Protein AF-A0A819CBL1-F1 (afdb_monomer_lite)

Organism: NCBI:txid433720

Sequence (465 aa):
MSENKIMNYDQTIKLVKEWCKKGERIVFTNGCFDIVHLGHIDYLEKARQLGDKLIVALNTDKSTSQIKGLQRPVINEYARARHMAALQFVDIVTLFDELTPIILIEAIQPNILVKGGDYTNETIIGADFVIQNGGTVQTIPLIREKIRSGLIASGSILVDYIVSIDDWPMENCTAFIQDKVQMTNGGAPYNIVKNLRTMKVDFPLLLIRLIENDFNGKWIIDDYIKSNIDINQLEITSCTYVMSVKNTNRRTFFHQQGTNGLLDEKHFNFSGTNAKLFYLGPLTQLNRLDTFNNNDKRTNASKVLENAPLHAKSSLPFIDHLIINETEAGLIFTKNITSDNLYEIKQIANDLIDSGVRKTVTIHFTEGAILMTNDKNLFLQGSIILPEEFEGVMDVGVGVSVIHKSDLHPHAHSQDLLPEDETVLERIVELKEIFPESVQNSVGKSNRAVINTSKFAYIKGRTIA

InterPro domains:
  IPR004821 Cytidyltransferase-like domain [PF01467] (28-121)
  IPR004821 Cytidyltransferase-like domain [TIGR00125] (26-80)
  IPR011611 Carbohydrate kinase PfkB [PF00294] (162-381)
  IPR014729 Rossmann-like alpha/beta/alpha sandwich fold [G3DSA:3.40.50.620] (24-146)
  IPR029056 Ribokinase-like [G3DSA:3.40.1190.20] (150-396)
  IPR029056 Ribokinase-like [SSF53613] (151-377)
  IPR050385 Archaeal FAD synthase [PTHR43793] (20-149)

Secondary structure (DSSP, 8-state):
-GGGGEE-HHHHHHHHHHHHTTTPPEEEEEE---S--HHHHHHHHHHHTTSSEEEEEEE-HHHHHHHH-TT--SS-HHHHHHHHHHSTT--EEEEE-SSSSHHHHHHH--SEEEEESS--GGGSTTHHHHHHTT-EEEEE----------EEEES--EEEEEEEESS-PPTT----B-SPPEEEEE-HHHHHHHHHHHTT-SS-EEEE----SSHHHHHHHHHHHHHT-B----S---EEEEEEETTTTEEEEEEE-GGGGG--GGG---SS---SEEEE--STT-HHHH-EETTTTEESHHHHHBSB--STTTSGGG-SEEEEEHHHHHHHTT----TT-HHHHHHHHHHHHHTT-SSEEEEEETTEEEEEETT--EEEEEPEEPPTTEEEEE-TTTS-EEEEGGGGSTT--TTS-S-S-THHHHHHHHTTS---S---S---TTSEE-----SSEEEEE----

pLDDT: mean 71.62, std 21.62, range [22.8, 98.44]

Radius of gyration: 30.46 Å; chains: 1; bounding box: 71×57×87 Å

Foldseek 3Di:
DLVVQEDELVRLLVVLVVCVVVVWAEFEEEDACLDPDPLVVVQLVVSLVVTRAYEYEHEAQQLQCVVPNPCDRPDGPVVSSSVQSVDPSHRHYYYDHDVACQVSCLSSLGQEYEDEDDDDLVRHRCSVVNVVSNHHYDYDYGPDDLPFFEEEEEADKAKEWEFEWQDDDDVPDDIDGDAPTDIDIDDQSVLLLQQVLVVVDPTAYAYQFEADPDPGSVVVVVVVVVSVYDDDYHWHGKYWYWYANPVPRDTDIDIPLIRNCVDFLVSQPPPPHSHQKYKYADCPSNNQQQDADPVVRFGRVLRSPVCATDDPLQRLQNFQEKEAEPCRLCVSVVHGDDLVPVVVVLVSQVVSLVSHHNFWYWYDGLQEIWIATNVGDIDTDGWDFADPQWQAFDQLARFTDTHGPVCPDSPNDPVPDPDPPCVVVVVVVVVPPDDDPDDDDDDDSGRTGYRYHRNIIRMGRDDDD

Structure (mmCIF, N/CA/C/O backbone):
data_AF-A0A819CBL1-F1
#
_entry.id   AF-A0A819CBL1-F1
#
loop_
_atom_site.group_PDB
_atom_site.id
_atom_site.type_symbol
_atom_site.label_atom_id
_atom_site.label_alt_id
_atom_site.label_comp_id
_atom_site.label_asym_id
_atom_site.label_entity_id
_atom_site.label_seq_id
_atom_site.pdbx_PDB_ins_code
_atom_site.Cartn_x
_atom_site.Cartn_y
_atom_site.Cartn_z
_atom_site.occupancy
_atom_site.B_iso_or_equiv
_atom_site.auth_seq_id
_atom_site.auth_comp_id
_atom_site.auth_asym_id
_atom_site.auth_atom_id
_atom_site.pdbx_PDB_model_num
ATOM 1 N N . MET A 1 1 ? -32.432 -7.933 23.759 1.00 80.50 1 MET A N 1
ATOM 2 C CA . MET A 1 1 ? -31.756 -7.632 22.475 1.00 80.50 1 MET A CA 1
ATOM 3 C C . MET A 1 1 ? -30.824 -6.437 22.674 1.00 80.50 1 MET A C 1
ATOM 5 O O . MET A 1 1 ? -30.779 -5.921 23.784 1.00 80.50 1 MET A O 1
ATOM 9 N N . SER A 1 2 ? -30.058 -6.002 21.667 1.00 85.88 2 SER A N 1
ATOM 10 C CA . SER A 1 2 ? -29.160 -4.839 21.815 1.00 85.88 2 SER A CA 1
ATOM 11 C C . SER A 1 2 ? -29.914 -3.514 21.993 1.00 85.88 2 SER A C 1
ATOM 13 O O . SER A 1 2 ? -29.430 -2.648 22.710 1.00 85.88 2 SER A O 1
ATOM 15 N N . GLU A 1 3 ? -31.143 -3.390 21.469 1.00 90.88 3 GLU A N 1
ATOM 16 C CA . GLU A 1 3 ? -32.093 -2.306 21.815 1.00 90.88 3 GLU A CA 1
ATOM 17 C C . GLU A 1 3 ? -32.155 -2.033 23.325 1.00 90.88 3 GLU A C 1
ATOM 19 O O . GLU A 1 3 ? -32.123 -0.882 23.733 1.00 90.88 3 GLU A O 1
ATOM 24 N N . ASN A 1 4 ? -32.165 -3.078 24.161 1.00 94.44 4 ASN A N 1
ATOM 25 C CA . ASN A 1 4 ? -32.285 -2.956 25.617 1.00 94.44 4 ASN A CA 1
ATOM 26 C C . ASN A 1 4 ? -31.101 -2.235 26.292 1.00 94.44 4 ASN A C 1
ATOM 28 O O . ASN A 1 4 ? -31.220 -1.890 27.465 1.00 94.44 4 ASN A O 1
ATOM 32 N N . LYS A 1 5 ? -29.966 -2.050 25.600 1.00 97.38 5 LYS A N 1
ATOM 33 C CA . LYS A 1 5 ? -28.823 -1.262 26.094 1.00 97.38 5 LYS A CA 1
ATOM 34 C C . LYS A 1 5 ? -28.882 0.205 25.662 1.00 97.38 5 LYS A C 1
ATOM 36 O O . LYS A 1 5 ? -28.130 1.009 26.201 1.00 97.38 5 LYS A O 1
ATOM 41 N N . ILE A 1 6 ? -29.717 0.545 24.677 1.00 97.88 6 ILE A N 1
ATOM 42 C CA . ILE A 1 6 ? -29.886 1.918 24.198 1.00 97.88 6 ILE A CA 1
ATOM 43 C C . ILE A 1 6 ? -30.883 2.602 25.131 1.00 97.88 6 ILE A C 1
ATOM 45 O O . ILE A 1 6 ? -32.042 2.197 25.212 1.00 97.88 6 ILE A O 1
ATOM 49 N N . MET A 1 7 ? -30.421 3.610 25.863 1.00 97.19 7 MET A N 1
ATOM 50 C CA . MET A 1 7 ? -31.189 4.281 26.910 1.00 97.19 7 MET A CA 1
ATOM 51 C C . MET A 1 7 ? -31.198 5.790 26.697 1.00 97.19 7 MET A C 1
ATOM 53 O O . MET A 1 7 ? -30.260 6.363 26.144 1.00 97.19 7 MET A O 1
ATOM 57 N N . ASN A 1 8 ? -32.268 6.441 27.151 1.00 96.00 8 ASN A N 1
ATOM 58 C CA . ASN A 1 8 ? -32.306 7.896 27.249 1.00 96.00 8 ASN A CA 1
ATOM 59 C C . ASN A 1 8 ? -31.581 8.390 28.519 1.00 96.00 8 ASN A C 1
ATOM 61 O O . ASN A 1 8 ? -31.113 7.599 29.345 1.00 96.00 8 ASN A O 1
ATOM 65 N N . TYR A 1 9 ? -31.501 9.712 28.669 1.00 93.94 9 TYR A N 1
ATOM 66 C CA . TYR A 1 9 ? -30.835 10.396 29.779 1.00 93.94 9 TYR A CA 1
ATOM 67 C C . TYR A 1 9 ? -31.319 9.915 31.164 1.00 93.94 9 TYR A C 1
ATOM 69 O O . TYR A 1 9 ? -30.525 9.415 31.964 1.00 93.94 9 TYR A O 1
ATOM 77 N N . ASP A 1 10 ? -32.630 9.968 31.423 1.00 96.00 10 ASP A N 1
ATOM 78 C CA . ASP A 1 10 ? -33.215 9.597 32.720 1.00 96.00 10 ASP A CA 1
ATOM 79 C C . ASP A 1 10 ? -33.075 8.100 33.030 1.00 96.00 10 ASP A C 1
ATOM 81 O O . ASP A 1 10 ? -32.780 7.716 34.166 1.00 96.00 10 ASP A O 1
ATOM 85 N N . GLN A 1 11 ? -33.255 7.242 32.021 1.00 97.06 11 GLN A N 1
ATOM 86 C CA . GLN A 1 11 ? -33.052 5.795 32.131 1.00 97.06 11 GLN A CA 1
ATOM 87 C C . GLN A 1 11 ? -31.599 5.468 32.493 1.00 97.06 11 GLN A C 1
ATOM 89 O O . GLN A 1 11 ? -31.360 4.690 33.419 1.00 97.06 11 GLN A O 1
ATOM 94 N N . THR A 1 12 ? -30.645 6.111 31.812 1.00 96.88 12 THR A N 1
ATOM 95 C CA . THR A 1 12 ? -29.207 5.959 32.064 1.00 96.88 12 THR A CA 1
ATOM 96 C C . THR A 1 12 ? -28.867 6.369 33.493 1.00 96.88 12 THR A C 1
ATOM 98 O O . THR A 1 12 ? -28.315 5.568 34.243 1.00 96.88 12 THR A O 1
ATOM 101 N N . ILE A 1 13 ? -29.267 7.571 33.919 1.00 96.75 13 ILE A N 1
ATOM 102 C CA . ILE A 1 13 ? -28.992 8.089 35.269 1.00 96.75 13 ILE A CA 1
ATOM 103 C C . ILE A 1 13 ? -29.638 7.213 36.351 1.00 96.75 13 ILE A C 1
ATOM 105 O O . ILE A 1 13 ? -29.038 6.989 37.406 1.00 96.75 13 ILE A O 1
ATOM 109 N N . LYS A 1 14 ? -30.848 6.691 36.113 1.00 97.06 14 LYS A N 1
ATOM 110 C CA . LYS A 1 14 ? -31.509 5.773 37.046 1.00 97.06 14 LYS A CA 1
ATOM 111 C C . LYS A 1 14 ? -30.719 4.470 37.204 1.00 97.06 14 LYS A C 1
ATOM 113 O O . LYS A 1 14 ? -30.437 4.082 38.337 1.00 97.06 14 LYS A O 1
ATOM 118 N N . LEU A 1 15 ? -30.345 3.819 36.101 1.00 96.88 15 LEU A N 1
ATOM 119 C CA . LEU A 1 15 ? -29.625 2.543 36.140 1.00 96.88 15 LEU A CA 1
ATOM 120 C C . LEU A 1 15 ? -28.198 2.705 36.692 1.00 96.88 15 LEU A C 1
ATOM 122 O O . LEU A 1 15 ? -27.768 1.904 37.519 1.00 96.88 15 LEU A O 1
ATOM 126 N N . VAL A 1 16 ? -27.514 3.799 36.351 1.00 96.56 16 VAL A N 1
ATOM 127 C CA . VAL A 1 16 ? -26.235 4.199 36.960 1.00 96.56 16 VAL A CA 1
ATOM 128 C C . VAL A 1 16 ? -26.355 4.298 38.482 1.00 96.56 16 VAL A C 1
ATOM 130 O O . VAL A 1 16 ? -25.567 3.688 39.200 1.00 96.56 16 VAL A O 1
ATOM 133 N N . LYS A 1 17 ? -27.394 4.962 39.005 1.00 95.62 17 LYS A N 1
ATOM 134 C CA . LYS A 1 17 ? -27.642 5.047 40.458 1.00 95.62 17 LYS A CA 1
ATOM 135 C C . LYS A 1 17 ? -27.950 3.689 41.104 1.00 95.62 17 LYS A C 1
ATOM 137 O O . LYS A 1 17 ? -27.719 3.530 42.303 1.00 95.62 17 LYS A O 1
ATOM 142 N N . GLU A 1 18 ? -28.448 2.707 40.354 1.00 97.00 18 GLU A N 1
ATOM 143 C CA . GLU A 1 18 ? -28.610 1.322 40.821 1.00 97.00 18 GLU A CA 1
ATOM 144 C C . GLU A 1 18 ? -27.290 0.528 40.801 1.00 97.00 18 GLU A C 1
ATOM 146 O O . GLU A 1 18 ? -27.107 -0.345 41.649 1.00 97.00 18 GLU A O 1
ATOM 151 N N . TRP A 1 19 ? -26.352 0.846 39.901 1.00 97.44 19 TRP A N 1
ATOM 152 C CA . TRP A 1 19 ? -24.990 0.292 39.884 1.00 97.44 19 TRP A CA 1
ATOM 153 C C . TRP A 1 19 ? -24.101 0.884 40.985 1.00 97.44 19 TRP A C 1
ATOM 155 O O . TRP A 1 19 ? -23.475 0.123 41.723 1.00 97.44 19 TRP A O 1
ATOM 165 N N . CYS A 1 20 ? -24.135 2.205 41.207 1.00 93.19 20 CYS A N 1
ATOM 166 C CA . CYS A 1 20 ? -23.422 2.850 42.319 1.00 93.19 20 CYS A CA 1
ATOM 167 C C . CYS A 1 20 ? -23.821 2.246 43.677 1.00 93.19 20 CYS A C 1
ATOM 169 O O . CYS A 1 20 ? -22.970 1.984 44.522 1.00 93.19 20 CYS A O 1
ATOM 171 N N . LYS A 1 21 ? -25.115 1.944 43.874 1.00 95.50 21 LYS A N 1
ATOM 172 C CA . LYS A 1 21 ? -25.635 1.271 45.082 1.00 95.50 21 LYS A CA 1
ATOM 173 C C . LYS A 1 21 ? -25.143 -0.170 45.267 1.00 95.50 21 LYS A C 1
ATOM 175 O O . LYS A 1 21 ? -25.253 -0.693 46.372 1.00 95.50 21 LYS A O 1
ATOM 180 N N . LYS A 1 22 ? -24.632 -0.809 44.212 1.00 96.69 22 LYS A N 1
ATOM 181 C CA . LYS A 1 22 ? -24.012 -2.146 44.242 1.00 96.69 22 LYS A CA 1
ATOM 182 C C . LYS A 1 22 ? -22.485 -2.086 44.368 1.00 96.69 22 LYS A C 1
ATOM 184 O O . LYS A 1 22 ? -21.863 -3.129 44.530 1.00 96.69 22 LYS A O 1
ATOM 189 N N . GLY A 1 23 ? -21.891 -0.890 44.307 1.00 95.94 23 GLY A N 1
ATOM 190 C CA . GLY A 1 23 ? -20.441 -0.686 44.324 1.00 95.94 23 GLY A CA 1
ATOM 191 C C . GLY A 1 23 ? -19.737 -0.953 42.988 1.00 95.94 23 GLY A C 1
ATOM 192 O O . GLY A 1 23 ? -18.512 -1.017 42.971 1.00 95.94 23 GLY A O 1
ATOM 193 N N . GLU A 1 24 ? -20.477 -1.110 41.885 1.00 97.81 24 GLU A N 1
ATOM 194 C CA . GLU A 1 24 ? -19.895 -1.384 40.563 1.00 97.81 24 GLU A CA 1
ATOM 195 C C . GLU A 1 24 ? -19.206 -0.138 39.981 1.00 97.81 24 GLU A C 1
ATOM 197 O O . GLU A 1 24 ? -19.786 0.950 39.956 1.00 97.81 24 GLU A O 1
ATOM 202 N N . ARG A 1 25 ? -17.972 -0.296 39.483 1.00 97.50 25 ARG A N 1
ATOM 203 C CA . ARG A 1 25 ? -17.179 0.789 38.893 1.00 97.50 25 ARG A CA 1
ATOM 204 C C . ARG A 1 25 ? -17.646 1.134 37.485 1.00 97.50 25 ARG A C 1
ATOM 206 O O . ARG A 1 25 ? -17.556 0.319 36.565 1.00 97.50 25 ARG A O 1
ATOM 213 N N . ILE A 1 26 ? -18.069 2.379 37.306 1.00 98.25 26 ILE A N 1
ATOM 214 C CA . ILE A 1 26 ? -18.568 2.910 36.038 1.00 98.25 26 ILE A CA 1
ATOM 215 C C . ILE A 1 26 ? -17.429 3.536 35.233 1.00 98.25 26 ILE A C 1
ATOM 217 O O . ILE A 1 26 ? -16.794 4.504 35.658 1.00 98.25 26 ILE A O 1
ATOM 221 N N . VAL A 1 27 ? -17.228 2.989 34.039 1.00 98.38 27 VAL A N 1
ATOM 222 C CA . VAL A 1 27 ? -16.381 3.511 32.970 1.00 98.38 27 VAL A CA 1
ATOM 223 C C . VAL A 1 27 ? -17.256 4.277 31.980 1.00 98.38 27 VAL A C 1
ATOM 225 O O . VAL A 1 27 ? -18.260 3.753 31.495 1.00 98.38 27 VAL A O 1
ATOM 228 N N . PHE A 1 28 ? -16.863 5.500 31.639 1.00 98.25 28 PHE A N 1
ATOM 229 C CA . PHE A 1 28 ? -17.542 6.333 30.650 1.00 98.25 28 PHE A CA 1
ATOM 230 C C . PHE A 1 28 ? -16.595 6.730 29.517 1.00 98.25 28 PHE A C 1
ATOM 232 O O . PHE A 1 28 ? -15.456 7.135 29.744 1.00 98.25 28 PHE A O 1
ATOM 239 N N . THR A 1 29 ? -17.098 6.668 28.288 1.00 97.06 29 THR A N 1
ATOM 240 C CA . THR A 1 29 ? -16.445 7.185 27.081 1.00 97.06 29 THR A CA 1
ATOM 241 C C . THR A 1 29 ? -17.487 7.833 26.177 1.00 97.06 29 THR A C 1
ATOM 243 O O . THR A 1 29 ? -18.655 7.446 26.184 1.00 97.06 29 THR A O 1
ATOM 246 N N . ASN A 1 30 ? -17.069 8.790 25.345 1.00 95.25 30 ASN A N 1
ATOM 247 C CA . ASN A 1 30 ? -17.955 9.407 24.363 1.00 95.25 30 ASN A CA 1
ATOM 248 C C . ASN A 1 30 ? -17.265 9.765 23.038 1.00 95.25 30 ASN A C 1
ATOM 250 O O . ASN A 1 30 ? -16.061 10.045 23.004 1.00 95.25 30 ASN A O 1
ATOM 254 N N . GLY A 1 31 ? -18.058 9.832 21.968 1.00 92.25 31 GLY A N 1
ATOM 255 C CA . GLY A 1 31 ? -17.639 10.295 20.644 1.00 92.25 31 GLY A CA 1
ATOM 256 C C . GLY A 1 31 ? -18.705 10.046 19.573 1.00 92.25 31 GLY A C 1
ATOM 257 O O . GLY A 1 31 ? -19.814 9.617 19.876 1.00 92.25 31 GLY A O 1
ATOM 258 N N . CYS A 1 32 ? -18.375 10.278 18.301 1.00 89.44 32 CYS A N 1
ATOM 259 C CA . CYS A 1 32 ? -19.335 10.066 17.210 1.00 89.44 32 CYS A CA 1
ATOM 260 C C . CYS A 1 32 ? -19.466 8.590 16.789 1.00 89.44 32 CYS A C 1
ATOM 262 O O . CYS A 1 32 ? -20.554 8.187 16.398 1.00 89.44 32 CYS A O 1
ATOM 264 N N . PHE A 1 33 ? -18.375 7.806 16.819 1.00 89.69 33 PHE A N 1
ATOM 265 C CA . PHE A 1 33 ? -18.325 6.407 16.337 1.00 89.69 33 PHE A CA 1
ATOM 266 C C . PHE A 1 33 ? -19.018 6.207 14.967 1.00 89.69 33 PHE A C 1
ATOM 268 O O . PHE A 1 33 ? -19.836 5.309 14.790 1.00 89.69 33 PHE A O 1
ATOM 275 N N . ASP A 1 34 ? -18.721 7.103 14.015 1.00 80.75 34 ASP A N 1
ATOM 276 C CA . ASP A 1 34 ? -19.439 7.229 12.736 1.00 80.75 34 ASP A CA 1
ATOM 277 C C . ASP A 1 34 ? -19.321 5.971 11.863 1.00 80.75 34 ASP A C 1
ATOM 279 O O . ASP A 1 34 ? -20.311 5.304 11.580 1.00 80.75 34 ASP A O 1
ATOM 283 N N . ILE A 1 35 ? -18.087 5.596 11.523 1.00 83.44 35 ILE A N 1
ATOM 284 C CA . ILE A 1 35 ? -17.768 4.312 10.902 1.00 83.44 35 ILE A CA 1
ATOM 285 C C . ILE A 1 35 ? -16.973 3.512 11.933 1.00 83.44 35 ILE A C 1
ATOM 287 O O . ILE A 1 35 ? -15.906 3.942 12.379 1.00 83.44 35 ILE A O 1
ATOM 291 N N . VAL A 1 36 ? -17.519 2.368 12.342 1.00 84.00 36 VAL A N 1
ATOM 292 C CA . VAL A 1 36 ? -16.881 1.458 13.299 1.00 84.00 36 VAL A CA 1
ATOM 293 C C . VAL A 1 36 ? -15.815 0.642 12.570 1.00 84.00 36 VAL A C 1
ATOM 295 O O . VAL A 1 36 ? -16.040 0.170 11.459 1.00 84.00 36 VAL A O 1
ATOM 298 N N . HIS A 1 37 ? -14.653 0.493 13.196 1.00 80.69 37 HIS A N 1
ATOM 299 C CA . HIS A 1 37 ? -13.488 -0.214 12.663 1.00 80.69 37 HIS A CA 1
ATOM 300 C C . HIS A 1 37 ? -12.673 -0.792 13.841 1.00 80.69 37 HIS A C 1
ATOM 302 O O . HIS A 1 37 ? -12.999 -0.503 14.998 1.00 80.69 37 HIS A O 1
ATOM 308 N N . LEU A 1 38 ? -11.649 -1.615 13.593 1.00 81.25 38 LEU A N 1
ATOM 309 C CA . LEU A 1 38 ? -10.965 -2.413 14.628 1.00 81.25 38 LEU A CA 1
ATOM 310 C C . LEU A 1 38 ? -10.406 -1.550 15.768 1.00 81.25 38 LEU A C 1
ATOM 312 O O . LEU A 1 38 ? -10.565 -1.898 16.936 1.00 81.25 38 LEU A O 1
ATOM 316 N N . GLY A 1 39 ? -9.836 -0.387 15.441 1.00 82.81 39 GLY A N 1
ATOM 317 C CA . GLY A 1 39 ? -9.330 0.570 16.432 1.00 82.81 39 GLY A CA 1
ATOM 318 C C . GLY A 1 39 ? -10.383 1.091 17.424 1.00 82.81 39 GLY A C 1
ATOM 319 O O . GLY A 1 39 ? -10.025 1.437 18.545 1.00 82.81 39 GLY A O 1
ATOM 320 N N . HIS A 1 40 ? -11.676 1.107 17.068 1.00 89.25 40 HIS A N 1
ATOM 321 C CA . HIS A 1 40 ? -12.757 1.402 18.022 1.00 89.25 40 HIS A CA 1
ATOM 322 C C . HIS A 1 40 ? -13.101 0.198 18.913 1.00 89.25 40 HIS A C 1
ATOM 324 O O . HIS A 1 40 ? -13.506 0.396 20.055 1.00 89.25 40 HIS A O 1
ATOM 330 N N . ILE A 1 41 ? -12.960 -1.034 18.412 1.00 91.00 41 ILE A N 1
ATOM 331 C CA . ILE A 1 41 ? -13.259 -2.259 19.169 1.00 91.00 41 ILE A CA 1
ATOM 332 C C . ILE A 1 41 ? -12.205 -2.463 20.258 1.00 91.00 41 ILE A C 1
ATOM 334 O O . ILE A 1 41 ? -12.548 -2.452 21.436 1.00 91.00 41 ILE A O 1
ATOM 338 N N . ASP A 1 42 ? -10.928 -2.510 19.869 1.00 90.00 42 ASP A N 1
ATOM 339 C CA . ASP A 1 42 ? -9.772 -2.619 20.771 1.00 90.00 42 ASP A CA 1
ATOM 340 C C . ASP A 1 42 ? -9.782 -1.529 21.863 1.00 90.00 42 ASP A C 1
ATOM 342 O O . ASP A 1 42 ? -9.558 -1.803 23.044 1.00 90.00 42 ASP A O 1
ATOM 346 N N . TYR A 1 43 ? -10.126 -0.297 21.477 1.00 91.50 43 TYR A N 1
ATOM 347 C CA . TYR A 1 43 ? -10.305 0.824 22.393 1.00 91.50 43 TYR A CA 1
ATOM 348 C C . TYR A 1 43 ? -11.386 0.568 23.454 1.00 91.50 43 TYR A C 1
ATOM 350 O O . TYR A 1 43 ? -11.141 0.764 24.645 1.00 91.50 43 TYR A O 1
ATOM 358 N N . LEU A 1 44 ? -12.580 0.135 23.038 1.00 94.81 44 LEU A N 1
ATOM 359 C CA . LEU A 1 44 ? -13.707 -0.085 23.946 1.00 94.81 44 LEU A CA 1
ATOM 360 C C . LEU A 1 44 ? -13.532 -1.349 24.804 1.00 94.81 44 LEU A C 1
ATOM 362 O O . LEU A 1 44 ? -13.960 -1.355 25.957 1.00 94.81 44 LEU A O 1
ATOM 366 N N . GLU A 1 45 ? -12.862 -2.384 24.295 1.00 94.94 45 GLU A N 1
ATOM 367 C CA . GLU A 1 45 ? -12.489 -3.570 25.074 1.00 94.94 45 GLU A CA 1
ATOM 368 C C . GLU A 1 45 ? -11.525 -3.205 26.206 1.00 94.94 45 GLU A C 1
ATOM 370 O O . GLU A 1 45 ? -11.789 -3.518 27.369 1.00 94.94 45 GLU A O 1
ATOM 375 N N . LYS A 1 46 ? -10.455 -2.461 25.895 1.00 95.19 46 LYS A N 1
ATOM 376 C CA . LYS A 1 46 ? -9.518 -1.933 26.899 1.00 95.19 46 LYS A CA 1
ATOM 377 C C . LYS A 1 46 ? -10.203 -0.970 27.870 1.00 95.19 46 LYS A C 1
ATOM 379 O O . LYS A 1 46 ? -9.929 -1.029 29.064 1.00 95.19 46 LYS A O 1
ATOM 384 N N . ALA A 1 47 ? -11.137 -0.136 27.402 1.00 96.00 47 ALA A N 1
ATOM 385 C CA . ALA A 1 47 ? -11.926 0.729 28.278 1.00 96.00 47 ALA A CA 1
ATOM 386 C C . ALA A 1 47 ? -12.764 -0.095 29.271 1.00 96.00 47 ALA A C 1
ATOM 388 O O . ALA A 1 47 ? -12.714 0.159 30.474 1.00 96.00 47 ALA A O 1
ATOM 389 N N . ARG A 1 48 ? -13.482 -1.129 28.804 1.00 96.56 48 ARG A N 1
ATOM 390 C CA . ARG A 1 48 ? -14.291 -1.994 29.679 1.00 96.56 48 ARG A CA 1
ATOM 391 C C . ARG A 1 48 ? -13.447 -2.731 30.724 1.00 96.56 48 ARG A C 1
ATOM 393 O O . ARG A 1 48 ? -13.969 -2.998 31.803 1.00 96.56 48 ARG A O 1
ATOM 400 N N . GLN A 1 49 ? -12.178 -3.041 30.456 1.00 96.75 49 GLN A N 1
ATOM 401 C CA . GLN A 1 49 ? -11.289 -3.713 31.420 1.00 96.75 49 GLN A CA 1
ATOM 402 C C . GLN A 1 49 ? -10.943 -2.861 32.657 1.00 96.75 49 GLN A C 1
ATOM 404 O O . GLN A 1 49 ? -10.484 -3.410 33.654 1.00 96.75 49 GLN A O 1
ATOM 409 N N . LEU A 1 50 ? -11.179 -1.543 32.631 1.00 96.69 50 LEU A N 1
ATOM 410 C CA . LEU A 1 50 ? -10.843 -0.642 33.742 1.00 96.69 50 LEU A CA 1
ATOM 411 C C . LEU A 1 50 ? -11.861 -0.680 34.904 1.00 96.69 50 LEU A C 1
ATOM 413 O O . LEU A 1 50 ? -11.543 -0.232 36.007 1.00 96.69 50 LEU A O 1
ATOM 417 N N . GLY A 1 51 ? -13.070 -1.211 34.687 1.00 96.50 51 GLY A N 1
ATOM 418 C CA . GLY A 1 51 ? -14.147 -1.254 35.685 1.00 96.50 51 GLY A CA 1
ATOM 419 C C . GLY A 1 51 ? -15.178 -2.356 35.424 1.00 96.50 51 GLY A C 1
ATOM 420 O O . GLY A 1 51 ? -14.891 -3.341 34.750 1.00 96.50 51 GLY A O 1
ATOM 421 N N . ASP A 1 52 ? -16.394 -2.189 35.944 1.00 97.75 52 ASP A N 1
ATOM 422 C CA . ASP A 1 52 ? -17.454 -3.211 35.943 1.00 97.75 52 ASP A CA 1
ATOM 423 C C . ASP A 1 52 ? -18.591 -2.911 34.955 1.00 97.75 52 ASP A C 1
ATOM 425 O O . ASP A 1 52 ? -19.361 -3.810 34.584 1.00 97.75 52 ASP A O 1
ATOM 429 N N . LYS A 1 53 ? -18.700 -1.651 34.519 1.00 98.12 53 LYS A N 1
ATOM 430 C CA . LYS A 1 53 ? -19.739 -1.163 33.606 1.00 98.12 53 LYS A CA 1
ATOM 431 C C . LYS A 1 53 ? -19.178 -0.183 32.589 1.00 98.12 53 LYS A C 1
ATOM 433 O O . LYS A 1 53 ? -18.580 0.806 32.994 1.00 98.12 53 LYS A O 1
ATOM 438 N N . LEU A 1 54 ? -19.398 -0.417 31.293 1.00 98.44 54 LEU A N 1
ATOM 439 C CA . LEU A 1 54 ? -19.022 0.525 30.231 1.00 98.44 54 LEU A CA 1
ATOM 440 C C . LEU A 1 54 ? -20.244 1.255 29.662 1.00 98.44 54 LEU A C 1
ATOM 442 O O . LEU A 1 54 ? -21.152 0.636 29.103 1.00 98.44 54 LEU A O 1
ATOM 446 N N . ILE A 1 55 ? -20.217 2.583 29.747 1.00 98.44 55 ILE A N 1
ATOM 447 C CA . ILE A 1 55 ? -21.185 3.491 29.130 1.00 98.44 55 ILE A CA 1
ATOM 448 C C . ILE A 1 55 ? -20.533 4.155 27.916 1.00 98.44 55 ILE A C 1
ATOM 450 O O . ILE A 1 55 ? -19.501 4.818 28.046 1.00 98.44 55 ILE A O 1
ATOM 454 N N . VAL A 1 56 ? -21.153 4.003 26.744 1.00 98.25 56 VAL A N 1
ATOM 455 C CA . VAL A 1 56 ? -20.746 4.676 25.504 1.00 98.25 56 VAL A CA 1
ATOM 456 C C . VAL A 1 56 ? -21.764 5.763 25.166 1.00 98.25 56 VAL A C 1
ATOM 458 O O . VAL A 1 56 ? -22.876 5.475 24.726 1.00 98.25 56 VAL A O 1
ATOM 461 N N . ALA A 1 57 ? -21.389 7.023 25.365 1.00 97.69 57 ALA A N 1
ATOM 462 C CA . ALA A 1 57 ? -22.211 8.163 24.978 1.00 97.69 57 ALA A CA 1
ATOM 463 C C . ALA A 1 57 ? -21.919 8.583 23.527 1.00 97.69 57 ALA A C 1
ATOM 465 O O . ALA A 1 57 ? -20.775 8.867 23.160 1.00 97.69 57 ALA A O 1
ATOM 466 N N . LEU A 1 58 ? -22.952 8.636 22.692 1.00 97.00 58 LEU A N 1
ATOM 467 C CA . LEU A 1 58 ? -22.841 8.977 21.278 1.00 97.00 58 LEU A CA 1
ATOM 468 C C . LEU A 1 58 ? -23.378 10.374 20.992 1.00 97.00 58 LEU A C 1
ATOM 470 O O . LEU A 1 58 ? -24.494 10.710 21.380 1.00 97.00 58 LEU A O 1
ATOM 474 N N . ASN A 1 59 ? -22.605 11.153 20.239 1.00 96.31 59 ASN A N 1
ATOM 475 C CA . ASN A 1 59 ? -23.108 12.379 19.628 1.00 96.31 59 ASN A CA 1
ATOM 476 C C . ASN A 1 59 ? -24.285 12.051 18.695 1.00 96.31 59 ASN A C 1
ATOM 478 O O . ASN A 1 59 ? -24.151 11.179 17.829 1.00 96.31 59 ASN A O 1
ATOM 482 N N . THR A 1 60 ? -25.396 12.776 18.819 1.00 97.25 60 THR A N 1
ATOM 483 C CA . THR A 1 60 ? -26.484 12.813 17.822 1.00 97.25 60 THR A CA 1
ATOM 484 C C . THR A 1 60 ? -25.983 13.162 16.414 1.00 97.25 60 THR A C 1
ATOM 486 O O . THR A 1 60 ? -24.854 13.628 16.224 1.00 97.25 60 THR A O 1
ATOM 489 N N . ASP A 1 61 ? -26.812 12.950 15.393 1.00 95.31 61 ASP A N 1
ATOM 490 C CA . ASP A 1 61 ? -26.519 13.364 14.013 1.00 95.31 61 ASP A CA 1
ATOM 491 C C . ASP A 1 61 ? -26.398 14.899 13.912 1.00 95.31 61 ASP A C 1
ATOM 493 O O . ASP A 1 61 ? -25.524 15.432 13.221 1.00 95.31 61 ASP A O 1
ATOM 497 N N . LYS A 1 62 ? -27.198 15.619 14.709 1.00 95.12 62 LYS A N 1
ATOM 498 C CA . LYS A 1 62 ? -27.135 17.077 14.888 1.00 95.12 62 LYS A CA 1
ATOM 499 C C . LYS A 1 62 ? -25.794 17.536 15.473 1.00 95.12 62 LYS A C 1
ATOM 501 O O . LYS A 1 62 ? -25.102 18.329 14.840 1.00 95.12 62 LYS A O 1
ATOM 506 N N . SER A 1 63 ? -25.382 17.025 16.635 1.00 92.50 63 SER A N 1
ATOM 507 C CA . SER A 1 63 ? -24.092 17.421 17.227 1.00 92.50 63 SER A CA 1
ATOM 508 C C . SER A 1 63 ? -22.902 16.948 16.381 1.00 92.50 63 SER A C 1
ATOM 510 O O . SER A 1 63 ? -21.926 17.678 16.220 1.00 92.50 63 SER A O 1
ATOM 512 N N . THR A 1 64 ? -22.990 15.775 15.743 1.00 88.69 64 THR A N 1
ATOM 513 C CA . THR A 1 64 ? -21.924 15.269 14.861 1.00 88.69 64 THR A CA 1
ATOM 514 C C . THR A 1 64 ? -21.742 16.127 13.604 1.00 88.69 64 THR A C 1
ATOM 516 O O . THR A 1 64 ? -20.598 16.411 13.247 1.00 88.69 64 THR A O 1
ATOM 519 N N . SER A 1 65 ? -22.822 16.585 12.960 1.00 89.69 65 SER A N 1
ATOM 520 C CA . SER A 1 65 ? -22.735 17.484 11.793 1.00 89.69 65 SER A CA 1
ATOM 521 C C . SER A 1 65 ? -22.204 18.875 12.153 1.00 89.69 65 SER A C 1
ATOM 523 O O . SER A 1 65 ? -21.457 19.466 11.375 1.00 89.69 65 SER A O 1
ATOM 525 N N . GLN A 1 66 ? -22.487 19.374 13.361 1.00 90.00 66 GLN A N 1
ATOM 526 C CA . GLN A 1 66 ? -21.887 20.614 13.872 1.00 90.00 66 GLN A CA 1
ATOM 527 C C . GLN A 1 66 ? -20.382 20.472 14.163 1.00 90.00 66 GLN A C 1
ATOM 529 O O . GLN A 1 66 ? -19.622 21.400 13.901 1.00 90.00 66 GLN A O 1
ATOM 534 N N . ILE A 1 67 ? -19.933 19.313 14.659 1.00 80.44 67 ILE A N 1
ATOM 535 C CA . ILE A 1 67 ? -18.515 19.048 14.975 1.00 80.44 67 ILE A CA 1
ATOM 536 C C . ILE A 1 67 ? -17.689 18.699 13.720 1.00 80.44 67 ILE A C 1
ATOM 538 O O . ILE A 1 67 ? -16.494 18.986 13.677 1.00 80.44 67 ILE A O 1
ATOM 542 N N . LYS A 1 68 ? -18.287 18.046 12.712 1.00 74.69 68 LYS A N 1
ATOM 543 C CA . LYS A 1 68 ? -17.566 17.449 11.563 1.00 74.69 68 LYS A CA 1
ATOM 544 C C . LYS A 1 68 ? -18.005 17.943 10.179 1.00 74.69 68 LYS A C 1
ATOM 546 O O . LYS A 1 68 ? -17.499 17.443 9.175 1.00 74.69 68 LYS A O 1
ATOM 551 N N . GLY A 1 69 ? -18.910 18.915 10.118 1.00 83.31 69 GLY A N 1
ATOM 552 C CA . GLY A 1 69 ? -19.469 19.455 8.880 1.00 83.31 69 GLY A CA 1
ATOM 553 C C . GLY A 1 69 ? -20.655 18.650 8.335 1.00 83.31 69 GLY A C 1
ATOM 554 O O . GLY A 1 69 ? -20.881 17.497 8.694 1.00 83.31 69 GLY A O 1
ATOM 555 N N . LEU A 1 70 ? -21.403 19.272 7.418 1.00 81.12 70 LEU A N 1
ATOM 556 C CA . LEU A 1 70 ? -22.715 18.812 6.927 1.00 81.12 70 LEU A CA 1
ATOM 557 C C . LEU A 1 70 ? -22.725 17.434 6.234 1.00 81.12 70 LEU A C 1
ATOM 559 O O . LEU A 1 70 ? -23.788 16.850 6.069 1.00 81.12 70 LEU A O 1
ATOM 563 N N . GLN A 1 71 ? -21.564 16.912 5.829 1.00 80.94 71 GLN A N 1
ATOM 564 C CA . GLN A 1 71 ? -21.405 15.587 5.205 1.00 80.94 71 GLN A CA 1
ATOM 565 C C . GLN A 1 71 ? -21.135 14.469 6.237 1.00 80.94 71 GLN A C 1
ATOM 567 O O . GLN A 1 71 ? -20.642 13.393 5.888 1.00 80.94 71 GLN A O 1
ATOM 572 N N . ARG A 1 72 ? -21.371 14.734 7.528 1.00 78.38 72 ARG A N 1
ATOM 573 C CA . ARG A 1 72 ? -21.176 13.791 8.636 1.00 78.38 72 ARG A CA 1
ATOM 574 C C . ARG A 1 72 ? -22.334 13.887 9.635 1.00 78.38 72 ARG A C 1
ATOM 576 O O . ARG A 1 72 ? -22.813 14.990 9.872 1.00 78.38 72 ARG A O 1
ATOM 583 N N . PRO A 1 73 ? -22.740 12.780 10.279 1.00 79.94 73 PRO A N 1
ATOM 584 C CA . PRO A 1 73 ? -22.209 11.427 10.115 1.00 79.94 73 PRO A CA 1
ATOM 585 C C . PRO A 1 73 ? -22.679 10.769 8.808 1.00 79.94 73 PRO A C 1
ATOM 587 O O . PRO A 1 73 ? -23.641 11.208 8.189 1.00 79.94 73 PRO A O 1
ATOM 590 N N . VAL A 1 74 ? -21.980 9.716 8.388 1.00 82.19 74 VAL A N 1
ATOM 591 C CA . VAL A 1 74 ? -22.391 8.851 7.268 1.00 82.19 74 VAL A CA 1
ATOM 592 C C . VAL A 1 74 ? -23.426 7.824 7.737 1.00 82.19 74 VAL A C 1
ATOM 594 O O . VAL A 1 74 ? -24.305 7.433 6.972 1.00 82.19 74 VAL A O 1
ATOM 597 N N . ILE A 1 75 ? -23.341 7.391 8.999 1.00 82.75 75 ILE A N 1
ATOM 598 C CA . ILE A 1 75 ? -24.287 6.452 9.613 1.00 82.75 75 ILE A CA 1
ATOM 599 C C . ILE A 1 75 ? -25.142 7.202 10.645 1.00 82.75 75 ILE A C 1
ATOM 601 O O . ILE A 1 75 ? -24.604 7.875 11.520 1.00 82.75 75 ILE A O 1
ATOM 605 N N . ASN A 1 76 ? -26.470 7.077 10.572 1.00 94.69 76 ASN A N 1
ATOM 606 C CA . ASN A 1 76 ? -27.373 7.761 11.509 1.00 94.69 76 ASN A CA 1
ATOM 607 C C . ASN A 1 76 ? -27.215 7.280 12.964 1.00 94.69 76 ASN A C 1
ATOM 609 O O . ASN A 1 76 ? -26.761 6.164 13.232 1.00 94.69 76 ASN A O 1
ATOM 613 N N . GLU A 1 77 ? -27.620 8.121 13.910 1.00 96.25 77 GLU A N 1
ATOM 614 C CA . GLU A 1 77 ? -27.423 7.923 15.350 1.00 96.25 77 GLU A CA 1
ATOM 615 C C . GLU A 1 77 ? -28.021 6.622 15.888 1.00 96.25 77 GLU A C 1
ATOM 617 O O . GLU A 1 77 ? -27.388 5.960 16.712 1.00 96.25 77 GLU A O 1
ATOM 622 N N . TYR A 1 78 ? -29.179 6.191 15.378 1.00 95.75 78 TYR A N 1
ATOM 623 C CA . TYR A 1 78 ? -29.794 4.932 15.795 1.00 95.75 78 TYR A CA 1
ATOM 624 C C . TYR A 1 78 ? -28.979 3.720 15.326 1.00 95.75 78 TYR A C 1
ATOM 626 O O . TYR A 1 78 ? -28.730 2.800 16.106 1.00 95.75 78 TYR A O 1
ATOM 634 N N . ALA A 1 79 ? -28.498 3.725 14.080 1.00 94.12 79 ALA A N 1
ATOM 635 C CA . ALA A 1 79 ? -27.626 2.672 13.567 1.00 94.12 79 ALA A CA 1
ATOM 636 C C . ALA A 1 79 ? -26.266 2.652 14.295 1.00 94.12 79 ALA A C 1
ATOM 638 O O . ALA A 1 79 ? -25.811 1.582 14.702 1.00 94.12 79 ALA A O 1
ATOM 639 N N . ARG A 1 80 ? -25.662 3.819 14.572 1.00 95.88 80 ARG A N 1
ATOM 640 C CA . ARG A 1 80 ? -24.438 3.931 15.394 1.00 95.88 80 ARG A CA 1
ATOM 641 C C . ARG A 1 80 ? -24.654 3.392 16.812 1.00 95.88 80 ARG A C 1
ATOM 643 O O . ARG A 1 80 ? -23.845 2.597 17.296 1.00 95.88 80 ARG A O 1
ATOM 650 N N . ALA A 1 81 ? -25.778 3.732 17.446 1.00 97.25 81 ALA A N 1
ATOM 651 C CA . ALA A 1 81 ? -26.142 3.215 18.762 1.00 97.25 81 ALA A CA 1
ATOM 652 C C . ALA A 1 81 ? -26.363 1.697 18.755 1.00 97.25 81 ALA A C 1
ATOM 654 O O . ALA A 1 81 ? -25.894 1.000 19.654 1.00 97.25 81 ALA A O 1
ATOM 655 N N . ARG A 1 82 ? -27.002 1.163 17.708 1.00 97.00 82 ARG A N 1
ATOM 656 C CA . ARG A 1 82 ? -27.186 -0.280 17.503 1.00 97.00 82 ARG A CA 1
ATOM 657 C C . ARG A 1 82 ? -25.870 -1.026 17.313 1.00 97.00 82 ARG A C 1
ATOM 659 O O . ARG A 1 82 ? -25.746 -2.118 17.865 1.00 97.00 82 ARG A O 1
ATOM 666 N N . HIS A 1 83 ? -24.895 -0.453 16.604 1.00 95.31 83 HIS A N 1
ATOM 667 C CA . HIS A 1 83 ? -23.557 -1.039 16.481 1.00 95.31 83 HIS A CA 1
ATOM 668 C C . HIS A 1 83 ? -22.858 -1.130 17.844 1.00 95.31 83 HIS A C 1
ATOM 670 O O . HIS A 1 83 ? -22.419 -2.212 18.225 1.00 95.31 83 HIS A O 1
ATOM 676 N N . MET A 1 84 ? -22.819 -0.038 18.617 1.00 97.31 84 MET A N 1
ATOM 677 C CA . MET A 1 84 ? -22.205 -0.040 19.955 1.00 97.31 84 MET A CA 1
ATOM 678 C C . MET A 1 84 ? -22.926 -0.984 20.926 1.00 97.31 84 MET A C 1
ATOM 680 O O . MET A 1 84 ? -22.284 -1.736 21.653 1.00 97.31 84 MET A O 1
ATOM 684 N N . ALA A 1 85 ? -24.259 -1.014 20.902 1.00 97.12 85 ALA A N 1
ATOM 685 C CA . ALA A 1 85 ? -25.060 -1.865 21.777 1.00 97.12 85 ALA A CA 1
ATOM 686 C C . ALA A 1 85 ? -24.991 -3.365 21.424 1.00 97.12 85 ALA A C 1
ATOM 688 O O . ALA A 1 85 ? -25.324 -4.212 22.259 1.00 97.12 85 ALA A O 1
ATOM 689 N N . ALA A 1 86 ? -24.583 -3.712 20.198 1.00 96.62 86 ALA A N 1
ATOM 690 C CA . ALA A 1 86 ? -24.338 -5.095 19.794 1.00 96.62 86 ALA A CA 1
ATOM 691 C C . ALA A 1 86 ? -23.037 -5.661 20.390 1.00 96.62 86 ALA A C 1
ATOM 693 O O . ALA A 1 86 ? -22.931 -6.874 20.566 1.00 96.62 86 ALA A O 1
ATOM 694 N N . LEU A 1 87 ? -22.075 -4.802 20.748 1.00 96.12 87 LEU A N 1
ATOM 695 C CA . LEU A 1 87 ? -20.835 -5.213 21.404 1.00 96.12 87 LEU A CA 1
ATOM 696 C C . LEU A 1 87 ? -21.151 -5.807 22.783 1.00 96.12 87 LEU A C 1
ATOM 698 O O . LEU A 1 87 ? -21.888 -5.218 23.580 1.00 96.12 87 LEU A O 1
ATOM 702 N N . GLN A 1 88 ? -20.609 -6.992 23.074 1.00 95.38 88 GLN A N 1
ATOM 703 C CA . GLN A 1 88 ? -20.926 -7.727 24.303 1.00 95.38 88 GLN A CA 1
ATOM 704 C C . GLN A 1 88 ? -20.522 -6.939 25.559 1.00 95.38 88 GLN A C 1
ATOM 706 O O . GLN A 1 88 ? -21.295 -6.883 26.512 1.00 95.38 88 GLN A O 1
ATOM 711 N N . PHE A 1 89 ? -19.353 -6.299 25.505 1.00 94.75 89 PHE A N 1
ATOM 712 C CA . PHE A 1 89 ? -18.667 -5.590 26.590 1.00 94.75 89 PHE A CA 1
ATOM 713 C C . PHE A 1 89 ? -19.142 -4.143 26.843 1.00 94.75 89 PHE A C 1
ATOM 715 O O . PHE A 1 89 ? -18.654 -3.501 27.767 1.00 94.75 89 PHE A O 1
ATOM 722 N N . VAL A 1 90 ? -20.070 -3.611 26.041 1.00 97.88 90 VAL A N 1
ATOM 723 C CA . VAL A 1 90 ? -20.750 -2.329 26.315 1.00 97.88 90 VAL A CA 1
ATOM 724 C C . VAL A 1 90 ? -21.988 -2.612 27.163 1.00 97.88 90 VAL A C 1
ATOM 726 O O . VAL A 1 90 ? -22.774 -3.478 26.790 1.00 97.88 90 VAL A O 1
ATOM 729 N N . ASP A 1 91 ? -22.208 -1.903 28.270 1.00 98.19 91 ASP A N 1
ATOM 730 C CA . ASP A 1 91 ? -23.374 -2.114 29.143 1.00 98.19 91 ASP A CA 1
ATOM 731 C C . ASP A 1 91 ? -24.535 -1.155 28.805 1.00 98.19 91 ASP A C 1
ATOM 733 O O . ASP A 1 91 ? -25.678 -1.602 28.706 1.00 98.19 91 ASP A O 1
ATOM 737 N N . ILE A 1 92 ? -24.248 0.133 28.560 1.00 98.00 92 ILE A N 1
ATOM 738 C CA . ILE A 1 92 ? -25.217 1.150 28.093 1.00 98.00 92 ILE A CA 1
ATOM 739 C C . ILE A 1 92 ? -24.673 1.894 26.871 1.00 98.00 92 ILE A C 1
ATOM 741 O O . ILE A 1 92 ? -23.489 2.231 26.800 1.00 98.00 92 ILE A O 1
ATOM 745 N N . VAL A 1 93 ? -25.581 2.240 25.959 1.00 98.31 93 VAL A N 1
ATOM 746 C CA . VAL A 1 93 ? -25.403 3.302 24.967 1.00 98.31 93 VAL A CA 1
ATOM 747 C C . VAL A 1 93 ? -26.438 4.397 25.221 1.00 98.31 93 VAL A C 1
ATOM 749 O O . VAL A 1 9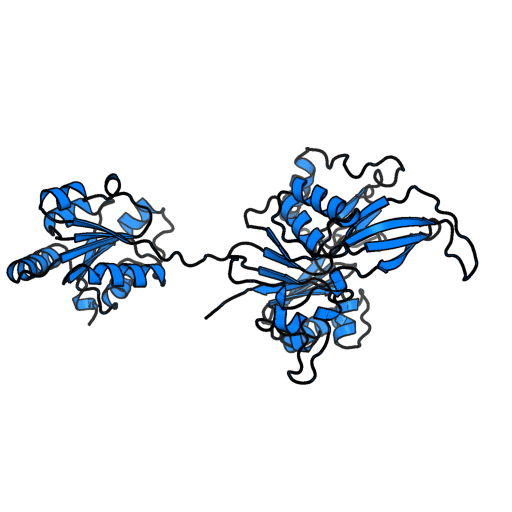3 ? -27.620 4.100 25.360 1.00 98.31 93 VAL A O 1
ATOM 752 N N . THR A 1 94 ? -26.016 5.659 25.248 1.00 98.06 94 THR A N 1
ATOM 753 C CA . THR A 1 94 ? -26.917 6.822 25.362 1.00 98.06 94 THR A CA 1
ATOM 754 C C . THR A 1 94 ? -26.561 7.857 24.303 1.00 98.06 94 THR A C 1
ATOM 756 O O . THR A 1 94 ? -25.394 7.978 23.931 1.00 98.06 94 THR A O 1
ATOM 759 N N . LEU A 1 95 ? -27.546 8.605 23.811 1.00 97.38 95 LEU A N 1
ATOM 760 C CA . LEU A 1 95 ? -27.302 9.753 22.934 1.00 97.38 95 LEU A CA 1
ATOM 761 C C . LEU A 1 95 ? -27.112 11.029 23.769 1.00 97.38 95 LEU A C 1
ATOM 763 O O . LEU A 1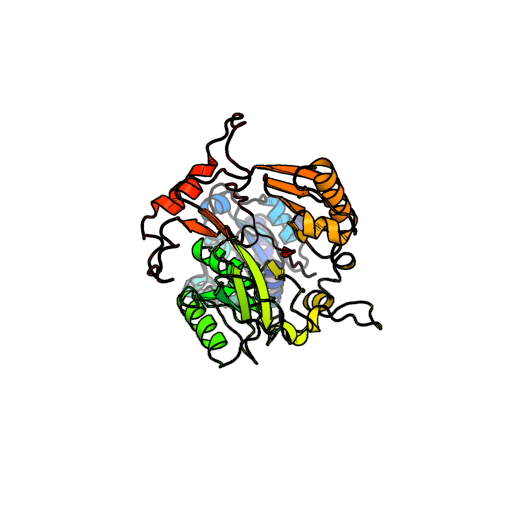 95 ? -27.623 11.112 24.888 1.00 97.38 95 LEU A O 1
ATOM 767 N N . PHE A 1 96 ? -26.387 12.008 23.229 1.00 96.50 96 PHE A N 1
ATOM 768 C CA . PHE A 1 96 ? -26.311 13.374 23.757 1.00 96.50 96 PHE A CA 1
ATOM 769 C C . PHE A 1 96 ? -26.205 14.386 22.605 1.00 96.50 96 PHE A C 1
ATOM 771 O O . PHE A 1 96 ? -25.664 14.075 21.537 1.00 96.50 96 PHE A O 1
ATOM 778 N N . ASP A 1 97 ? -26.781 15.571 22.802 1.00 95.06 97 ASP A N 1
ATOM 779 C CA . ASP A 1 97 ? -27.084 16.539 21.735 1.00 95.06 97 ASP A CA 1
ATOM 780 C C . ASP A 1 97 ? -26.175 17.784 21.785 1.00 95.06 97 ASP A C 1
ATOM 782 O O . ASP A 1 97 ? -26.188 18.641 20.900 1.00 95.06 97 ASP A O 1
ATOM 786 N N . GLU A 1 98 ? -25.356 17.864 22.831 1.00 93.38 98 GLU A N 1
ATOM 787 C CA . GLU A 1 98 ? -24.370 18.894 23.107 1.00 93.38 98 GLU A CA 1
ATOM 788 C C . GLU A 1 98 ? -23.076 18.691 22.300 1.00 93.38 98 GLU A C 1
ATOM 790 O O . GLU A 1 98 ? -22.676 17.576 21.955 1.00 93.38 98 GLU A O 1
ATOM 795 N N . LEU A 1 99 ? -22.336 19.781 22.070 1.00 87.81 99 LEU A N 1
ATOM 796 C CA . LEU A 1 99 ? -21.007 19.720 21.444 1.00 87.81 99 LEU A CA 1
ATOM 797 C C . LEU A 1 99 ? -19.958 19.017 22.329 1.00 87.81 99 LEU A C 1
ATOM 799 O O . LEU A 1 99 ? -18.940 18.546 21.825 1.00 87.81 99 LEU A O 1
ATOM 803 N N . THR A 1 100 ? -20.192 18.937 23.643 1.00 90.12 100 THR A N 1
ATOM 804 C CA . THR A 1 100 ? -19.301 18.275 24.607 1.00 90.12 100 THR A CA 1
ATOM 805 C C . THR A 1 100 ? -20.118 17.468 25.626 1.00 90.12 100 THR A C 1
ATOM 807 O O . THR A 1 100 ? -21.244 17.852 25.932 1.00 90.12 100 THR A O 1
ATOM 810 N N . PRO A 1 101 ? -19.585 16.368 26.187 1.00 93.38 101 PRO A N 1
ATOM 811 C CA . PRO A 1 101 ? -20.342 15.444 27.040 1.00 93.38 101 PRO A CA 1
ATOM 812 C C . PRO A 1 101 ? -20.556 15.936 28.483 1.00 93.38 101 PRO A C 1
ATOM 814 O O . PRO A 1 101 ? -20.996 15.149 29.317 1.00 93.38 101 PRO A O 1
ATOM 817 N N . ILE A 1 102 ? -20.176 17.176 28.819 1.00 94.94 102 ILE A N 1
ATOM 818 C CA . ILE A 1 102 ? -19.956 17.599 30.213 1.00 94.94 102 ILE A CA 1
ATOM 819 C C . ILE A 1 102 ? -21.188 17.406 31.108 1.00 94.94 102 ILE A C 1
ATOM 821 O O . ILE A 1 102 ? -21.073 16.762 32.144 1.00 94.94 102 ILE A O 1
ATOM 825 N N . ILE A 1 103 ? -22.375 17.823 30.654 1.00 95.12 103 ILE A N 1
ATOM 826 C CA . ILE A 1 103 ? -23.644 17.686 31.395 1.00 95.12 103 ILE A CA 1
ATOM 827 C C . ILE A 1 103 ? -23.931 16.212 31.732 1.00 95.12 103 ILE A C 1
ATOM 829 O O . ILE A 1 103 ? -24.354 15.874 32.837 1.00 95.12 103 ILE A O 1
ATOM 833 N N . LEU A 1 104 ? -23.652 15.308 30.789 1.00 95.56 104 LEU A N 1
ATOM 834 C CA . LEU A 1 104 ? -23.850 13.873 30.968 1.00 95.56 104 LEU A CA 1
ATOM 835 C C . LEU A 1 104 ? -22.804 13.257 31.915 1.00 95.56 104 LEU A C 1
ATOM 837 O O . LEU A 1 104 ? -23.146 12.375 32.699 1.00 95.56 104 LEU A O 1
ATOM 841 N N . ILE A 1 105 ? -21.556 13.739 31.893 1.00 96.94 105 ILE A N 1
ATOM 842 C CA . ILE A 1 105 ? -20.507 13.339 32.848 1.00 96.94 105 ILE A CA 1
ATOM 843 C C . ILE A 1 105 ? -20.873 13.796 34.269 1.00 96.94 105 ILE A C 1
ATOM 845 O O . ILE A 1 105 ? -20.789 12.998 35.201 1.00 96.94 105 ILE A O 1
ATOM 849 N N . GLU A 1 106 ? -21.338 15.036 34.430 1.00 96.44 106 GLU A N 1
ATOM 850 C CA . GLU A 1 106 ? -21.765 15.610 35.715 1.00 96.44 106 GLU A CA 1
ATOM 851 C C . GLU A 1 106 ? -22.974 14.877 36.321 1.00 96.44 106 GLU A C 1
ATOM 853 O O . GLU A 1 106 ? -23.063 14.716 37.542 1.00 96.44 106 GLU A O 1
ATOM 858 N N . ALA A 1 107 ? -23.882 14.385 35.471 1.00 95.69 107 ALA A N 1
ATOM 859 C CA . ALA A 1 107 ? -25.078 13.650 35.877 1.00 95.69 107 ALA A CA 1
ATOM 860 C C . ALA A 1 107 ? -24.849 12.145 36.137 1.00 95.69 107 ALA A C 1
ATOM 862 O O . ALA A 1 107 ? -25.556 11.556 36.961 1.00 95.69 107 ALA A O 1
ATOM 863 N N . ILE A 1 108 ? -23.885 11.518 35.447 1.00 96.06 108 ILE A N 1
ATOM 864 C CA . ILE A 1 108 ? -23.504 10.104 35.633 1.00 96.06 108 ILE A CA 1
ATOM 865 C C . ILE A 1 108 ? -22.495 9.930 36.774 1.00 96.06 108 ILE A C 1
ATOM 867 O O . ILE A 1 108 ? -22.564 8.931 37.484 1.00 96.06 108 ILE A O 1
ATOM 871 N N . GLN A 1 109 ? -21.576 10.884 36.951 1.00 96.12 109 GLN A N 1
ATOM 872 C CA . GLN A 1 109 ? -20.467 10.835 37.916 1.00 96.12 109 GLN A CA 1
ATOM 873 C C . GLN A 1 109 ? -19.633 9.539 37.795 1.00 96.12 109 GLN A C 1
ATOM 875 O O . GLN A 1 109 ? -19.538 8.759 38.746 1.00 96.12 109 GLN A O 1
ATOM 880 N N . PRO A 1 110 ? -19.055 9.262 36.607 1.00 97.25 110 PRO A N 1
ATOM 881 C CA . PRO A 1 110 ? -18.335 8.019 36.355 1.00 97.25 110 PRO A CA 1
ATOM 882 C C . PRO A 1 110 ? -17.053 7.937 37.188 1.00 97.25 110 PRO A C 1
ATOM 884 O O . PRO A 1 110 ? -16.335 8.921 37.352 1.00 97.25 110 PRO A O 1
ATOM 887 N N . ASN A 1 111 ? -16.715 6.736 37.661 1.00 98.00 111 ASN A N 1
ATOM 888 C CA . ASN A 1 111 ? -15.472 6.513 38.405 1.00 98.00 111 ASN A CA 1
ATOM 889 C C . ASN A 1 111 ? -14.235 6.597 37.498 1.00 98.00 111 ASN A C 1
ATOM 891 O O . ASN A 1 111 ? -13.133 6.856 37.982 1.00 98.00 111 ASN A O 1
ATOM 895 N N . ILE A 1 112 ? -14.403 6.323 36.200 1.00 97.50 112 ILE A N 1
ATOM 896 C CA . ILE A 1 112 ? -13.320 6.287 35.217 1.00 97.50 112 ILE A CA 1
ATOM 897 C C . ILE A 1 112 ? -13.794 6.945 33.919 1.00 97.50 112 ILE A C 1
ATOM 899 O O . ILE A 1 112 ? -14.713 6.451 33.265 1.00 97.50 112 ILE A O 1
ATOM 903 N N . LEU A 1 113 ? -13.155 8.048 33.533 1.00 97.06 113 LEU A N 1
ATOM 904 C CA . LEU A 1 113 ? -13.355 8.715 32.248 1.00 97.06 113 LEU A CA 1
ATOM 905 C C . LEU A 1 113 ? -12.262 8.276 31.273 1.00 97.06 113 LEU A C 1
ATOM 907 O O . LEU A 1 113 ? -11.075 8.416 31.563 1.00 97.06 113 LEU A O 1
ATOM 911 N N . VAL A 1 114 ? -12.660 7.748 30.117 1.00 95.25 114 VAL A N 1
ATOM 912 C CA . VAL A 1 114 ? -11.737 7.151 29.147 1.00 95.25 114 VAL A CA 1
ATOM 913 C C . VAL A 1 114 ? -11.791 7.884 27.813 1.00 95.25 114 VAL A C 1
ATOM 915 O O . VAL A 1 114 ? -12.873 8.185 27.296 1.00 95.25 114 VAL A O 1
ATOM 918 N N . LYS A 1 115 ? -10.611 8.149 27.240 1.00 91.12 115 LYS A N 1
ATOM 919 C CA . LYS A 1 115 ? -10.452 8.673 25.878 1.00 91.12 115 LYS A CA 1
ATOM 920 C C . LYS A 1 115 ? -9.459 7.862 25.058 1.00 91.12 115 LYS A C 1
ATOM 922 O O . LYS A 1 115 ? -8.488 7.327 25.580 1.00 91.12 115 LYS A O 1
ATOM 927 N N . GLY A 1 116 ? -9.721 7.775 23.757 1.00 80.81 116 GLY A N 1
ATOM 928 C CA . GLY A 1 116 ? -8.852 7.105 22.796 1.00 80.81 116 GLY A CA 1
ATOM 929 C C . GLY A 1 116 ? -7.998 8.112 22.038 1.00 80.81 116 GLY A C 1
ATOM 930 O O . GLY A 1 116 ? -8.539 9.066 21.481 1.00 80.81 116 GLY A O 1
ATOM 931 N N . GLY A 1 117 ? -6.691 7.866 21.966 1.00 70.31 117 GLY A N 1
ATOM 932 C CA . GLY A 1 117 ? -5.754 8.635 21.145 1.00 70.31 117 GLY A CA 1
ATOM 933 C C . GLY A 1 117 ? -4.930 9.648 21.932 1.00 70.31 117 GLY A C 1
ATOM 934 O O . GLY A 1 117 ? -4.858 9.596 23.157 1.00 70.31 117 GLY A O 1
ATOM 935 N N . ASP A 1 118 ? -4.297 10.559 21.198 1.00 57.47 118 ASP A N 1
ATOM 936 C CA . ASP A 1 118 ? -3.200 11.419 21.661 1.00 57.47 118 ASP A CA 1
ATOM 937 C C . ASP A 1 118 ? -3.678 12.655 22.461 1.00 57.47 118 ASP A C 1
ATOM 939 O O . ASP A 1 118 ? -3.197 13.770 22.272 1.00 57.47 118 ASP A O 1
ATOM 943 N N . TYR A 1 119 ? -4.663 12.457 23.340 1.00 62.94 119 TYR A N 1
ATOM 944 C CA . TYR A 1 119 ? -5.133 13.458 24.299 1.00 62.94 119 TYR A CA 1
ATOM 945 C C . TYR A 1 119 ? -4.213 13.502 25.525 1.00 62.94 119 TYR A C 1
ATOM 947 O O . TYR A 1 119 ? -3.765 12.462 26.011 1.00 62.94 119 TYR A O 1
ATOM 955 N N . THR A 1 120 ? -3.995 14.692 26.084 1.00 61.00 120 THR A N 1
ATOM 956 C CA . THR A 1 120 ? -3.470 14.855 27.451 1.00 61.00 120 THR A CA 1
ATOM 957 C C . THR A 1 120 ? -4.630 15.092 28.422 1.00 61.00 120 THR A C 1
ATOM 959 O O . THR A 1 120 ? -5.718 15.487 27.993 1.00 61.00 120 THR A O 1
ATOM 962 N N . ASN A 1 121 ? -4.440 14.866 29.725 1.00 62.19 121 ASN A N 1
ATOM 963 C CA . ASN A 1 121 ? -5.533 14.977 30.701 1.00 62.19 121 ASN A CA 1
ATOM 964 C C . ASN A 1 121 ? -6.167 16.381 30.734 1.00 62.19 121 ASN A C 1
ATOM 966 O O . ASN A 1 121 ? -7.380 16.491 30.884 1.00 62.19 121 ASN A O 1
ATOM 970 N N . GLU A 1 122 ? -5.382 17.433 30.490 1.00 61.47 122 GLU A N 1
ATOM 971 C CA . GLU A 1 122 ? -5.831 18.832 30.428 1.00 61.47 122 GLU A CA 1
ATOM 972 C C . GLU A 1 122 ? -6.737 19.119 29.212 1.00 61.47 122 GLU A C 1
ATOM 974 O O . GLU A 1 122 ? -7.452 20.117 29.186 1.00 61.47 122 GLU A O 1
ATOM 979 N N . THR A 1 123 ? -6.724 18.250 28.193 1.00 74.69 123 THR A N 1
ATOM 980 C CA . THR A 1 123 ? -7.545 18.389 26.971 1.00 74.69 123 THR A CA 1
ATOM 981 C C . THR A 1 123 ? -8.853 17.589 27.010 1.00 74.69 123 THR A C 1
ATOM 983 O O . THR A 1 123 ? -9.660 17.667 26.080 1.00 74.69 123 THR A O 1
ATOM 986 N N . ILE A 1 124 ? -9.088 16.805 28.066 1.00 86.12 124 ILE A N 1
ATOM 987 C CA . ILE A 1 124 ? -10.241 15.905 28.165 1.00 86.12 124 ILE A CA 1
ATOM 988 C C . ILE A 1 124 ? -11.389 16.612 28.891 1.00 86.12 124 ILE A C 1
ATOM 990 O O . ILE A 1 124 ? -11.372 16.784 30.107 1.00 86.12 124 ILE A O 1
ATOM 994 N N . ILE A 1 125 ? -12.436 16.981 28.146 1.00 89.50 125 ILE A N 1
ATOM 995 C CA . ILE A 1 125 ? -13.642 17.584 28.732 1.00 89.50 125 ILE A CA 1
ATOM 996 C C . ILE A 1 125 ? -14.246 16.647 29.790 1.00 89.50 125 ILE A C 1
ATOM 998 O O . ILE A 1 125 ? -14.589 15.503 29.489 1.00 89.50 125 ILE A O 1
ATOM 1002 N N . GLY A 1 126 ? -14.390 17.160 31.015 1.00 91.38 126 GLY A N 1
ATOM 1003 C CA . GLY A 1 126 ? -14.864 16.416 32.185 1.00 91.38 126 GLY A CA 1
ATOM 1004 C C . GLY A 1 126 ? -13.759 15.819 33.066 1.00 91.38 126 GLY A C 1
ATOM 1005 O O . GLY A 1 126 ? -14.086 15.286 34.124 1.00 91.38 126 GLY A O 1
ATOM 1006 N N . ALA A 1 127 ? -12.478 15.927 32.687 1.00 91.94 127 ALA A N 1
ATOM 1007 C CA . ALA A 1 127 ? -11.359 15.408 33.476 1.00 91.94 127 ALA A CA 1
ATOM 1008 C C . ALA A 1 127 ? -11.308 15.999 34.891 1.00 91.94 127 ALA A C 1
ATOM 1010 O O . ALA A 1 127 ? -11.346 15.244 35.862 1.00 91.94 127 ALA A O 1
ATOM 1011 N N . ASP A 1 128 ? -11.305 17.331 35.008 1.00 92.38 128 ASP A N 1
ATOM 1012 C CA . ASP A 1 128 ? -11.255 18.028 36.300 1.00 92.38 128 ASP A CA 1
ATOM 1013 C C . ASP A 1 128 ? -12.403 17.610 37.222 1.00 92.38 128 ASP A C 1
ATOM 1015 O O . ASP A 1 128 ? -12.177 17.288 38.386 1.00 92.38 128 ASP A O 1
ATOM 1019 N N . PHE A 1 129 ? -13.629 17.547 36.692 1.00 95.19 129 PHE A N 1
ATOM 1020 C CA . PHE A 1 129 ? -14.809 17.127 37.447 1.00 95.19 129 PHE A CA 1
ATOM 1021 C C . PHE A 1 129 ? -14.675 15.685 37.957 1.00 95.19 129 PHE A C 1
ATOM 1023 O O . PHE A 1 129 ? -14.944 15.412 39.127 1.00 95.19 129 PHE A O 1
ATOM 1030 N N . VAL A 1 130 ? -14.240 14.751 37.106 1.00 95.50 130 VAL A N 1
ATOM 1031 C CA . VAL A 1 130 ? -14.088 13.339 37.491 1.00 95.50 130 VAL A CA 1
ATOM 1032 C C . VAL A 1 130 ? -12.977 13.167 38.530 1.00 95.50 130 VAL A C 1
ATOM 1034 O O . VAL A 1 130 ? -13.175 12.441 39.501 1.00 95.50 130 VAL A O 1
ATOM 1037 N N . ILE A 1 131 ? -11.856 13.882 38.394 1.00 94.00 131 ILE A N 1
ATOM 1038 C CA . ILE A 1 131 ? -10.747 13.854 39.362 1.00 94.00 131 ILE A CA 1
ATOM 1039 C C . ILE A 1 131 ? -11.168 14.471 40.706 1.00 94.00 131 ILE A C 1
ATOM 1041 O O . ILE A 1 131 ? -10.915 13.881 41.756 1.00 94.00 131 ILE A O 1
ATOM 1045 N N . GLN A 1 132 ? -11.862 15.615 40.699 1.00 94.12 132 GLN A N 1
ATOM 1046 C CA . GLN A 1 132 ? -12.352 16.276 41.919 1.00 94.12 132 GLN A CA 1
ATOM 1047 C C . GLN A 1 132 ? -13.363 15.418 42.695 1.00 94.12 132 GLN A C 1
ATOM 1049 O O . GLN A 1 132 ? -13.380 15.456 43.923 1.00 94.12 132 GLN A O 1
ATOM 1054 N N . ASN A 1 133 ? -14.155 14.593 42.002 1.00 93.69 133 ASN A N 1
ATOM 1055 C CA . ASN A 1 133 ? -15.077 13.631 42.616 1.00 93.69 133 ASN A CA 1
ATOM 1056 C C . ASN A 1 133 ? -14.420 12.272 42.960 1.00 93.69 133 ASN A C 1
ATOM 1058 O O . ASN A 1 133 ? -15.118 11.298 43.238 1.00 93.69 133 ASN A O 1
ATOM 1062 N N . GLY A 1 134 ? -13.083 12.181 42.958 1.00 92.81 134 GLY A N 1
ATOM 1063 C CA . GLY A 1 134 ? -12.338 10.978 43.357 1.00 92.81 134 GLY A CA 1
ATOM 1064 C C . GLY A 1 134 ? -12.317 9.850 42.317 1.00 92.81 134 GLY A C 1
ATOM 1065 O O . GLY A 1 134 ? -11.938 8.722 42.638 1.00 92.81 134 GLY A O 1
ATOM 1066 N N . GLY A 1 135 ? -12.732 10.136 41.083 1.00 95.50 135 GLY A N 1
ATOM 1067 C CA . GLY A 1 135 ? -12.557 9.262 39.930 1.00 95.50 135 GLY A CA 1
ATOM 1068 C C . GLY A 1 135 ? -11.165 9.383 39.301 1.00 95.50 135 GLY A C 1
ATOM 1069 O O . GLY A 1 135 ? -10.259 10.031 39.822 1.00 95.50 135 GLY A O 1
ATOM 1070 N N . THR A 1 136 ? -10.988 8.740 38.149 1.00 96.25 136 THR A N 1
ATOM 1071 C CA . THR A 1 136 ? -9.729 8.746 37.387 1.00 96.25 136 THR A CA 1
ATOM 1072 C C . THR A 1 136 ? -9.971 9.022 35.908 1.00 96.25 136 THR A C 1
ATOM 1074 O O . THR A 1 136 ? -11.049 8.752 35.380 1.00 96.25 136 THR A O 1
ATOM 1077 N N . VAL A 1 137 ? -8.951 9.548 35.230 1.00 94.81 137 VAL A N 1
ATOM 1078 C CA . VAL A 1 137 ? -8.950 9.778 33.781 1.00 94.81 137 VAL A CA 1
ATOM 1079 C C . VAL A 1 137 ? -7.880 8.887 33.164 1.00 94.81 137 VAL A C 1
ATOM 1081 O O . VAL A 1 137 ? -6.783 8.776 33.712 1.00 94.81 137 VAL A O 1
ATOM 1084 N N . GLN A 1 138 ? -8.213 8.214 32.065 1.00 92.19 138 GLN A N 1
ATOM 1085 C CA . GLN A 1 138 ? -7.329 7.272 31.380 1.00 92.19 138 GLN A CA 1
ATOM 1086 C C . GLN A 1 138 ? -7.346 7.518 29.872 1.00 92.19 138 GLN A C 1
ATOM 1088 O O . GLN A 1 138 ? -8.412 7.616 29.255 1.00 92.19 138 GLN A O 1
ATOM 1093 N N . THR A 1 139 ? -6.164 7.562 29.263 1.00 90.19 139 THR A N 1
ATOM 1094 C CA . THR A 1 139 ? -6.010 7.592 27.808 1.00 90.19 139 THR A CA 1
ATOM 1095 C C . THR A 1 139 ? -5.530 6.243 27.299 1.00 90.19 139 THR A C 1
ATOM 1097 O O . THR A 1 139 ? -4.595 5.641 27.822 1.00 90.19 139 THR A O 1
ATOM 1100 N N . ILE A 1 140 ? -6.210 5.740 26.274 1.00 87.69 140 ILE A N 1
ATOM 1101 C CA . ILE A 1 140 ? -5.894 4.470 25.628 1.00 87.69 140 ILE A CA 1
ATOM 1102 C C . ILE A 1 140 ? -5.284 4.795 24.260 1.00 87.69 140 ILE A C 1
ATOM 1104 O O . ILE A 1 140 ? -5.972 5.388 23.420 1.00 87.69 140 ILE A O 1
ATOM 1108 N N . PRO A 1 141 ? -4.018 4.417 24.002 1.00 82.12 141 PRO A N 1
ATOM 1109 C CA . PRO A 1 141 ? -3.415 4.558 22.684 1.00 82.12 141 PRO A CA 1
ATOM 1110 C C . PRO A 1 141 ? -4.250 3.815 21.639 1.00 82.12 141 PRO A C 1
ATOM 1112 O O . PRO A 1 141 ? -4.420 2.597 21.718 1.00 82.12 141 PRO A O 1
ATOM 1115 N N . LEU A 1 142 ? -4.791 4.552 20.667 1.00 74.31 142 LEU A N 1
ATOM 1116 C CA . LEU A 1 142 ? -5.571 3.956 19.587 1.00 74.31 142 LEU A CA 1
ATOM 1117 C C . LEU A 1 142 ? -4.658 3.125 18.690 1.00 74.31 142 LEU A C 1
ATOM 1119 O O . LEU A 1 142 ? -3.669 3.640 18.159 1.00 74.31 142 LEU A O 1
ATOM 1123 N N . ILE A 1 143 ? -5.055 1.881 18.417 1.00 69.56 143 ILE A N 1
ATOM 1124 C CA . ILE A 1 143 ? -4.549 1.163 17.248 1.00 69.56 143 ILE A CA 1
ATOM 1125 C C . ILE A 1 143 ? -5.080 1.896 16.012 1.00 69.56 143 ILE A C 1
ATOM 1127 O O . ILE A 1 143 ? -6.183 1.641 15.524 1.00 69.56 143 ILE A O 1
ATOM 1131 N N . ARG A 1 144 ? -4.283 2.846 15.513 1.00 55.00 144 ARG A N 1
ATOM 1132 C CA . ARG A 1 144 ? -4.476 3.428 14.188 1.00 55.00 144 ARG A CA 1
ATOM 1133 C C . ARG A 1 144 ? -4.298 2.296 13.181 1.00 55.00 144 ARG A C 1
ATOM 1135 O O . ARG A 1 144 ? -3.184 1.806 12.989 1.00 55.00 144 ARG A O 1
ATOM 1142 N N . GLU A 1 145 ? -5.382 1.890 12.527 1.00 49.22 145 GLU A N 1
ATOM 1143 C CA . GLU A 1 145 ? -5.275 1.091 11.310 1.00 49.22 145 GLU A CA 1
ATOM 1144 C C . GLU A 1 145 ? -4.323 1.809 10.353 1.00 49.22 145 GLU A C 1
ATOM 1146 O O . GLU A 1 145 ? -4.455 3.014 10.117 1.00 49.22 145 GLU A O 1
ATOM 1151 N N . LYS A 1 146 ? -3.322 1.084 9.841 1.00 48.94 146 LYS A N 1
ATOM 1152 C CA . LYS A 1 146 ? -2.340 1.635 8.906 1.00 48.94 146 LYS A CA 1
ATOM 1153 C C . LYS A 1 146 ? -3.050 1.981 7.596 1.00 48.94 146 LYS A C 1
ATOM 1155 O O . LYS A 1 146 ? -3.081 1.160 6.680 1.00 48.94 146 LYS A O 1
ATOM 1160 N N . ILE A 1 147 ? -3.606 3.194 7.503 1.00 53.50 147 ILE A N 1
ATOM 1161 C CA . ILE A 1 147 ? -4.114 3.763 6.252 1.00 53.50 147 ILE A CA 1
ATOM 1162 C C . ILE A 1 147 ? -2.956 3.727 5.264 1.00 53.50 147 ILE A C 1
ATOM 1164 O O . ILE A 1 147 ? -1.968 4.448 5.407 1.00 53.50 147 ILE A O 1
ATOM 1168 N N . ARG A 1 148 ? -3.052 2.818 4.295 1.00 57.16 148 ARG A N 1
ATOM 1169 C CA . ARG A 1 148 ? -1.965 2.575 3.358 1.00 57.16 148 ARG A CA 1
ATOM 1170 C C . ARG A 1 148 ? -1.948 3.691 2.328 1.00 57.16 148 ARG A C 1
ATOM 1172 O O . ARG A 1 148 ? -2.895 3.830 1.552 1.00 57.16 148 ARG A O 1
ATOM 1179 N N . SER A 1 149 ? -0.863 4.450 2.306 1.00 61.53 149 SER A N 1
ATOM 1180 C CA . SER A 1 149 ? -0.577 5.507 1.338 1.00 61.53 149 SER A CA 1
ATOM 1181 C C . SER A 1 149 ? 0.809 5.280 0.745 1.00 61.53 149 SER A C 1
ATOM 1183 O O . SER A 1 149 ? 1.670 4.669 1.375 1.00 61.53 149 SER A O 1
ATOM 1185 N N . GLY A 1 150 ? 1.021 5.739 -0.486 1.00 66.38 150 GLY A N 1
ATOM 1186 C CA . GLY A 1 150 ? 2.329 5.691 -1.129 1.00 66.38 150 GLY A CA 1
ATOM 1187 C C . GLY A 1 150 ? 2.618 4.470 -1.997 1.00 66.38 150 GLY A C 1
ATOM 1188 O O . GLY A 1 150 ? 1.829 3.521 -2.081 1.00 66.38 150 GLY A O 1
ATOM 1189 N N . LEU A 1 151 ? 3.785 4.528 -2.633 1.00 69.44 151 LEU A N 1
ATOM 1190 C CA . LEU A 1 151 ? 4.298 3.576 -3.613 1.00 69.44 151 LEU A CA 1
ATOM 1191 C C . LEU A 1 151 ? 5.692 3.102 -3.190 1.00 69.44 151 LEU A C 1
ATOM 1193 O O . LEU A 1 151 ? 6.562 3.922 -2.907 1.00 69.44 151 LEU A O 1
ATOM 1197 N N . ILE A 1 152 ? 5.925 1.789 -3.218 1.00 72.19 152 ILE A N 1
ATOM 1198 C CA . ILE A 1 152 ? 7.278 1.247 -3.391 1.00 72.19 152 ILE A CA 1
ATOM 1199 C C . ILE A 1 152 ? 7.460 0.916 -4.868 1.00 72.19 152 ILE A C 1
ATOM 1201 O O . ILE A 1 152 ? 6.635 0.198 -5.428 1.00 72.19 152 ILE A O 1
ATOM 1205 N N . ALA A 1 153 ? 8.552 1.366 -5.472 1.00 79.25 153 ALA A N 1
ATOM 1206 C CA . ALA A 1 153 ? 9.034 0.848 -6.746 1.00 79.25 153 ALA A CA 1
ATOM 1207 C C . ALA A 1 153 ? 10.275 -0.047 -6.538 1.00 79.25 153 ALA A C 1
ATOM 1209 O O . ALA A 1 153 ? 10.972 0.046 -5.522 1.00 79.25 153 ALA A O 1
ATOM 1210 N N . SER A 1 154 ? 10.553 -0.943 -7.484 1.00 80.75 154 SER A N 1
ATOM 1211 C CA . SER A 1 154 ? 11.792 -1.728 -7.542 1.00 80.75 154 SER A CA 1
ATOM 1212 C C . SER A 1 154 ? 12.005 -2.345 -8.925 1.00 80.75 154 SER A C 1
ATOM 1214 O O . SER A 1 154 ? 11.075 -2.405 -9.728 1.00 80.75 154 SER A O 1
ATOM 1216 N N . GLY A 1 155 ? 13.219 -2.818 -9.200 1.00 78.88 155 GLY A N 1
ATOM 1217 C CA . GLY A 1 155 ? 13.639 -3.429 -10.460 1.00 78.88 155 GLY A CA 1
ATOM 1218 C C . GLY A 1 155 ? 14.965 -2.838 -10.940 1.00 78.88 155 GLY A C 1
ATOM 1219 O O . GLY A 1 155 ? 15.732 -2.325 -10.127 1.00 78.88 155 GLY A O 1
ATOM 1220 N N . SER A 1 156 ? 15.213 -2.876 -12.252 1.00 79.88 156 SER A N 1
ATOM 1221 C CA . SER A 1 156 ? 16.442 -2.342 -12.847 1.00 79.88 156 SER A CA 1
ATOM 1222 C C . SER A 1 156 ? 16.653 -0.861 -12.562 1.00 79.88 156 SER A C 1
ATOM 1224 O O . SER A 1 156 ? 15.825 -0.044 -12.958 1.00 79.88 156 SER A O 1
ATOM 1226 N N . ILE A 1 157 ? 17.784 -0.510 -11.953 1.00 80.31 157 ILE A N 1
ATOM 1227 C CA . ILE A 1 157 ? 18.257 0.873 -11.790 1.00 80.31 157 ILE A CA 1
ATOM 1228 C C . ILE A 1 157 ? 19.715 0.910 -12.248 1.00 80.31 157 ILE A C 1
ATOM 1230 O O . ILE A 1 157 ? 20.487 0.008 -11.918 1.00 80.31 157 ILE A O 1
ATOM 1234 N N . LEU A 1 158 ? 20.077 1.885 -13.080 1.00 82.50 158 LEU A N 1
ATOM 1235 C CA . LEU A 1 158 ? 21.362 1.897 -13.783 1.00 82.50 158 LEU A CA 1
ATOM 1236 C C . LEU A 1 158 ? 21.754 3.305 -14.259 1.00 82.50 158 LEU A C 1
ATOM 1238 O O . LEU A 1 158 ? 20.938 4.223 -14.226 1.00 82.50 158 LEU A O 1
ATOM 1242 N N . VAL A 1 159 ? 22.992 3.469 -14.729 1.00 82.38 159 VAL A N 1
ATOM 1243 C CA . VAL A 1 159 ? 23.397 4.635 -15.539 1.00 82.38 159 VAL A CA 1
ATOM 1244 C C . VAL A 1 159 ? 23.348 4.260 -17.019 1.00 82.38 159 VAL A C 1
ATOM 1246 O O . VAL A 1 159 ? 23.973 3.279 -17.419 1.00 82.38 159 VAL A O 1
ATOM 1249 N N . ASP A 1 160 ? 22.648 5.044 -17.838 1.00 80.88 160 ASP A N 1
ATOM 1250 C CA . ASP A 1 160 ? 22.733 4.967 -19.297 1.00 80.88 160 ASP A CA 1
ATOM 1251 C C . ASP A 1 160 ? 23.818 5.944 -19.788 1.00 80.88 160 ASP A C 1
ATOM 1253 O O . ASP A 1 160 ? 23.690 7.166 -19.666 1.00 80.88 160 ASP A O 1
ATOM 1257 N N . TYR A 1 161 ? 24.894 5.403 -20.361 1.00 82.50 161 TYR A N 1
ATOM 1258 C CA . TYR A 1 161 ? 25.904 6.155 -21.101 1.00 82.50 161 TYR A CA 1
ATOM 1259 C C . TYR A 1 161 ? 25.455 6.305 -22.555 1.00 82.50 161 TYR A C 1
ATOM 1261 O O . TYR A 1 161 ? 25.481 5.335 -23.315 1.00 82.50 161 TYR A O 1
ATOM 1269 N N . ILE A 1 162 ? 25.061 7.508 -22.962 1.00 82.75 162 ILE A N 1
ATOM 1270 C CA . ILE A 1 162 ? 24.668 7.792 -24.345 1.00 82.75 162 ILE A CA 1
ATOM 1271 C C . ILE A 1 162 ? 25.922 8.169 -25.136 1.00 82.75 162 ILE A C 1
ATOM 1273 O O . ILE A 1 162 ? 26.630 9.120 -24.794 1.00 82.75 162 ILE A O 1
ATOM 1277 N N . VAL A 1 163 ? 26.196 7.406 -26.195 1.00 86.12 163 VAL A N 1
ATOM 1278 C CA . VAL A 1 163 ? 27.390 7.534 -27.036 1.00 86.12 163 VAL A CA 1
ATOM 1279 C C . VAL A 1 163 ? 26.953 7.731 -28.486 1.00 86.12 163 VAL A C 1
ATOM 1281 O O . VAL A 1 163 ? 26.358 6.844 -29.095 1.00 86.12 163 VAL A O 1
ATOM 1284 N N . SER A 1 164 ? 27.251 8.901 -29.043 1.00 87.19 164 SER A N 1
ATOM 1285 C CA . SER A 1 164 ? 27.005 9.219 -30.452 1.00 87.19 164 SER A CA 1
ATOM 1286 C C . SER A 1 164 ? 28.182 8.745 -31.303 1.00 87.19 164 SER A C 1
ATOM 1288 O O . SER A 1 164 ? 29.318 9.135 -31.030 1.00 87.19 164 SER A O 1
ATOM 1290 N N . ILE A 1 165 ? 27.927 7.911 -32.312 1.00 89.56 165 ILE A N 1
ATOM 1291 C CA . ILE A 1 165 ? 28.938 7.356 -33.229 1.00 89.56 165 ILE A CA 1
ATOM 1292 C C . ILE A 1 165 ? 28.600 7.689 -34.687 1.00 89.56 165 ILE A C 1
ATOM 1294 O O . ILE A 1 165 ? 27.440 7.925 -35.030 1.00 89.56 165 ILE A O 1
ATOM 1298 N N . ASP A 1 166 ? 29.617 7.733 -35.543 1.00 88.25 166 ASP A N 1
ATOM 1299 C CA . ASP A 1 166 ? 29.498 8.019 -36.978 1.00 88.25 166 ASP A CA 1
ATOM 1300 C C . ASP A 1 166 ? 28.790 6.903 -37.760 1.00 88.25 166 ASP A C 1
ATOM 1302 O O . ASP A 1 166 ? 27.838 7.181 -38.498 1.00 88.25 166 ASP A O 1
ATOM 1306 N N . ASP A 1 167 ? 29.217 5.657 -37.558 1.00 89.25 167 ASP A N 1
ATOM 1307 C CA . ASP A 1 167 ? 28.591 4.451 -38.108 1.00 89.25 167 ASP A CA 1
ATOM 1308 C C . ASP A 1 167 ? 28.658 3.276 -37.116 1.00 89.25 167 ASP A C 1
ATOM 1310 O O . ASP A 1 167 ? 29.372 3.321 -36.113 1.00 89.25 167 ASP A O 1
ATOM 1314 N N . TRP A 1 168 ? 27.898 2.211 -37.377 1.00 89.75 168 TRP A N 1
ATOM 1315 C CA . TRP A 1 168 ? 27.993 0.964 -36.626 1.00 89.75 168 TRP A CA 1
ATOM 1316 C C . TRP A 1 168 ? 29.169 0.114 -37.139 1.00 89.75 168 TRP A C 1
ATOM 1318 O O . TRP A 1 168 ? 29.108 -0.381 -38.268 1.00 89.75 168 TRP A O 1
ATOM 1328 N N . PRO A 1 169 ? 30.232 -0.113 -36.345 1.00 89.31 169 PRO A N 1
ATOM 1329 C CA . PRO A 1 169 ? 31.408 -0.819 -36.833 1.00 89.31 169 PRO A CA 1
ATOM 1330 C C . PRO A 1 169 ? 31.113 -2.305 -37.070 1.00 89.31 169 PRO A C 1
ATOM 1332 O O . PRO A 1 169 ? 30.456 -2.973 -36.268 1.00 89.31 169 PRO A O 1
ATOM 1335 N N . MET A 1 170 ? 31.669 -2.848 -38.155 1.00 89.69 170 MET A N 1
ATOM 1336 C CA . MET A 1 170 ? 31.830 -4.295 -38.309 1.00 89.69 170 MET A CA 1
ATOM 1337 C C . MET A 1 170 ? 32.851 -4.833 -37.292 1.00 89.69 170 MET A C 1
ATOM 1339 O O . MET A 1 170 ? 33.661 -4.083 -36.743 1.00 89.69 170 MET A O 1
ATOM 1343 N N . GLU A 1 171 ? 32.847 -6.145 -37.054 1.00 85.88 171 GLU A N 1
ATOM 1344 C CA . GLU A 1 171 ? 33.849 -6.783 -36.194 1.00 85.88 171 GLU A CA 1
ATOM 1345 C C . GLU A 1 171 ? 35.275 -6.473 -36.678 1.00 85.88 171 GLU A C 1
ATOM 1347 O O . GLU A 1 171 ? 35.607 -6.672 -37.847 1.00 85.88 171 GLU A O 1
ATOM 1352 N N . ASN A 1 172 ? 36.135 -6.031 -35.753 1.00 87.06 172 ASN A N 1
ATOM 1353 C CA . ASN A 1 172 ? 37.507 -5.557 -35.997 1.00 87.06 172 ASN A CA 1
ATOM 1354 C C . ASN A 1 172 ? 37.631 -4.207 -36.743 1.00 87.06 172 ASN A C 1
ATOM 1356 O O . ASN A 1 172 ? 38.740 -3.828 -37.120 1.00 87.06 172 ASN A O 1
ATOM 1360 N N . CYS A 1 173 ? 36.541 -3.450 -36.917 1.00 89.88 173 CYS A N 1
ATOM 1361 C CA . CYS A 1 173 ? 36.578 -2.064 -37.399 1.00 89.88 173 CYS A CA 1
ATOM 1362 C C . CYS A 1 173 ? 36.467 -1.040 -36.254 1.00 89.88 173 CYS A C 1
ATOM 1364 O O . CYS A 1 173 ? 35.925 -1.324 -35.187 1.00 89.88 173 CYS A O 1
ATOM 1366 N N . THR A 1 174 ? 36.950 0.179 -36.505 1.00 89.25 174 THR A N 1
ATOM 1367 C CA . THR A 1 174 ? 36.838 1.328 -35.591 1.00 89.25 174 THR A CA 1
ATOM 1368 C C . THR A 1 174 ? 35.698 2.241 -36.035 1.00 89.25 174 THR A C 1
ATOM 1370 O O . THR A 1 174 ? 35.620 2.574 -37.214 1.00 89.25 174 THR A O 1
ATOM 1373 N N . ALA A 1 175 ? 34.876 2.692 -35.087 1.00 88.94 175 ALA A N 1
ATOM 1374 C CA . ALA A 1 175 ? 33.956 3.822 -35.242 1.00 88.94 175 ALA A CA 1
ATOM 1375 C C . ALA A 1 175 ? 34.408 4.980 -34.338 1.00 88.94 175 ALA A C 1
ATOM 1377 O O . ALA A 1 175 ? 35.039 4.747 -33.300 1.00 88.94 175 ALA A O 1
ATOM 1378 N N . PHE A 1 176 ? 34.097 6.221 -34.711 1.00 88.94 176 PHE A N 1
ATOM 1379 C CA . PHE A 1 176 ? 34.513 7.414 -33.976 1.00 88.94 176 PHE A CA 1
ATOM 1380 C C . PHE A 1 176 ? 33.349 8.027 -33.199 1.00 88.94 176 PHE A C 1
ATOM 1382 O O . PHE A 1 176 ? 32.326 8.410 -33.770 1.00 88.94 176 PHE A O 1
ATOM 1389 N N . ILE A 1 177 ? 33.543 8.187 -31.887 1.00 90.38 177 ILE A N 1
ATOM 1390 C CA . ILE A 1 177 ? 32.614 8.911 -31.015 1.00 90.38 177 ILE A CA 1
ATOM 1391 C C . ILE A 1 177 ? 32.587 10.386 -31.448 1.00 90.38 177 ILE A C 1
ATOM 1393 O O . ILE A 1 177 ? 33.607 11.070 -31.383 1.00 90.38 177 ILE A O 1
ATOM 1397 N N . GLN A 1 178 ? 31.426 10.855 -31.906 1.00 84.38 178 GLN A N 1
ATOM 1398 C CA . GLN A 1 178 ? 31.247 12.175 -32.526 1.00 84.38 178 GLN A CA 1
ATOM 1399 C C . GLN A 1 178 ? 30.967 13.290 -31.517 1.00 84.38 178 GLN A C 1
ATOM 1401 O O . GLN A 1 178 ? 31.318 14.443 -31.753 1.00 84.38 178 GLN A O 1
ATOM 1406 N N . ASP A 1 179 ? 30.315 12.956 -30.405 1.00 83.75 179 ASP A N 1
ATOM 1407 C CA . ASP A 1 179 ? 29.853 13.907 -29.395 1.00 83.75 179 ASP A CA 1
ATOM 1408 C C . ASP A 1 179 ? 30.281 13.431 -28.001 1.00 83.75 179 ASP A C 1
ATOM 1410 O O . ASP A 1 179 ? 30.489 12.237 -27.772 1.00 83.75 179 ASP A O 1
ATOM 1414 N N . LYS A 1 180 ? 30.416 14.357 -27.044 1.00 84.88 180 LYS A N 1
ATOM 1415 C CA . LYS A 1 180 ? 30.803 14.019 -25.666 1.00 84.88 180 LYS A CA 1
ATOM 1416 C C . LYS A 1 180 ? 29.821 12.997 -25.078 1.00 84.88 180 LYS A C 1
ATOM 1418 O O . LYS A 1 180 ? 28.625 13.269 -25.028 1.00 84.88 180 LYS A O 1
ATOM 1423 N N . VAL A 1 181 ? 30.344 11.875 -24.570 1.00 83.81 181 VAL A N 1
ATOM 1424 C CA . VAL A 1 181 ? 29.549 10.844 -23.881 1.00 83.81 181 VAL A CA 1
ATOM 1425 C C . VAL A 1 181 ? 28.724 11.485 -22.766 1.00 83.81 181 VAL A C 1
ATOM 1427 O O . VAL A 1 181 ? 29.272 12.133 -21.869 1.00 83.81 181 VAL A O 1
ATOM 1430 N N . GLN A 1 182 ? 27.409 11.301 -22.835 1.00 81.56 182 GLN A N 1
ATOM 1431 C CA . GLN A 1 182 ? 26.464 11.800 -21.841 1.00 81.56 182 GLN A CA 1
ATOM 1432 C C . GLN A 1 182 ? 26.135 10.685 -20.844 1.00 81.56 182 GLN A C 1
ATOM 1434 O O . GLN A 1 182 ? 26.110 9.510 -21.205 1.00 81.56 182 GLN A O 1
ATOM 1439 N N . MET A 1 183 ? 25.860 11.052 -19.594 1.00 79.31 183 MET A N 1
ATOM 1440 C CA . MET A 1 183 ? 25.352 10.140 -18.568 1.00 79.31 183 MET A CA 1
ATOM 1441 C C . MET A 1 183 ? 23.947 10.578 -18.176 1.00 79.31 183 MET A C 1
ATOM 1443 O O . MET A 1 183 ? 23.748 11.734 -17.800 1.00 79.31 183 MET A O 1
ATOM 1447 N N . THR A 1 184 ? 22.996 9.651 -18.207 1.00 76.62 184 THR A N 1
ATOM 1448 C CA . THR A 1 184 ? 21.675 9.831 -17.600 1.00 76.62 184 THR A CA 1
ATOM 1449 C C . THR A 1 184 ? 21.354 8.663 -16.671 1.00 76.62 184 THR A C 1
ATOM 1451 O O . THR A 1 184 ? 21.955 7.591 -16.759 1.00 76.62 184 THR A O 1
ATOM 1454 N N . ASN A 1 185 ? 20.428 8.877 -15.744 1.00 76.25 185 ASN A N 1
ATOM 1455 C CA . ASN A 1 185 ? 19.953 7.828 -14.853 1.00 76.25 185 ASN A CA 1
ATOM 1456 C C . ASN A 1 185 ? 18.838 7.049 -15.562 1.00 76.25 185 ASN A C 1
ATOM 1458 O O . ASN A 1 185 ? 17.878 7.643 -16.050 1.00 76.25 185 ASN A O 1
ATOM 1462 N N . GLY A 1 186 ? 18.979 5.728 -15.610 1.00 74.69 186 GLY A N 1
ATOM 1463 C CA . GLY A 1 186 ? 18.099 4.831 -16.346 1.00 74.69 186 GLY A CA 1
ATOM 1464 C C . GLY A 1 186 ? 17.419 3.788 -15.464 1.00 74.69 186 GLY A C 1
ATOM 1465 O O . GLY A 1 186 ? 17.817 3.519 -14.325 1.00 74.69 186 GLY A O 1
ATOM 1466 N N . GLY A 1 187 ? 16.390 3.164 -16.033 1.00 76.44 187 GLY A N 1
ATOM 1467 C CA . GLY A 1 187 ? 15.597 2.125 -15.383 1.00 76.44 187 GLY A CA 1
ATOM 1468 C C . GLY A 1 187 ? 14.226 2.616 -14.912 1.00 76.44 187 GLY A C 1
ATOM 1469 O O . GLY A 1 187 ? 14.097 3.574 -14.147 1.00 76.44 187 GLY A O 1
ATOM 1470 N N . ALA A 1 188 ? 13.179 1.911 -15.346 1.00 74.00 188 ALA A N 1
ATOM 1471 C CA . ALA A 1 188 ? 11.789 2.308 -15.126 1.00 74.00 188 ALA A CA 1
ATOM 1472 C C . ALA A 1 188 ? 11.368 2.545 -13.646 1.00 74.00 188 ALA A C 1
ATOM 1474 O O . ALA A 1 188 ? 10.647 3.506 -13.380 1.00 74.00 188 ALA A O 1
ATOM 1475 N N . PRO A 1 189 ? 11.823 1.763 -12.645 1.00 76.31 189 PRO A N 1
ATOM 1476 C CA . PRO A 1 189 ? 11.477 1.995 -11.238 1.00 76.31 189 PRO A CA 1
ATOM 1477 C C . PRO A 1 189 ? 11.916 3.366 -10.717 1.00 76.31 189 PRO A C 1
ATOM 1479 O O . PRO A 1 189 ? 11.202 3.983 -9.928 1.00 76.31 189 PRO A O 1
ATOM 1482 N N . TYR A 1 190 ? 13.080 3.846 -11.161 1.00 76.75 190 TYR A N 1
ATOM 1483 C CA . TYR A 1 190 ? 13.590 5.163 -10.794 1.00 76.75 190 TYR A CA 1
ATOM 1484 C C . TYR A 1 190 ? 12.816 6.274 -11.502 1.00 76.75 190 TYR A C 1
ATOM 1486 O O . TYR A 1 190 ? 12.338 7.188 -10.831 1.00 76.75 190 TYR A O 1
ATOM 1494 N N . ASN A 1 191 ? 12.634 6.171 -12.822 1.00 75.38 191 ASN A N 1
ATOM 1495 C CA . ASN A 1 191 ? 11.948 7.208 -13.594 1.00 75.38 191 ASN A CA 1
ATOM 1496 C C . ASN A 1 191 ? 10.487 7.390 -13.120 1.00 75.38 191 ASN A C 1
ATOM 1498 O O . ASN A 1 191 ? 10.035 8.525 -13.012 1.00 75.38 191 ASN A O 1
ATOM 1502 N N . ILE A 1 192 ? 9.787 6.329 -12.681 1.00 74.25 192 ILE A N 1
ATOM 1503 C CA . ILE A 1 192 ? 8.441 6.447 -12.078 1.00 74.25 192 ILE A CA 1
ATOM 1504 C C . ILE A 1 192 ? 8.481 7.255 -10.774 1.00 74.25 192 ILE A C 1
ATOM 1506 O O . ILE A 1 192 ? 7.644 8.134 -10.567 1.00 74.25 192 ILE A O 1
ATOM 1510 N N . VAL A 1 193 ? 9.461 6.998 -9.901 1.00 71.81 193 VAL A N 1
ATOM 1511 C CA . VAL A 1 193 ? 9.607 7.729 -8.633 1.00 71.81 193 VAL A CA 1
ATOM 1512 C C . VAL A 1 193 ? 10.003 9.184 -8.887 1.00 71.81 193 VAL A C 1
ATOM 1514 O O . VAL A 1 193 ? 9.420 10.072 -8.267 1.00 71.81 193 VAL A O 1
ATOM 1517 N N . LYS A 1 194 ? 10.919 9.448 -9.830 1.00 72.94 194 LYS A N 1
ATOM 1518 C CA . LYS A 1 194 ? 11.310 10.809 -10.229 1.00 72.94 194 LYS A CA 1
ATOM 1519 C C . LYS A 1 194 ? 10.110 11.590 -10.764 1.00 72.94 194 LYS A C 1
ATOM 1521 O O . LYS A 1 194 ? 9.817 12.670 -10.263 1.00 72.94 194 LYS A O 1
ATOM 1526 N N . ASN A 1 195 ? 9.366 11.014 -11.706 1.00 69.88 195 ASN A N 1
ATOM 1527 C CA . ASN A 1 195 ? 8.223 11.664 -12.344 1.00 69.88 195 ASN A CA 1
ATOM 1528 C C . ASN A 1 195 ? 7.097 11.967 -11.344 1.00 69.88 195 ASN A C 1
ATOM 1530 O O . ASN A 1 195 ? 6.610 13.095 -11.299 1.00 69.88 195 ASN A O 1
ATOM 1534 N N . LEU A 1 196 ? 6.742 11.015 -10.474 1.00 67.12 196 LEU A N 1
ATOM 1535 C CA . LEU A 1 196 ? 5.765 11.254 -9.403 1.00 67.12 196 LEU A CA 1
ATOM 1536 C C . LEU A 1 196 ? 6.249 12.319 -8.401 1.00 67.12 196 LEU A C 1
ATOM 1538 O O . LEU A 1 196 ? 5.444 13.111 -7.913 1.00 67.12 196 LEU A O 1
ATOM 1542 N N . ARG A 1 197 ? 7.556 12.389 -8.115 1.00 68.25 197 ARG A N 1
ATOM 1543 C CA . ARG A 1 197 ? 8.130 13.422 -7.240 1.00 68.25 197 ARG A CA 1
ATOM 1544 C C . ARG A 1 197 ? 8.062 14.814 -7.875 1.00 68.25 197 ARG A C 1
ATOM 1546 O O . ARG A 1 197 ? 7.665 15.753 -7.190 1.00 68.25 197 ARG A O 1
ATOM 1553 N N . THR A 1 198 ? 8.350 14.933 -9.173 1.00 68.88 198 THR A N 1
ATOM 1554 C CA . THR A 1 198 ? 8.175 16.168 -9.964 1.00 68.88 198 THR A CA 1
ATOM 1555 C C . THR A 1 198 ? 6.710 16.611 -10.023 1.00 68.88 198 THR A C 1
ATOM 1557 O O . THR A 1 198 ? 6.423 17.798 -9.911 1.00 68.88 198 THR A O 1
ATOM 1560 N N . MET A 1 199 ? 5.765 15.665 -10.078 1.00 68.12 199 MET A N 1
ATOM 1561 C CA . MET A 1 199 ? 4.318 15.921 -9.962 1.00 68.12 199 MET A CA 1
ATOM 1562 C C . MET A 1 199 ? 3.861 16.338 -8.545 1.00 68.12 199 MET A C 1
ATOM 1564 O O . MET A 1 199 ? 2.661 16.459 -8.309 1.00 68.12 199 MET A O 1
ATOM 1568 N N . LYS A 1 200 ? 4.790 16.563 -7.599 1.00 70.44 200 LYS A N 1
ATOM 1569 C CA . LYS A 1 200 ? 4.539 17.043 -6.225 1.00 70.44 200 LYS A CA 1
ATOM 1570 C C . LYS A 1 200 ? 3.505 16.198 -5.448 1.00 70.44 200 LYS A C 1
ATOM 1572 O O . LYS A 1 200 ? 2.734 16.746 -4.664 1.00 70.44 200 LYS A O 1
ATOM 1577 N N . VAL A 1 201 ? 3.486 14.872 -5.646 1.00 64.50 201 VAL A N 1
ATOM 1578 C CA . VAL A 1 201 ? 2.522 13.980 -4.965 1.00 64.50 201 VAL A CA 1
ATOM 1579 C C . VAL A 1 201 ? 2.627 14.041 -3.435 1.00 64.50 201 VAL A C 1
ATOM 1581 O O . VAL A 1 201 ? 3.716 14.139 -2.867 1.00 64.50 201 VAL A O 1
ATOM 1584 N N . ASP A 1 202 ? 1.475 13.938 -2.772 1.00 62.88 202 ASP A N 1
ATOM 1585 C CA . ASP A 1 202 ? 1.293 14.037 -1.317 1.00 62.88 202 ASP A CA 1
ATOM 1586 C C . ASP A 1 202 ? 1.553 12.717 -0.562 1.00 62.88 202 ASP A C 1
ATOM 1588 O O . ASP A 1 202 ? 1.589 12.682 0.670 1.00 62.88 202 ASP A O 1
ATOM 1592 N N . PHE A 1 203 ? 1.750 11.619 -1.295 1.00 68.50 203 PHE A N 1
ATOM 1593 C CA . PHE A 1 203 ? 1.959 10.282 -0.752 1.00 68.50 203 PHE A CA 1
ATOM 1594 C C . PHE A 1 203 ? 3.436 9.843 -0.786 1.00 68.50 203 PHE A C 1
ATOM 1596 O O . PHE A 1 203 ? 4.172 10.204 -1.705 1.00 68.50 203 PHE A O 1
ATOM 1603 N N . PRO A 1 204 ? 3.899 9.022 0.181 1.00 69.00 204 PRO A N 1
ATOM 1604 C CA . PRO A 1 204 ? 5.308 8.646 0.266 1.00 69.00 204 PRO A CA 1
ATOM 1605 C C . PRO A 1 204 ? 5.755 7.774 -0.915 1.00 69.00 204 PRO A C 1
ATOM 1607 O O . PRO A 1 204 ? 5.050 6.854 -1.337 1.00 69.00 204 PRO A O 1
ATOM 1610 N N . LEU A 1 205 ? 6.962 8.042 -1.413 1.00 69.94 205 LEU A N 1
ATOM 1611 C CA . LEU A 1 205 ? 7.626 7.277 -2.466 1.00 69.94 205 LEU A CA 1
ATOM 1612 C C . LEU A 1 205 ? 8.858 6.581 -1.880 1.00 69.94 205 LEU A C 1
ATOM 1614 O O . LEU A 1 205 ? 9.660 7.206 -1.193 1.00 69.94 205 LEU A O 1
ATOM 1618 N N . LEU A 1 206 ? 9.003 5.289 -2.158 1.00 72.62 206 LEU A N 1
ATOM 1619 C CA . LEU A 1 206 ? 10.093 4.439 -1.680 1.00 72.62 206 LEU A CA 1
ATOM 1620 C C . LEU A 1 206 ? 10.668 3.629 -2.845 1.00 72.62 206 LEU A C 1
ATOM 1622 O O . LEU A 1 206 ? 9.932 3.242 -3.755 1.00 72.62 206 LEU A O 1
ATOM 1626 N N . LEU A 1 207 ? 11.964 3.311 -2.798 1.00 76.75 207 LEU A N 1
ATOM 1627 C CA . LEU A 1 207 ? 12.621 2.526 -3.843 1.00 76.75 207 LEU A CA 1
ATOM 1628 C C . LEU A 1 207 ? 13.513 1.424 -3.254 1.00 76.75 207 LEU A C 1
ATOM 1630 O O . LEU A 1 207 ? 14.462 1.703 -2.523 1.00 76.75 207 LEU A O 1
ATOM 1634 N N . ILE A 1 208 ? 13.224 0.165 -3.593 1.00 73.88 208 ILE A N 1
ATOM 1635 C CA . ILE A 1 208 ? 14.061 -0.988 -3.224 1.00 73.88 208 ILE A CA 1
ATOM 1636 C C . ILE A 1 208 ? 15.049 -1.245 -4.364 1.00 73.88 208 ILE A C 1
ATOM 1638 O O . ILE A 1 208 ? 14.633 -1.437 -5.509 1.00 73.88 208 ILE A O 1
ATOM 1642 N N . ARG A 1 209 ? 16.351 -1.236 -4.055 1.00 75.88 209 ARG A N 1
ATOM 1643 C CA . ARG A 1 209 ? 17.448 -1.301 -5.032 1.00 75.88 209 ARG A CA 1
ATOM 1644 C C . ARG A 1 209 ? 18.719 -1.911 -4.443 1.00 75.88 209 ARG A C 1
ATOM 1646 O O . ARG A 1 209 ? 18.846 -1.999 -3.226 1.00 75.88 209 ARG A O 1
ATOM 1653 N N . LEU A 1 210 ? 19.666 -2.247 -5.316 1.00 72.50 210 LEU A N 1
ATOM 1654 C CA . LEU A 1 210 ? 21.058 -2.544 -4.974 1.00 72.50 210 LEU A CA 1
ATOM 1655 C C . LEU A 1 210 ? 21.967 -1.637 -5.821 1.00 72.50 210 LEU A C 1
ATOM 1657 O O . LEU A 1 210 ? 21.736 -1.484 -7.023 1.00 72.50 210 LEU A O 1
ATOM 1661 N N . ILE A 1 211 ? 22.926 -0.979 -5.169 1.00 73.81 211 ILE A N 1
ATOM 1662 C CA . ILE A 1 211 ? 23.812 0.079 -5.689 1.00 73.81 211 ILE A CA 1
ATOM 1663 C C . ILE A 1 211 ? 25.086 0.112 -4.830 1.00 73.81 211 ILE A C 1
ATOM 1665 O O . ILE A 1 211 ? 24.997 -0.041 -3.605 1.00 73.81 211 ILE A O 1
ATOM 1669 N N . GLU A 1 212 ? 26.240 0.382 -5.449 1.00 72.19 212 GLU A N 1
ATOM 1670 C CA . GLU A 1 212 ? 27.544 0.390 -4.783 1.00 72.19 212 GLU A CA 1
ATOM 1671 C C . GLU A 1 212 ? 27.999 1.783 -4.333 1.00 72.19 212 GLU A C 1
ATOM 1673 O O . GLU A 1 212 ? 27.434 2.823 -4.662 1.00 72.19 212 GLU A O 1
ATOM 1678 N N . ASN A 1 213 ? 29.121 1.785 -3.621 1.00 71.25 213 ASN A N 1
ATOM 1679 C CA . ASN A 1 213 ? 29.965 2.943 -3.366 1.00 71.25 213 ASN A CA 1
ATOM 1680 C C . ASN A 1 213 ? 30.941 3.224 -4.542 1.00 71.25 213 ASN A C 1
ATOM 1682 O O . ASN A 1 213 ? 32.025 3.779 -4.337 1.00 71.25 213 ASN A O 1
ATOM 1686 N N . ASP A 1 214 ? 30.60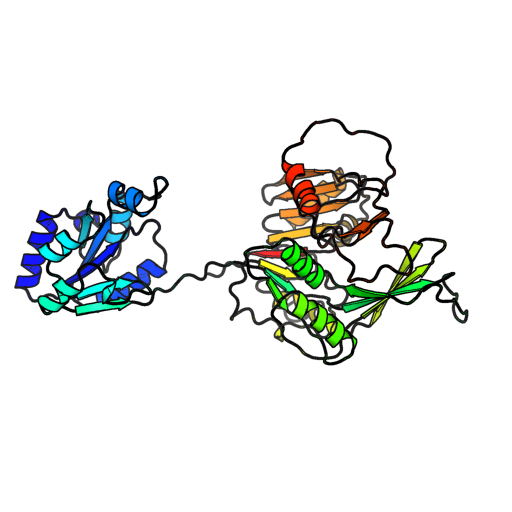0 2.822 -5.770 1.00 74.62 214 ASP A N 1
ATOM 1687 C CA . ASP A 1 214 ? 31.367 3.096 -6.991 1.00 74.62 214 ASP A CA 1
ATOM 1688 C C . ASP A 1 214 ? 31.016 4.481 -7.576 1.00 74.62 214 ASP A C 1
ATOM 1690 O O . ASP A 1 214 ? 30.285 5.264 -6.967 1.00 74.62 214 ASP A O 1
ATOM 1694 N N . PHE A 1 215 ? 31.561 4.822 -8.747 1.00 81.62 215 PHE A N 1
ATOM 1695 C CA . PHE A 1 215 ? 31.277 6.107 -9.395 1.00 81.62 215 PHE A CA 1
ATOM 1696 C C . PHE A 1 215 ? 29.815 6.223 -9.853 1.00 81.62 215 PHE A C 1
ATOM 1698 O O . PHE A 1 215 ? 29.188 7.256 -9.622 1.00 81.62 215 PHE A O 1
ATOM 1705 N N . ASN A 1 216 ? 29.250 5.164 -10.439 1.00 81.19 216 ASN A N 1
ATOM 1706 C CA . ASN A 1 216 ? 27.877 5.189 -10.941 1.00 81.19 216 ASN A CA 1
ATOM 1707 C C . ASN A 1 216 ? 26.860 5.157 -9.800 1.00 81.19 216 ASN A C 1
ATOM 1709 O O . ASN A 1 216 ? 25.846 5.850 -9.859 1.00 81.19 216 ASN A O 1
ATOM 1713 N N . GLY A 1 217 ? 27.151 4.426 -8.724 1.00 76.19 217 GLY A N 1
ATOM 1714 C CA . GLY A 1 217 ? 26.313 4.418 -7.534 1.00 76.19 217 GLY A CA 1
ATOM 1715 C C . GLY A 1 217 ? 26.280 5.766 -6.826 1.00 76.19 217 GLY A C 1
ATOM 1716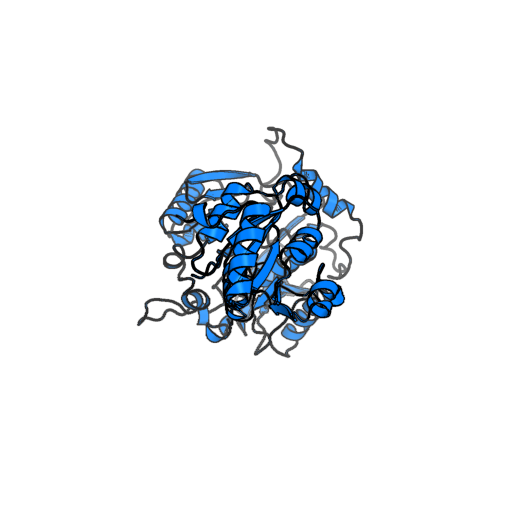 O O . GLY A 1 217 ? 25.198 6.238 -6.477 1.00 76.19 217 GLY A O 1
ATOM 1717 N N . LYS A 1 218 ? 27.429 6.447 -6.712 1.00 77.75 218 LYS A N 1
ATOM 1718 C CA . LYS A 1 218 ? 27.505 7.837 -6.230 1.00 77.75 218 LYS A CA 1
ATOM 1719 C C . LYS A 1 218 ? 26.720 8.799 -7.115 1.00 77.75 218 LYS A C 1
ATOM 1721 O O . LYS A 1 218 ? 25.879 9.522 -6.597 1.00 77.75 218 LYS A O 1
ATOM 1726 N N . TRP A 1 219 ? 26.913 8.742 -8.434 1.00 79.75 219 TRP A N 1
ATOM 1727 C CA . TRP A 1 219 ? 26.180 9.574 -9.396 1.00 79.75 219 TRP A CA 1
ATOM 1728 C C . TRP A 1 219 ? 24.655 9.437 -9.252 1.00 79.75 219 TRP A C 1
ATOM 1730 O O . TRP A 1 219 ? 23.936 10.436 -9.191 1.00 79.75 219 TRP A O 1
ATOM 1740 N N . ILE A 1 220 ? 24.159 8.202 -9.114 1.00 75.00 220 ILE A N 1
ATOM 1741 C CA . ILE A 1 220 ? 22.738 7.944 -8.857 1.00 75.00 220 ILE A CA 1
ATOM 1742 C C . ILE A 1 220 ? 22.329 8.449 -7.459 1.00 75.00 220 ILE A C 1
ATOM 1744 O O . ILE A 1 220 ? 21.258 9.030 -7.312 1.00 75.00 220 ILE A O 1
ATOM 1748 N N . ILE A 1 221 ? 23.139 8.251 -6.415 1.00 71.62 221 ILE A N 1
ATOM 1749 C CA . ILE A 1 221 ? 22.822 8.712 -5.050 1.00 71.62 221 ILE A CA 1
ATOM 1750 C C . ILE A 1 221 ? 22.754 10.248 -4.966 1.00 71.62 221 ILE A C 1
ATOM 1752 O O . ILE A 1 221 ? 21.833 10.764 -4.335 1.00 71.62 221 ILE A O 1
ATOM 1756 N N . ASP A 1 222 ? 23.638 10.979 -5.644 1.00 73.19 222 ASP A N 1
ATOM 1757 C CA . ASP A 1 222 ? 23.672 12.448 -5.625 1.00 73.19 222 ASP A CA 1
ATOM 1758 C C . ASP A 1 222 ? 22.424 13.083 -6.276 1.00 73.19 222 ASP A C 1
ATOM 1760 O O . ASP A 1 222 ? 21.918 14.100 -5.797 1.00 73.19 222 ASP A O 1
ATOM 1764 N N . ASP A 1 223 ? 21.871 12.473 -7.333 1.00 70.06 223 ASP A N 1
ATOM 1765 C CA . ASP A 1 223 ? 20.570 12.861 -7.914 1.00 70.06 223 ASP A CA 1
ATOM 1766 C C . ASP A 1 223 ? 19.390 12.530 -6.972 1.00 70.06 223 ASP A C 1
ATOM 1768 O O . ASP A 1 223 ? 18.433 13.303 -6.867 1.00 70.06 223 ASP A O 1
ATOM 1772 N N . TYR A 1 224 ? 19.477 11.441 -6.200 1.00 67.12 224 TYR A N 1
ATOM 1773 C CA . TYR A 1 224 ? 18.438 11.067 -5.231 1.00 67.12 224 TYR A CA 1
ATOM 1774 C C . TYR A 1 224 ? 18.424 11.967 -3.997 1.00 67.12 224 TYR A C 1
ATOM 1776 O O . TYR A 1 224 ? 17.345 12.277 -3.495 1.00 67.12 224 TYR A O 1
ATOM 1784 N N . ILE A 1 225 ? 19.590 12.412 -3.520 1.00 62.19 225 ILE A N 1
ATOM 1785 C CA . ILE A 1 225 ? 19.688 13.362 -2.403 1.00 62.19 225 ILE A CA 1
ATOM 1786 C C . ILE A 1 225 ? 19.028 14.691 -2.797 1.00 62.19 225 ILE A C 1
ATOM 1788 O O . ILE A 1 225 ? 18.220 15.217 -2.033 1.00 62.19 225 ILE A O 1
ATOM 1792 N N . LYS A 1 226 ? 19.264 15.175 -4.026 1.00 59.41 226 LYS A N 1
ATOM 1793 C CA . LYS A 1 226 ? 18.552 16.338 -4.596 1.00 59.41 226 LYS A CA 1
ATOM 1794 C C . LYS A 1 226 ? 17.037 16.112 -4.713 1.00 59.41 226 LYS A C 1
ATOM 1796 O O . LYS A 1 226 ? 16.268 17.053 -4.560 1.00 59.41 226 LYS A O 1
ATOM 1801 N N . SER A 1 227 ? 16.609 14.870 -4.946 1.00 52.50 227 SER A N 1
ATOM 1802 C CA . SER A 1 227 ? 15.195 14.477 -5.089 1.00 52.50 227 SER A CA 1
ATOM 1803 C C . SER A 1 227 ? 14.476 14.169 -3.759 1.00 52.50 227 SER A C 1
ATOM 1805 O O . SER A 1 227 ? 13.251 13.998 -3.744 1.00 52.50 227 SER A O 1
ATOM 1807 N N . ASN A 1 228 ? 15.217 14.107 -2.643 1.00 55.22 228 ASN A N 1
ATOM 1808 C CA . ASN A 1 228 ? 14.738 13.802 -1.290 1.00 55.22 228 ASN A CA 1
ATOM 1809 C C . ASN A 1 228 ? 13.923 12.485 -1.216 1.00 55.22 228 ASN A C 1
ATOM 1811 O O . ASN A 1 228 ? 12.692 12.511 -1.090 1.00 55.22 228 ASN A O 1
ATOM 1815 N N . ILE A 1 229 ? 14.629 11.351 -1.358 1.00 55.06 229 ILE A N 1
ATOM 1816 C CA . ILE A 1 229 ? 14.114 9.964 -1.407 1.00 55.06 229 ILE A CA 1
ATOM 1817 C C . ILE A 1 229 ? 14.922 9.074 -0.435 1.00 55.06 229 ILE A C 1
ATOM 1819 O O . ILE A 1 229 ? 16.150 9.157 -0.425 1.00 55.06 229 ILE A O 1
ATOM 1823 N N . ASP A 1 230 ? 14.262 8.186 0.320 1.00 47.50 230 ASP A N 1
ATOM 1824 C CA . ASP A 1 230 ? 14.909 7.216 1.230 1.00 47.50 230 ASP A CA 1
ATOM 1825 C C . ASP A 1 230 ? 15.655 6.080 0.493 1.00 47.50 230 ASP A C 1
ATOM 1827 O O . ASP A 1 230 ? 15.223 5.605 -0.562 1.00 47.50 230 ASP A O 1
ATOM 1831 N N . ILE A 1 231 ? 16.777 5.608 1.061 1.00 53.34 231 ILE A N 1
ATOM 1832 C CA . ILE A 1 231 ? 17.739 4.717 0.384 1.00 53.34 231 ILE A CA 1
ATOM 1833 C C . ILE A 1 231 ? 18.215 3.571 1.296 1.00 53.34 231 ILE A C 1
ATOM 1835 O O . ILE A 1 231 ? 18.688 3.810 2.401 1.00 53.34 231 ILE A O 1
ATOM 1839 N N . ASN A 1 232 ? 18.228 2.344 0.759 1.00 46.41 232 ASN A N 1
ATOM 1840 C CA . ASN A 1 232 ? 19.107 1.246 1.196 1.00 46.41 232 ASN A CA 1
ATOM 1841 C C . ASN A 1 232 ? 20.152 0.942 0.088 1.00 46.41 232 ASN A C 1
ATOM 1843 O O . ASN A 1 232 ? 19.931 1.298 -1.074 1.00 46.41 232 ASN A O 1
ATOM 1847 N N . GLN A 1 233 ? 21.293 0.329 0.436 1.00 49.59 233 GLN A N 1
ATOM 1848 C CA . GLN A 1 233 ? 22.491 0.163 -0.424 1.00 49.59 233 GLN A CA 1
ATOM 1849 C C . GLN A 1 233 ? 23.023 -1.289 -0.425 1.00 49.59 233 GLN A C 1
ATOM 1851 O O . GLN A 1 233 ? 22.718 -2.006 0.526 1.00 49.59 233 GLN A O 1
ATOM 1856 N N . LEU A 1 234 ? 23.820 -1.679 -1.448 1.00 46.97 234 LEU A N 1
ATOM 1857 C CA . LEU A 1 234 ? 24.838 -2.770 -1.494 1.00 46.97 234 LEU A CA 1
ATOM 1858 C C . LEU A 1 234 ? 25.264 -3.125 -2.953 1.00 46.97 234 LEU A C 1
ATOM 1860 O O . LEU A 1 234 ? 24.397 -3.214 -3.818 1.00 46.97 234 LEU A O 1
ATOM 1864 N N . GLU A 1 235 ? 26.563 -3.431 -3.155 1.00 51.53 235 GLU A N 1
ATOM 1865 C CA . GLU A 1 235 ? 27.230 -4.098 -4.322 1.00 51.53 235 GLU A CA 1
ATOM 1866 C C . GLU A 1 235 ? 27.194 -3.407 -5.721 1.00 51.53 235 GLU A C 1
ATOM 1868 O O . GLU A 1 235 ? 26.467 -2.444 -5.909 1.00 51.53 235 GLU A O 1
ATOM 1873 N N . ILE A 1 236 ? 28.033 -3.857 -6.683 1.00 53.28 236 ILE A N 1
ATOM 1874 C CA . ILE A 1 236 ? 28.453 -3.184 -7.956 1.00 53.28 236 ILE A CA 1
ATOM 1875 C C . ILE A 1 236 ? 27.323 -2.615 -8.835 1.00 53.28 236 ILE A C 1
ATOM 1877 O O . ILE A 1 236 ? 26.592 -3.363 -9.486 1.00 53.28 236 ILE A O 1
ATOM 1881 N N . THR A 1 237 ? 27.263 -1.290 -8.992 1.00 67.06 237 THR A N 1
ATOM 1882 C CA . THR A 1 237 ? 26.212 -0.601 -9.764 1.00 67.06 237 THR A CA 1
ATOM 1883 C C . THR A 1 237 ? 26.153 -1.007 -11.245 1.00 67.06 237 THR A C 1
ATOM 1885 O O . THR A 1 237 ? 27.163 -1.188 -11.926 1.00 67.06 237 THR A O 1
ATOM 1888 N N . SER A 1 238 ? 24.927 -1.125 -11.754 1.00 72.75 238 SER A N 1
ATOM 1889 C CA . SER A 1 238 ? 24.614 -1.521 -13.133 1.00 72.75 238 SER A CA 1
ATOM 1890 C C . SER A 1 238 ? 24.699 -0.342 -14.118 1.00 72.75 238 SER A C 1
ATOM 1892 O O . SER A 1 238 ? 24.408 0.797 -13.749 1.00 72.75 238 SER A O 1
ATOM 1894 N N . CYS A 1 239 ? 25.024 -0.594 -15.391 1.00 70.25 239 CYS A N 1
ATOM 1895 C CA . CYS A 1 239 ? 24.989 0.435 -16.443 1.00 70.25 239 CYS A CA 1
ATOM 1896 C C . CYS A 1 239 ? 24.617 -0.118 -17.831 1.00 70.25 239 CYS A C 1
ATOM 1898 O O . CYS A 1 239 ? 24.694 -1.319 -18.092 1.00 70.25 239 CYS A O 1
ATOM 1900 N N . THR A 1 240 ? 24.220 0.774 -18.737 1.00 71.50 240 THR A N 1
ATOM 1901 C CA . THR A 1 240 ? 24.036 0.504 -20.169 1.00 71.50 240 THR A CA 1
ATOM 1902 C C . THR A 1 240 ? 24.925 1.442 -20.973 1.00 71.50 240 THR A C 1
ATOM 1904 O O . THR A 1 240 ? 25.042 2.615 -20.631 1.00 71.50 240 THR A O 1
ATOM 1907 N N . TYR A 1 241 ? 25.463 0.978 -22.096 1.00 73.75 241 TYR A N 1
ATOM 1908 C CA . TYR A 1 241 ? 25.991 1.843 -23.147 1.00 73.75 241 TYR A CA 1
ATOM 1909 C C . TYR A 1 241 ? 24.997 1.876 -24.309 1.00 73.75 241 TYR A C 1
ATOM 1911 O O . TYR A 1 241 ? 24.712 0.846 -24.925 1.00 73.75 241 TYR A O 1
ATOM 1919 N N . VAL A 1 242 ? 24.440 3.057 -24.574 1.00 76.38 242 VAL A N 1
ATOM 1920 C CA . VAL A 1 242 ? 23.471 3.327 -25.641 1.00 76.38 242 VAL A CA 1
ATOM 1921 C C . VAL A 1 242 ? 24.224 3.950 -26.810 1.00 76.38 242 VAL A C 1
ATOM 1923 O O . VAL A 1 242 ? 24.450 5.159 -26.854 1.00 76.38 242 VAL A O 1
ATOM 1926 N N . MET A 1 243 ? 24.635 3.105 -27.750 1.00 82.69 243 MET A N 1
ATOM 1927 C CA . MET A 1 243 ? 25.328 3.521 -28.967 1.00 82.69 243 MET A CA 1
ATOM 1928 C C . MET A 1 243 ? 24.298 4.010 -29.987 1.00 82.69 243 MET A C 1
ATOM 1930 O O . MET A 1 243 ? 23.427 3.236 -30.384 1.00 82.69 243 MET A O 1
ATOM 1934 N N . SER A 1 244 ? 24.386 5.270 -30.411 1.00 81.12 244 SER A N 1
ATOM 1935 C CA . SER A 1 244 ? 23.460 5.902 -31.359 1.00 81.12 244 SER A CA 1
ATOM 1936 C C . SER A 1 244 ? 24.197 6.328 -32.627 1.00 81.12 244 SER A C 1
ATOM 1938 O O . SER A 1 244 ? 25.083 7.178 -32.569 1.00 81.12 244 SER A O 1
ATOM 1940 N N . VAL A 1 245 ? 23.826 5.761 -33.778 1.00 82.94 245 VAL A N 1
ATOM 1941 C CA . VAL A 1 245 ? 24.443 6.088 -35.075 1.00 82.94 245 VAL A CA 1
ATOM 1942 C C . VAL A 1 245 ? 23.877 7.409 -35.596 1.00 82.94 245 VAL A C 1
ATOM 1944 O O . VAL A 1 245 ? 22.720 7.464 -36.022 1.00 82.94 245 VAL A O 1
ATOM 1947 N N . LYS A 1 246 ? 24.692 8.467 -35.590 1.00 74.62 246 LYS A N 1
ATOM 1948 C CA . LYS A 1 246 ? 24.286 9.867 -35.821 1.00 74.62 246 LYS A CA 1
ATOM 1949 C C . LYS A 1 246 ? 23.555 10.089 -37.151 1.00 74.62 246 LYS A C 1
ATOM 1951 O O . LYS A 1 246 ? 22.606 10.860 -37.213 1.00 74.62 246 LYS A O 1
ATOM 1956 N N . ASN A 1 247 ? 23.941 9.354 -38.194 1.00 73.38 247 ASN A N 1
ATOM 1957 C CA . ASN A 1 247 ? 23.348 9.456 -39.534 1.00 73.38 247 ASN A CA 1
ATOM 1958 C C . ASN A 1 247 ? 22.012 8.701 -39.707 1.00 73.38 247 ASN A C 1
ATOM 1960 O O . ASN A 1 247 ? 21.357 8.856 -40.734 1.00 73.38 247 ASN A O 1
ATOM 1964 N N . THR A 1 248 ? 21.610 7.853 -38.751 1.00 74.19 248 THR A N 1
ATOM 1965 C CA . THR A 1 248 ? 20.396 7.013 -38.872 1.00 74.19 248 THR A CA 1
ATOM 1966 C C . THR A 1 248 ? 19.484 7.034 -37.644 1.00 74.19 248 THR A C 1
ATOM 1968 O O . THR A 1 248 ? 18.396 6.461 -37.691 1.00 74.19 248 THR A O 1
ATOM 1971 N N . ASN A 1 249 ? 19.928 7.639 -36.536 1.00 66.50 249 ASN A N 1
ATOM 1972 C CA . ASN A 1 249 ? 19.291 7.618 -35.214 1.00 66.50 249 ASN A CA 1
ATOM 1973 C C . ASN A 1 249 ? 18.960 6.212 -34.668 1.00 66.50 249 ASN A C 1
ATOM 1975 O O . ASN A 1 249 ? 18.215 6.072 -33.695 1.00 66.50 249 ASN A O 1
ATOM 1979 N N . ARG A 1 250 ? 19.548 5.154 -35.248 1.00 70.00 250 ARG A N 1
ATOM 1980 C CA . ARG A 1 250 ? 19.450 3.782 -34.736 1.00 70.00 250 ARG A CA 1
ATOM 1981 C C . ARG A 1 250 ? 20.261 3.653 -33.452 1.00 70.00 250 ARG A C 1
ATOM 1983 O O . ARG A 1 250 ? 21.413 4.082 -33.406 1.00 70.00 250 ARG A O 1
ATOM 1990 N N . ARG A 1 251 ? 19.654 3.039 -32.432 1.00 74.50 251 ARG A N 1
ATOM 1991 C CA . ARG A 1 251 ? 20.238 2.850 -31.099 1.00 74.50 251 ARG A CA 1
ATOM 1992 C C . ARG A 1 251 ? 20.409 1.366 -30.786 1.00 74.50 251 ARG A C 1
ATOM 1994 O O . ARG A 1 251 ? 19.447 0.609 -30.908 1.00 74.50 251 ARG A O 1
ATOM 2001 N N . THR A 1 252 ? 21.592 0.984 -30.315 1.00 77.75 252 THR A N 1
ATOM 2002 C CA . THR A 1 252 ? 21.885 -0.360 -29.791 1.00 77.75 252 THR A CA 1
ATOM 2003 C C . THR A 1 252 ? 22.304 -0.257 -28.327 1.00 77.75 252 THR A C 1
ATOM 2005 O O . THR A 1 252 ? 23.012 0.673 -27.941 1.00 77.75 252 THR A O 1
ATOM 2008 N N . PHE A 1 253 ? 21.866 -1.216 -27.512 1.00 76.06 253 PHE A N 1
ATOM 2009 C CA . PHE A 1 253 ? 21.996 -1.187 -26.057 1.00 76.06 253 PHE A CA 1
ATOM 2010 C C . PHE A 1 253 ? 22.909 -2.326 -25.589 1.00 76.06 253 PHE A C 1
ATOM 2012 O O . PHE A 1 253 ? 22.582 -3.497 -25.772 1.00 76.06 253 PHE A O 1
ATOM 2019 N N . PHE A 1 254 ? 24.041 -1.991 -24.969 1.00 77.50 254 PHE A N 1
ATOM 2020 C CA . PHE A 1 254 ? 24.936 -2.953 -24.318 1.00 77.50 254 PHE A CA 1
ATOM 2021 C C . PHE A 1 254 ? 24.780 -2.845 -22.800 1.00 77.50 254 PHE A C 1
ATOM 2023 O O . PHE A 1 254 ? 25.121 -1.813 -22.227 1.00 77.50 254 PHE A O 1
ATOM 2030 N N . HIS A 1 255 ? 24.278 -3.884 -22.133 1.00 78.12 255 HIS A N 1
ATOM 2031 C CA . HIS A 1 255 ? 24.012 -3.847 -20.690 1.00 78.12 255 HIS A CA 1
ATOM 2032 C C . HIS A 1 255 ? 25.125 -4.520 -19.872 1.00 78.12 255 HIS A C 1
ATOM 2034 O O . HIS A 1 255 ? 25.352 -5.723 -19.990 1.00 78.12 255 HIS A O 1
ATOM 2040 N N . GLN A 1 256 ? 25.762 -3.765 -18.974 1.00 80.44 256 GLN A N 1
ATOM 2041 C CA . GLN A 1 256 ? 26.580 -4.300 -17.887 1.00 80.44 256 GLN A CA 1
ATOM 2042 C C . GLN A 1 256 ? 25.672 -4.548 -16.677 1.00 80.44 256 GLN A C 1
ATOM 2044 O O . GLN A 1 256 ? 25.230 -3.623 -15.992 1.00 80.44 256 GLN A O 1
ATOM 2049 N N . GLN A 1 257 ? 25.382 -5.823 -16.426 1.00 70.81 257 GLN A N 1
ATOM 2050 C CA . GLN A 1 257 ? 24.258 -6.229 -15.582 1.00 70.81 257 GLN A CA 1
ATOM 2051 C C . GLN A 1 257 ? 24.359 -5.853 -14.092 1.00 70.81 257 GLN A C 1
ATOM 2053 O O . GLN A 1 257 ? 23.313 -5.663 -13.476 1.00 70.81 257 GLN A O 1
ATOM 2058 N N . GLY A 1 258 ? 25.570 -5.770 -13.526 1.00 81.50 258 GLY A N 1
ATOM 2059 C CA . GLY A 1 258 ? 25.824 -5.326 -12.147 1.00 81.50 258 GLY A CA 1
ATOM 2060 C C . GLY A 1 258 ? 24.844 -5.863 -11.089 1.00 81.50 258 GLY A C 1
ATOM 2061 O O . GLY A 1 258 ? 24.424 -7.024 -11.111 1.00 81.50 258 GLY A O 1
ATOM 2062 N N . THR A 1 259 ? 24.463 -4.979 -10.171 1.00 80.50 259 THR A N 1
ATOM 2063 C CA . THR A 1 259 ? 23.485 -5.174 -9.095 1.00 80.50 259 THR A CA 1
ATOM 2064 C C . THR A 1 259 ? 22.119 -5.665 -9.523 1.00 80.50 259 THR A C 1
ATOM 2066 O O . THR A 1 259 ? 21.472 -6.377 -8.754 1.00 80.50 259 THR A O 1
ATOM 2069 N N . ASN A 1 260 ? 21.660 -5.315 -10.723 1.00 83.06 260 ASN A N 1
ATOM 2070 C CA . ASN A 1 260 ? 20.333 -5.699 -11.189 1.00 83.06 260 ASN A CA 1
ATOM 2071 C C . ASN A 1 260 ? 20.237 -7.233 -11.280 1.00 83.06 260 ASN A C 1
ATOM 2073 O O . ASN A 1 260 ? 19.263 -7.819 -10.808 1.00 83.06 260 ASN A O 1
ATOM 2077 N N . GLY A 1 261 ? 21.308 -7.910 -11.714 1.00 80.75 261 GLY A N 1
ATOM 2078 C CA . GLY A 1 261 ? 21.399 -9.376 -11.684 1.00 80.75 261 GLY A CA 1
ATOM 2079 C C . GLY A 1 261 ? 21.487 -9.996 -10.278 1.00 80.75 261 GLY A C 1
ATOM 2080 O O . GLY A 1 261 ? 21.260 -11.198 -10.133 1.00 80.75 261 GLY A O 1
ATOM 2081 N N . LEU A 1 262 ? 21.804 -9.200 -9.249 1.00 81.88 262 LEU A N 1
ATOM 2082 C CA . LEU A 1 262 ? 21.992 -9.636 -7.860 1.00 81.88 262 LEU A CA 1
ATOM 2083 C C . LEU A 1 262 ? 20.739 -9.460 -6.983 1.00 81.88 262 LEU A C 1
ATOM 2085 O O . LEU A 1 262 ? 20.659 -10.099 -5.926 1.00 81.88 262 LEU A O 1
ATOM 2089 N N . LEU A 1 263 ? 19.779 -8.640 -7.423 1.00 81.69 263 LEU A N 1
ATOM 2090 C CA . LEU A 1 263 ? 18.503 -8.393 -6.749 1.00 81.69 263 LEU A CA 1
ATOM 2091 C C . LEU A 1 263 ? 17.685 -9.691 -6.642 1.00 81.69 263 LEU A C 1
ATOM 2093 O O . LEU A 1 263 ? 17.654 -10.496 -7.565 1.00 81.69 263 LEU A O 1
ATOM 2097 N N . ASP A 1 264 ? 17.068 -9.923 -5.485 1.00 82.12 264 ASP A N 1
ATOM 2098 C CA . ASP A 1 264 ? 16.560 -11.242 -5.069 1.00 82.12 264 ASP A CA 1
ATOM 2099 C C . ASP A 1 264 ? 15.565 -11.116 -3.898 1.00 82.12 264 ASP A C 1
ATOM 2101 O O . ASP A 1 264 ? 15.567 -10.085 -3.222 1.00 82.12 264 ASP A O 1
ATOM 2105 N N . GLU A 1 265 ? 14.770 -12.154 -3.615 1.00 74.31 265 GLU A N 1
ATOM 2106 C CA . GLU A 1 265 ? 13.667 -12.168 -2.631 1.00 74.31 265 GLU A CA 1
ATOM 2107 C C . GLU A 1 265 ? 14.028 -11.544 -1.274 1.00 74.31 265 GLU A C 1
ATOM 2109 O O . GLU A 1 265 ? 13.333 -10.654 -0.780 1.00 74.31 265 GLU A O 1
ATOM 2114 N N . LYS A 1 266 ? 15.171 -11.948 -0.709 1.00 79.25 266 LYS A N 1
ATOM 2115 C CA . LYS A 1 266 ? 15.665 -11.515 0.610 1.00 79.25 266 LYS A CA 1
ATOM 2116 C C . LYS A 1 266 ? 15.818 -9.995 0.793 1.00 79.25 266 LYS A C 1
ATOM 2118 O O . LYS A 1 266 ? 15.902 -9.534 1.927 1.00 79.25 266 LYS A O 1
ATOM 2123 N N . HIS A 1 267 ? 15.872 -9.216 -0.289 1.00 78.50 267 HIS A N 1
ATOM 2124 C CA . HIS A 1 267 ? 16.040 -7.758 -0.232 1.00 78.50 267 HIS A CA 1
ATOM 2125 C C . HIS A 1 267 ? 14.709 -7.005 -0.019 1.00 78.50 267 HIS A C 1
ATOM 2127 O O . HIS A 1 267 ? 14.709 -5.795 0.205 1.00 78.50 267 HIS A O 1
ATOM 2133 N N . PHE A 1 268 ? 13.567 -7.700 -0.062 1.00 71.38 268 PHE A N 1
ATOM 2134 C CA . PHE A 1 268 ? 12.231 -7.100 -0.078 1.00 71.38 268 PHE A CA 1
ATOM 2135 C C . PHE A 1 268 ? 11.511 -7.188 1.275 1.00 71.38 268 PHE A C 1
ATOM 2137 O O . PHE A 1 268 ? 10.511 -7.885 1.451 1.00 71.38 268 PHE A O 1
ATOM 2144 N N . ASN A 1 269 ? 11.997 -6.428 2.261 1.00 68.25 269 ASN A N 1
ATOM 2145 C CA . ASN A 1 269 ? 11.345 -6.348 3.568 1.00 68.25 269 ASN A CA 1
ATOM 2146 C C . ASN A 1 269 ? 10.133 -5.389 3.569 1.00 68.25 269 ASN A C 1
ATOM 2148 O O . ASN A 1 269 ? 10.247 -4.204 3.882 1.00 68.25 269 ASN A O 1
ATOM 2152 N N . PHE A 1 270 ? 8.936 -5.919 3.301 1.00 65.56 270 PHE A N 1
ATOM 2153 C CA . PHE A 1 270 ? 7.683 -5.151 3.342 1.00 65.56 270 PHE A CA 1
ATOM 2154 C C . PHE A 1 270 ? 6.977 -5.100 4.718 1.00 65.56 270 PHE A C 1
ATOM 2156 O O . PHE A 1 270 ? 5.770 -4.839 4.756 1.00 65.56 270 PHE A O 1
ATOM 2163 N N . SER A 1 271 ? 7.660 -5.388 5.833 1.00 59.09 271 SER A N 1
ATOM 2164 C CA . SER A 1 271 ? 7.055 -5.332 7.183 1.00 59.09 271 SER A CA 1
ATOM 2165 C C . SER A 1 271 ? 7.027 -3.914 7.775 1.00 59.09 271 SER A C 1
ATOM 2167 O O . SER A 1 271 ? 6.032 -3.509 8.378 1.00 59.09 271 SER A O 1
ATOM 2169 N N . GLY A 1 272 ? 8.083 -3.126 7.547 1.00 55.41 272 GLY A N 1
ATOM 2170 C CA . GLY A 1 272 ? 8.205 -1.755 8.059 1.00 55.41 272 GLY A CA 1
ATOM 2171 C C . GLY A 1 272 ? 7.404 -0.696 7.288 1.00 55.41 272 GLY A C 1
ATOM 2172 O O . GLY A 1 272 ? 7.205 0.403 7.794 1.00 55.41 272 GLY A O 1
ATOM 2173 N N . THR A 1 273 ? 6.919 -1.002 6.081 1.00 60.88 273 THR A N 1
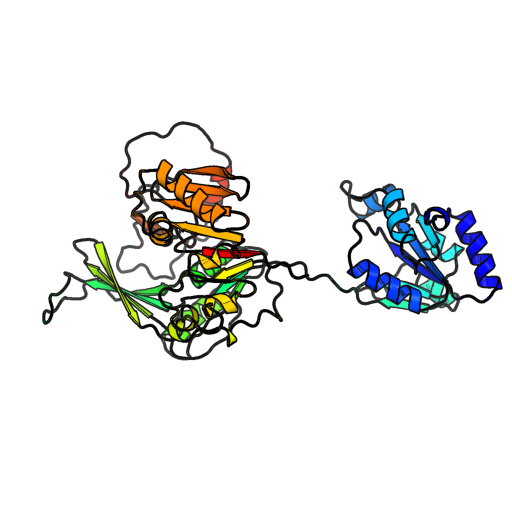ATOM 2174 C CA . THR A 1 273 ? 6.305 -0.012 5.176 1.00 60.88 273 THR A CA 1
ATOM 2175 C C . THR A 1 273 ? 4.783 0.108 5.310 1.00 60.88 273 THR A C 1
ATOM 2177 O O . THR A 1 273 ? 4.081 -0.869 5.578 1.00 60.88 273 THR A O 1
ATOM 2180 N N . ASN A 1 274 ? 4.262 1.309 5.038 1.00 59.91 274 ASN A N 1
ATOM 2181 C CA . ASN A 1 274 ? 2.828 1.587 4.909 1.00 59.91 274 ASN A CA 1
ATOM 2182 C C . ASN A 1 274 ? 2.364 1.704 3.441 1.00 59.91 274 ASN A C 1
ATOM 2184 O O . ASN A 1 274 ? 1.169 1.891 3.216 1.00 59.91 274 ASN A O 1
ATOM 2188 N N . ALA A 1 275 ? 3.264 1.553 2.456 1.00 62.78 275 ALA A N 1
ATOM 2189 C CA . ALA A 1 275 ? 2.971 1.718 1.026 1.00 62.78 275 ALA A CA 1
ATOM 2190 C C . ALA A 1 275 ? 1.687 0.988 0.590 1.00 62.78 275 ALA A C 1
ATOM 2192 O O . ALA A 1 275 ? 1.472 -0.176 0.950 1.00 62.78 275 ALA A O 1
ATOM 2193 N N . LYS A 1 276 ? 0.823 1.656 -0.181 1.00 63.00 276 LYS A N 1
ATOM 2194 C CA . LYS A 1 276 ? -0.426 1.089 -0.724 1.00 63.00 276 LYS A CA 1
ATOM 2195 C C . LYS A 1 276 ? -0.169 0.224 -1.951 1.00 63.00 276 LYS A C 1
ATOM 2197 O O . LYS A 1 276 ? -0.793 -0.829 -2.106 1.00 63.00 276 LYS A O 1
ATOM 2202 N N . LEU A 1 277 ? 0.739 0.701 -2.796 1.00 68.56 277 LEU A N 1
ATOM 2203 C CA . LEU A 1 277 ? 1.098 0.116 -4.076 1.00 68.56 277 LEU A CA 1
ATOM 2204 C C . LEU A 1 277 ? 2.532 -0.416 -4.033 1.00 68.56 277 LEU A C 1
ATOM 2206 O O . LEU A 1 277 ? 3.411 0.183 -3.410 1.00 68.56 277 LEU A O 1
ATOM 2210 N N . PHE A 1 278 ? 2.761 -1.515 -4.743 1.00 70.88 278 PHE A N 1
ATOM 2211 C CA . PHE A 1 278 ? 4.095 -1.953 -5.142 1.00 70.88 278 PHE A CA 1
ATOM 2212 C C . PHE A 1 278 ? 4.158 -2.009 -6.670 1.00 70.88 278 PHE A C 1
ATOM 2214 O O . PHE A 1 278 ? 3.262 -2.590 -7.284 1.00 70.88 278 PHE A O 1
ATOM 2221 N N . TYR A 1 279 ? 5.190 -1.392 -7.243 1.00 75.50 279 TYR A N 1
ATOM 2222 C CA . TYR A 1 279 ? 5.581 -1.463 -8.647 1.00 75.50 279 TYR A CA 1
ATOM 2223 C C . TYR A 1 279 ? 6.861 -2.296 -8.759 1.00 75.50 279 TYR A C 1
ATOM 2225 O O . TYR A 1 279 ? 7.876 -1.961 -8.141 1.00 75.50 279 TYR A O 1
ATOM 2233 N N . LEU A 1 280 ? 6.828 -3.343 -9.581 1.00 73.88 280 LEU A N 1
ATOM 2234 C CA . LEU A 1 280 ? 8.030 -4.025 -10.058 1.00 73.88 280 LEU A CA 1
ATOM 2235 C C . LEU A 1 280 ? 8.215 -3.706 -11.547 1.00 73.88 280 LEU A C 1
ATOM 2237 O O . LEU A 1 280 ? 7.271 -3.829 -12.332 1.00 73.88 280 LEU A O 1
ATOM 2241 N N . GLY A 1 281 ? 9.423 -3.276 -11.910 1.00 69.38 281 GLY A N 1
ATOM 2242 C CA . GLY A 1 281 ? 9.817 -3.015 -13.293 1.00 69.38 281 GLY A CA 1
ATOM 2243 C C . GLY A 1 281 ? 10.132 -4.286 -14.094 1.00 69.38 281 GLY A C 1
ATOM 2244 O O . GLY A 1 281 ? 9.871 -5.401 -13.633 1.00 69.38 281 GLY A O 1
ATOM 2245 N N . PRO A 1 282 ? 10.714 -4.138 -15.297 1.00 68.25 282 PRO A N 1
ATOM 2246 C CA . PRO A 1 282 ? 11.050 -5.260 -16.174 1.00 68.25 282 PRO A CA 1
ATOM 2247 C C . PRO A 1 282 ? 12.004 -6.255 -15.515 1.00 68.25 282 PRO A C 1
ATOM 2249 O O . PRO A 1 282 ? 13.002 -5.857 -14.917 1.00 68.25 282 PRO A O 1
ATOM 2252 N N . LEU A 1 283 ? 11.754 -7.556 -15.693 1.00 66.94 283 LEU A N 1
ATOM 2253 C CA . LEU A 1 283 ? 12.671 -8.600 -15.217 1.00 66.94 283 LEU A CA 1
ATOM 2254 C C . LEU A 1 283 ? 13.881 -8.835 -16.136 1.00 66.94 283 LEU A C 1
ATOM 2256 O O . LEU A 1 283 ? 14.771 -9.599 -15.777 1.00 66.94 283 LEU A O 1
ATOM 2260 N N . THR A 1 284 ? 13.948 -8.179 -17.297 1.00 65.00 284 THR A N 1
ATOM 2261 C CA . THR A 1 284 ? 14.906 -8.463 -18.387 1.00 65.00 284 THR A CA 1
ATOM 2262 C C . THR A 1 284 ? 16.386 -8.269 -18.037 1.00 65.00 284 THR A C 1
ATOM 2264 O O . THR A 1 284 ? 17.248 -8.659 -18.818 1.00 65.00 284 THR A O 1
ATOM 2267 N N . GLN A 1 285 ? 16.699 -7.690 -16.876 1.00 68.81 285 GLN A N 1
ATOM 2268 C CA . GLN A 1 285 ? 18.061 -7.574 -16.340 1.00 68.81 285 GLN A CA 1
ATOM 2269 C C . GLN A 1 285 ? 18.163 -8.097 -14.891 1.00 68.81 285 GLN A C 1
ATOM 2271 O O . GLN A 1 285 ? 19.178 -7.879 -14.231 1.00 68.81 285 GLN A O 1
ATOM 2276 N N . LEU A 1 286 ? 17.132 -8.781 -14.381 1.00 73.38 286 LEU A N 1
ATOM 2277 C CA . LEU A 1 286 ? 16.979 -9.179 -12.978 1.00 73.38 286 LEU A CA 1
ATOM 2278 C C . LEU A 1 286 ? 17.117 -10.700 -12.804 1.00 73.38 286 LEU A C 1
ATOM 2280 O O . LEU A 1 286 ? 16.214 -11.350 -12.281 1.00 73.38 286 LEU A O 1
ATOM 2284 N N . ASN A 1 287 ? 18.236 -11.282 -13.258 1.00 76.25 287 ASN A N 1
ATOM 2285 C CA . ASN A 1 287 ? 18.421 -12.742 -13.387 1.00 76.25 287 ASN A CA 1
ATOM 2286 C C . ASN A 1 287 ? 17.985 -13.548 -12.157 1.00 76.25 287 ASN A C 1
ATOM 2288 O O . ASN A 1 287 ? 17.261 -14.531 -12.299 1.00 76.25 287 ASN A O 1
ATOM 2292 N N . ARG A 1 288 ? 18.411 -13.159 -10.946 1.00 80.19 288 ARG A N 1
ATOM 2293 C CA . ARG A 1 288 ? 18.025 -13.865 -9.712 1.00 80.19 288 ARG A CA 1
ATOM 2294 C C . ARG A 1 288 ? 16.518 -13.815 -9.458 1.00 80.19 288 ARG A C 1
ATOM 2296 O O . ARG A 1 288 ? 15.967 -14.815 -9.018 1.00 80.19 288 ARG A O 1
ATOM 2303 N N . LEU A 1 289 ? 15.840 -12.718 -9.800 1.00 72.94 289 LEU A N 1
ATOM 2304 C CA . LEU A 1 289 ? 14.381 -12.628 -9.726 1.00 72.94 289 LEU A CA 1
ATOM 2305 C C . LEU A 1 289 ? 13.682 -13.460 -10.812 1.00 72.94 289 LEU A C 1
ATOM 2307 O O . LEU A 1 289 ? 12.711 -14.139 -10.494 1.00 72.94 289 LEU A O 1
ATOM 2311 N N . ASP A 1 290 ? 14.154 -13.488 -12.058 1.00 70.56 290 ASP A N 1
ATOM 2312 C CA . ASP A 1 290 ? 13.524 -14.329 -13.097 1.00 70.56 290 ASP A CA 1
ATOM 2313 C C . ASP A 1 290 ? 13.922 -15.822 -13.017 1.00 70.56 290 ASP A C 1
ATOM 2315 O O . ASP A 1 290 ? 13.342 -16.665 -13.695 1.00 70.56 290 ASP A O 1
ATOM 2319 N N . THR A 1 291 ? 14.870 -16.186 -12.143 1.00 74.88 291 THR A N 1
ATOM 2320 C CA . THR A 1 291 ? 15.295 -17.580 -11.921 1.00 74.88 291 THR A CA 1
ATOM 2321 C C . THR A 1 291 ? 14.123 -18.448 -11.459 1.00 74.88 291 THR A C 1
ATOM 2323 O O . THR A 1 291 ? 13.566 -18.224 -10.385 1.00 74.88 291 THR A O 1
ATOM 2326 N N . PHE A 1 292 ? 13.784 -19.473 -12.246 1.00 67.81 292 PHE A N 1
ATOM 2327 C CA . PHE A 1 292 ? 12.748 -20.461 -11.937 1.00 67.81 292 PHE A CA 1
ATOM 2328 C C . PHE A 1 292 ? 13.242 -21.552 -10.979 1.00 67.81 292 PHE A C 1
ATOM 2330 O O . PHE A 1 292 ? 14.330 -22.103 -11.154 1.00 67.81 292 PHE A O 1
ATOM 2337 N N . ASN A 1 293 ? 12.416 -21.923 -10.001 1.00 66.81 293 ASN A N 1
ATOM 2338 C CA . ASN A 1 293 ? 12.669 -23.027 -9.084 1.00 66.81 293 ASN A CA 1
ATOM 2339 C C . ASN A 1 293 ? 11.746 -24.217 -9.404 1.00 66.81 293 ASN A C 1
ATOM 2341 O O . ASN A 1 293 ? 10.526 -24.154 -9.255 1.00 66.81 293 ASN A O 1
ATOM 2345 N N . ASN A 1 294 ? 12.343 -25.341 -9.810 1.00 63.84 294 ASN A N 1
ATOM 2346 C CA . ASN A 1 294 ? 11.612 -26.546 -10.217 1.00 63.84 294 ASN A CA 1
ATOM 2347 C C . ASN A 1 294 ? 10.809 -27.219 -9.086 1.00 63.84 294 ASN A C 1
ATOM 2349 O O . ASN A 1 294 ? 9.871 -27.961 -9.380 1.00 63.84 294 ASN A O 1
ATOM 2353 N N . ASN A 1 295 ? 11.155 -26.979 -7.815 1.00 69.12 295 ASN A N 1
ATOM 2354 C CA . ASN A 1 295 ? 10.530 -27.654 -6.672 1.00 69.12 295 ASN A CA 1
ATOM 2355 C C . ASN A 1 295 ? 9.176 -27.034 -6.294 1.00 69.12 295 ASN A C 1
ATOM 2357 O O . ASN A 1 295 ? 8.245 -27.757 -5.948 1.00 69.12 295 ASN A O 1
ATOM 2361 N N . ASP A 1 296 ? 9.063 -25.706 -6.373 1.00 65.94 296 ASP A N 1
ATOM 2362 C CA . ASP A 1 296 ? 7.844 -24.947 -6.048 1.00 65.94 296 ASP A CA 1
ATOM 2363 C C . ASP A 1 296 ? 7.125 -24.381 -7.294 1.00 65.94 296 ASP A C 1
ATOM 2365 O O . ASP A 1 296 ? 5.981 -23.930 -7.203 1.00 65.94 296 ASP A O 1
ATOM 2369 N N . LYS A 1 297 ? 7.766 -24.481 -8.469 1.00 64.38 297 LYS A N 1
ATOM 2370 C CA . LYS A 1 297 ? 7.301 -24.012 -9.785 1.00 64.38 297 LYS A CA 1
ATOM 2371 C C . LYS A 1 297 ? 7.063 -22.499 -9.858 1.00 64.38 297 LYS A C 1
ATOM 2373 O O . LYS A 1 297 ? 6.171 -22.045 -10.577 1.00 64.38 297 LYS A O 1
ATOM 2378 N N . ARG A 1 298 ? 7.857 -21.719 -9.120 1.00 58.19 298 ARG A N 1
ATOM 2379 C CA . ARG A 1 298 ? 7.818 -20.247 -9.063 1.00 58.19 298 ARG A CA 1
ATOM 2380 C C . ARG A 1 298 ? 9.199 -19.663 -9.357 1.00 58.19 298 ARG A C 1
ATOM 2382 O O . ARG A 1 298 ? 10.212 -20.337 -9.187 1.00 58.19 298 ARG A O 1
ATOM 2389 N N . THR A 1 299 ? 9.257 -18.398 -9.766 1.00 62.00 299 THR A N 1
ATOM 2390 C CA . THR A 1 299 ? 10.521 -17.634 -9.763 1.00 62.00 299 THR A CA 1
ATOM 2391 C C . THR A 1 299 ? 10.801 -16.989 -8.397 1.00 62.00 299 THR A C 1
ATOM 2393 O O . THR A 1 299 ? 10.017 -17.165 -7.465 1.00 62.00 299 THR A O 1
ATOM 2396 N N . ASN A 1 300 ? 11.875 -16.208 -8.241 1.00 65.12 300 ASN A N 1
ATOM 2397 C CA . ASN A 1 300 ? 12.045 -15.377 -7.038 1.00 65.12 300 ASN A CA 1
ATOM 2398 C C . ASN A 1 300 ? 11.343 -14.010 -7.167 1.00 65.12 300 ASN A C 1
ATOM 2400 O O . ASN A 1 300 ? 10.884 -13.465 -6.166 1.00 65.12 300 ASN A O 1
ATOM 2404 N N . ALA A 1 301 ? 11.126 -13.492 -8.383 1.00 58.91 301 ALA A N 1
ATOM 2405 C CA . ALA A 1 301 ? 10.192 -12.392 -8.652 1.00 58.91 301 ALA A CA 1
ATOM 2406 C C . ALA A 1 301 ? 8.800 -12.781 -8.161 1.00 58.91 301 ALA A C 1
ATOM 2408 O O . ALA A 1 301 ? 8.170 -12.034 -7.425 1.00 58.91 301 ALA A O 1
ATOM 2409 N N . SER A 1 302 ? 8.400 -14.017 -8.471 1.00 55.69 302 SER A N 1
ATOM 2410 C CA . SER A 1 302 ? 7.208 -14.701 -7.979 1.00 55.69 302 SER A CA 1
ATOM 2411 C C . SER A 1 302 ? 7.165 -14.898 -6.457 1.00 55.69 302 SER A C 1
ATOM 2413 O O . SER A 1 302 ? 6.207 -15.514 -5.999 1.00 55.69 302 SER A O 1
ATOM 2415 N N . LYS A 1 303 ? 8.161 -14.422 -5.686 1.00 66.56 303 LYS A N 1
ATOM 2416 C CA . LYS A 1 303 ? 8.248 -14.529 -4.215 1.00 66.56 303 LYS A CA 1
ATOM 2417 C C . LYS A 1 303 ? 8.509 -13.222 -3.471 1.00 66.56 303 LYS A C 1
ATOM 2419 O O . LYS A 1 303 ? 7.845 -12.968 -2.472 1.00 66.56 303 LYS A O 1
ATOM 2424 N N . VAL A 1 304 ? 9.328 -12.332 -4.045 1.00 60.16 304 VAL A N 1
ATOM 2425 C CA . VAL A 1 304 ? 9.241 -10.868 -3.817 1.00 60.16 304 VAL A CA 1
ATOM 2426 C C . VAL A 1 304 ? 7.791 -10.426 -3.866 1.00 60.16 304 VAL A C 1
ATOM 2428 O O . VAL A 1 304 ? 7.303 -9.631 -3.068 1.00 60.16 304 VAL A O 1
ATOM 2431 N N . LEU A 1 305 ? 7.107 -10.992 -4.843 1.00 57.03 305 LEU A N 1
ATOM 2432 C CA . LEU A 1 305 ? 5.686 -11.005 -4.924 1.00 57.03 305 LEU A CA 1
ATOM 2433 C C . LEU A 1 305 ? 5.185 -12.201 -4.011 1.00 57.03 305 LEU A C 1
ATOM 2435 O O . LEU A 1 305 ? 5.014 -11.896 -2.841 1.00 57.03 305 LEU A O 1
ATOM 2439 N N . GLU A 1 306 ? 4.972 -13.484 -4.410 1.00 45.34 306 GLU A N 1
ATOM 2440 C CA . GLU A 1 306 ? 4.276 -14.691 -3.774 1.00 45.34 306 GLU A CA 1
ATOM 2441 C C . GLU A 1 306 ? 2.976 -14.422 -3.009 1.00 45.34 306 GLU A C 1
ATOM 2443 O O . GLU A 1 306 ? 1.899 -14.924 -3.328 1.00 45.34 306 GLU A O 1
ATOM 2448 N N . ASN A 1 307 ? 3.038 -13.459 -2.112 1.00 53.84 307 ASN A N 1
ATOM 2449 C CA . ASN A 1 307 ? 2.090 -12.362 -2.081 1.00 53.84 307 ASN A CA 1
ATOM 2450 C C . ASN A 1 307 ? 1.824 -11.779 -3.525 1.00 53.84 307 ASN A C 1
ATOM 2452 O O . ASN A 1 307 ? 1.726 -10.555 -3.639 1.00 53.84 307 ASN A O 1
ATOM 2456 N N . ALA A 1 308 ? 1.682 -12.564 -4.636 1.00 31.30 308 ALA A N 1
ATOM 2457 C CA . ALA A 1 308 ? 2.370 -12.242 -5.914 1.00 31.30 308 ALA A CA 1
ATOM 2458 C C . ALA A 1 308 ? 3.091 -13.304 -6.859 1.00 31.30 308 ALA A C 1
ATOM 2460 O O . ALA A 1 308 ? 4.290 -13.161 -7.032 1.00 31.30 308 ALA A O 1
ATOM 2461 N N . PRO A 1 309 ? 2.539 -14.347 -7.506 1.00 33.66 309 PRO A N 1
ATOM 2462 C CA . PRO A 1 309 ? 3.369 -15.074 -8.514 1.00 33.66 309 PRO A CA 1
ATOM 2463 C C . PRO A 1 309 ? 3.897 -14.361 -9.804 1.00 33.66 309 PRO A C 1
ATOM 2465 O O . PRO A 1 309 ? 3.484 -13.248 -10.119 1.00 33.66 309 PRO A O 1
ATOM 2468 N N . LEU A 1 310 ? 4.835 -15.025 -10.524 1.00 40.88 310 LEU A N 1
ATOM 2469 C CA . LEU A 1 310 ? 5.390 -14.853 -11.910 1.00 40.88 310 LEU A CA 1
ATOM 2470 C C . LEU A 1 310 ? 6.017 -16.214 -12.361 1.00 40.88 310 LEU A C 1
ATOM 2472 O O . LEU A 1 310 ? 6.085 -17.131 -11.548 1.00 40.88 310 LEU A O 1
ATOM 2476 N N . HIS A 1 311 ? 6.472 -16.526 -13.585 1.00 36.94 311 HIS A N 1
ATOM 2477 C CA . HIS A 1 311 ? 6.663 -15.816 -14.863 1.00 36.94 311 HIS A CA 1
ATOM 2478 C C . HIS A 1 311 ? 5.406 -15.196 -15.517 1.00 36.94 311 HIS A C 1
ATOM 2480 O O . HIS A 1 311 ? 4.294 -15.302 -15.012 1.00 36.94 311 HIS A O 1
ATOM 2486 N N . ALA A 1 312 ? 5.602 -14.564 -16.682 1.00 52.69 312 ALA A N 1
ATOM 2487 C CA . ALA A 1 312 ? 4.704 -13.615 -17.354 1.00 52.69 312 ALA A CA 1
ATOM 2488 C C . ALA A 1 312 ? 3.240 -14.038 -17.604 1.00 52.69 312 ALA A C 1
ATOM 2490 O O . ALA A 1 312 ? 2.399 -13.156 -17.758 1.00 52.69 312 ALA A O 1
ATOM 2491 N N . LYS A 1 313 ? 2.906 -15.340 -17.634 1.00 53.19 313 LYS A N 1
ATOM 2492 C CA . LYS A 1 313 ? 1.502 -15.806 -17.674 1.00 53.19 313 LYS A CA 1
ATOM 2493 C C . LYS A 1 313 ? 0.994 -16.330 -16.325 1.00 53.19 313 LYS A C 1
ATOM 2495 O O . LYS A 1 313 ? -0.183 -16.168 -16.020 1.00 53.19 313 LYS A O 1
ATOM 2500 N N . SER A 1 314 ? 1.860 -16.909 -15.492 1.00 55.09 314 SER A N 1
ATOM 2501 C CA . SER A 1 314 ? 1.508 -17.381 -14.143 1.00 55.09 314 SER A CA 1
ATOM 2502 C C . SER A 1 314 ? 1.427 -16.260 -13.096 1.00 55.09 314 SER A C 1
ATOM 2504 O O . SER A 1 314 ? 0.893 -16.491 -12.013 1.00 55.09 314 SER A O 1
ATOM 2506 N N . SER A 1 315 ? 1.890 -15.046 -13.409 1.00 60.94 315 SER A N 1
ATOM 2507 C CA . SER A 1 315 ? 1.703 -13.840 -12.586 1.00 60.94 315 SER A CA 1
ATOM 2508 C C . SER A 1 315 ? 0.348 -13.183 -12.684 1.00 60.94 315 SER A C 1
ATOM 2510 O O . SER A 1 315 ? -0.083 -12.525 -11.736 1.00 60.94 315 SER A O 1
ATOM 2512 N N . LEU A 1 316 ? -0.297 -13.311 -13.840 1.00 70.06 316 LEU A N 1
ATOM 2513 C CA . LEU A 1 316 ? -1.493 -12.554 -14.181 1.00 70.06 316 LEU A CA 1
ATOM 2514 C C . LEU A 1 316 ? -2.585 -12.666 -13.092 1.00 70.06 316 LEU A C 1
ATOM 2516 O O . LEU A 1 316 ? -3.055 -11.607 -12.683 1.00 70.06 316 LEU A O 1
ATOM 2520 N N . PRO A 1 317 ? -2.856 -13.834 -12.455 1.00 73.00 317 PRO A N 1
ATOM 2521 C CA . PRO A 1 317 ? -3.793 -13.970 -11.322 1.00 73.00 317 PRO A CA 1
ATOM 2522 C C . PRO A 1 317 ? -3.468 -13.166 -10.049 1.00 73.00 317 PRO A C 1
ATOM 2524 O O . PRO A 1 317 ? -4.185 -13.254 -9.043 1.00 73.00 317 PRO A O 1
ATOM 2527 N N . PHE A 1 318 ? -2.368 -12.414 -10.027 1.00 64.81 318 PHE A N 1
ATOM 2528 C CA . PHE A 1 318 ? -1.818 -11.781 -8.833 1.00 64.81 318 PHE A CA 1
ATOM 2529 C C . PHE A 1 318 ? -1.384 -10.320 -9.017 1.00 64.81 318 PHE A C 1
ATOM 2531 O O . PHE A 1 318 ? -1.090 -9.659 -8.015 1.00 64.81 318 PHE A O 1
ATOM 2538 N N . ILE A 1 319 ? -1.420 -9.818 -10.253 1.00 67.19 319 ILE A N 1
ATOM 2539 C CA . ILE A 1 319 ? -1.281 -8.404 -10.617 1.00 67.19 319 ILE A CA 1
ATOM 2540 C C . ILE A 1 319 ? -2.667 -7.747 -10.526 1.00 67.19 319 ILE A C 1
ATOM 2542 O O . ILE A 1 319 ? -3.647 -8.298 -11.028 1.00 67.19 319 ILE A O 1
ATOM 2546 N N . ASP A 1 320 ? -2.777 -6.581 -9.883 1.00 64.25 320 ASP A N 1
ATOM 2547 C CA . ASP A 1 320 ? -4.041 -5.832 -9.859 1.00 64.25 320 ASP A CA 1
ATOM 2548 C C . ASP A 1 320 ? -4.212 -4.999 -11.129 1.00 64.25 320 ASP A C 1
ATOM 2550 O O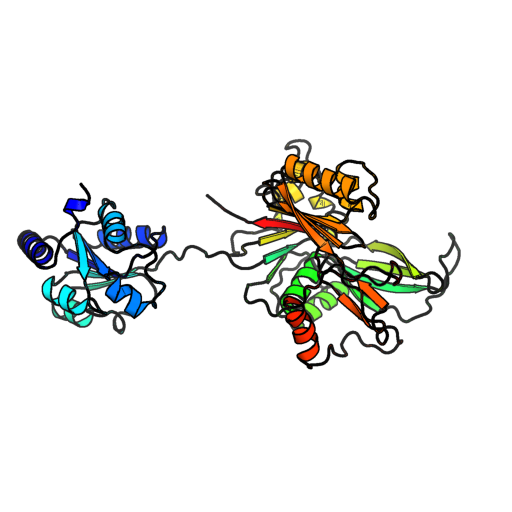 . ASP A 1 320 ? -5.243 -5.092 -11.797 1.00 64.25 320 ASP A O 1
ATOM 2554 N N . HIS A 1 321 ? -3.180 -4.225 -11.465 1.00 74.81 321 HIS A N 1
ATOM 2555 C CA . HIS A 1 321 ? -3.139 -3.385 -12.652 1.00 74.81 321 HIS A CA 1
ATOM 2556 C C . HIS A 1 321 ? -1.878 -3.726 -13.453 1.00 74.81 321 HIS A C 1
ATOM 2558 O O . HIS A 1 321 ? -0.758 -3.562 -12.960 1.00 74.81 321 HIS A O 1
ATOM 2564 N N . LEU A 1 322 ? -2.074 -4.234 -14.669 1.00 71.81 322 LEU A N 1
ATOM 2565 C CA . LEU A 1 322 ? -1.018 -4.465 -15.652 1.00 71.81 322 LEU A CA 1
ATOM 2566 C C . LEU A 1 322 ? -1.018 -3.297 -16.637 1.00 71.81 322 LEU A C 1
ATOM 2568 O O . LEU A 1 322 ? -2.066 -2.981 -17.197 1.00 71.81 322 LEU A O 1
ATOM 2572 N N . ILE A 1 323 ? 0.142 -2.690 -16.874 1.00 71.81 323 ILE A N 1
ATOM 2573 C CA . ILE A 1 323 ? 0.339 -1.722 -17.960 1.00 71.81 323 ILE A CA 1
ATOM 2574 C C . ILE A 1 323 ? 1.502 -2.246 -18.820 1.00 71.81 323 ILE A C 1
ATOM 2576 O O . ILE A 1 323 ? 2.525 -2.681 -18.279 1.00 71.81 323 ILE A O 1
ATOM 2580 N N . ILE A 1 324 ? 1.319 -2.299 -20.139 1.00 68.44 324 ILE A N 1
ATOM 2581 C CA . ILE A 1 324 ? 2.199 -2.996 -21.092 1.00 68.44 324 ILE A CA 1
ATOM 2582 C C . ILE A 1 324 ? 2.079 -2.368 -22.499 1.00 68.44 324 ILE A C 1
ATOM 2584 O O . ILE A 1 324 ? 1.032 -1.796 -22.804 1.00 68.44 324 ILE A O 1
ATOM 2588 N N . ASN A 1 325 ? 3.092 -2.461 -23.372 1.00 73.19 325 ASN A N 1
ATOM 2589 C CA . ASN A 1 325 ? 2.906 -2.079 -24.789 1.00 73.19 325 ASN A CA 1
ATOM 2590 C C . ASN A 1 325 ? 2.351 -3.232 -25.648 1.00 73.19 325 ASN A C 1
ATOM 2592 O O . ASN A 1 325 ? 2.268 -4.379 -25.204 1.00 73.19 325 ASN A O 1
ATOM 2596 N N . GLU A 1 326 ? 1.925 -2.933 -26.874 1.00 70.44 326 GLU A N 1
ATOM 2597 C CA . GLU A 1 326 ? 1.343 -3.906 -27.802 1.00 70.44 326 GLU A CA 1
ATOM 2598 C C . GLU A 1 326 ? 2.333 -5.017 -28.189 1.00 70.44 326 GLU A C 1
ATOM 2600 O O . GLU A 1 326 ? 1.965 -6.192 -28.231 1.00 70.44 326 GLU A O 1
ATOM 2605 N N . THR A 1 327 ? 3.608 -4.677 -28.385 1.00 66.75 327 THR A N 1
ATOM 2606 C CA . THR A 1 327 ? 4.649 -5.667 -28.717 1.00 66.75 327 THR A CA 1
ATOM 2607 C C . THR A 1 327 ? 4.863 -6.651 -27.560 1.00 66.75 327 THR A C 1
ATOM 2609 O O . THR A 1 327 ? 4.843 -7.869 -27.747 1.00 66.75 327 THR A O 1
ATOM 2612 N N . GLU A 1 328 ? 5.006 -6.132 -26.340 1.00 67.81 328 GLU A N 1
ATOM 2613 C CA . GLU A 1 328 ? 5.156 -6.904 -25.102 1.00 67.81 328 GLU A CA 1
ATOM 2614 C C . GLU A 1 328 ? 3.922 -7.777 -24.812 1.00 67.81 328 GLU A C 1
ATOM 2616 O O . GLU A 1 328 ? 4.060 -8.950 -24.455 1.00 67.81 328 GLU A O 1
ATOM 2621 N N . ALA A 1 329 ? 2.713 -7.241 -25.011 1.00 74.31 329 ALA A N 1
ATOM 2622 C CA . ALA A 1 329 ? 1.462 -7.974 -24.826 1.00 74.31 329 ALA A CA 1
ATOM 2623 C C . ALA A 1 329 ? 1.305 -9.129 -25.829 1.00 74.31 329 ALA A C 1
ATOM 2625 O O . ALA A 1 329 ? 0.812 -10.199 -25.466 1.00 74.31 329 ALA A O 1
ATOM 2626 N N . GLY A 1 330 ? 1.769 -8.945 -27.069 1.00 71.56 330 GLY A N 1
ATOM 2627 C CA . GLY A 1 330 ? 1.825 -10.002 -28.077 1.00 71.56 330 GLY A CA 1
ATOM 2628 C C . GLY A 1 330 ? 2.730 -11.163 -27.662 1.00 71.56 330 GLY A C 1
ATOM 2629 O O . GLY A 1 330 ? 2.316 -12.329 -27.704 1.00 71.56 330 GLY A O 1
ATOM 2630 N N . LEU A 1 331 ? 3.937 -10.847 -27.178 1.00 70.31 331 LEU A N 1
ATOM 2631 C CA . LEU A 1 331 ? 4.936 -11.836 -26.759 1.00 70.31 331 LEU A CA 1
ATOM 2632 C C . LEU A 1 331 ? 4.432 -12.767 -25.640 1.00 70.31 331 LEU A C 1
ATOM 2634 O O . LEU A 1 331 ? 4.737 -13.959 -25.681 1.00 70.31 331 LEU A O 1
ATOM 2638 N N . ILE A 1 332 ? 3.593 -12.285 -24.710 1.00 72.50 332 ILE A N 1
ATOM 2639 C CA . ILE A 1 332 ? 2.977 -13.113 -23.645 1.00 72.50 332 ILE A CA 1
ATOM 2640 C C . ILE A 1 332 ? 2.162 -14.293 -24.213 1.00 72.50 332 ILE A C 1
ATOM 2642 O O . ILE A 1 332 ? 2.070 -15.345 -23.574 1.00 72.50 332 ILE A O 1
ATOM 2646 N N . PHE A 1 333 ? 1.601 -14.155 -25.419 1.00 74.31 333 PHE A N 1
ATOM 2647 C CA . PHE A 1 333 ? 0.839 -15.206 -26.107 1.00 74.31 333 PHE A CA 1
ATOM 2648 C C . PHE A 1 333 ? 1.524 -15.720 -27.379 1.00 74.31 333 PHE A C 1
ATOM 2650 O O . PHE A 1 333 ? 0.891 -16.425 -28.164 1.00 74.31 333 PHE A O 1
ATOM 2657 N N . THR A 1 334 ? 2.801 -15.386 -27.602 1.00 73.62 334 THR A N 1
ATOM 2658 C CA . THR A 1 334 ? 3.548 -15.699 -28.838 1.00 73.62 334 THR A CA 1
ATOM 2659 C C . THR A 1 334 ? 2.849 -15.218 -30.126 1.00 73.62 334 THR A C 1
ATOM 2661 O O . THR A 1 334 ? 2.941 -15.852 -31.175 1.00 73.62 334 THR A O 1
ATOM 2664 N N . LYS A 1 335 ? 2.141 -14.082 -30.045 1.00 73.31 335 LYS A N 1
ATOM 2665 C CA . LYS A 1 335 ? 1.480 -13.390 -31.164 1.00 73.31 335 LYS A CA 1
ATOM 2666 C C . LYS A 1 335 ? 2.289 -12.143 -31.550 1.00 73.31 335 LYS A C 1
ATOM 2668 O O . LYS A 1 335 ? 2.694 -11.390 -30.671 1.00 73.31 335 LYS A O 1
ATOM 2673 N N . ASN A 1 336 ? 2.456 -11.870 -32.843 1.00 72.50 336 ASN A N 1
ATOM 2674 C CA . ASN A 1 336 ? 2.978 -10.583 -33.319 1.00 72.50 336 ASN A CA 1
ATOM 2675 C C . ASN A 1 336 ? 1.796 -9.637 -33.588 1.00 72.50 336 ASN A C 1
ATOM 2677 O O . ASN A 1 336 ? 1.107 -9.824 -34.587 1.00 72.50 336 ASN A O 1
ATOM 2681 N N . ILE A 1 337 ? 1.557 -8.655 -32.711 1.00 70.38 337 ILE A N 1
ATOM 2682 C CA . ILE A 1 337 ? 0.542 -7.604 -32.924 1.00 70.38 337 ILE A CA 1
ATOM 2683 C C . ILE A 1 337 ? 1.140 -6.478 -33.782 1.00 70.38 337 ILE A C 1
ATOM 2685 O O . ILE A 1 337 ? 2.343 -6.224 -33.721 1.00 70.38 337 ILE A O 1
ATOM 2689 N N . THR A 1 338 ? 0.304 -5.757 -34.531 1.00 69.50 338 THR A N 1
ATOM 2690 C CA . THR A 1 338 ? 0.653 -4.435 -35.086 1.00 69.50 338 THR A CA 1
ATOM 2691 C C . THR A 1 338 ? -0.146 -3.322 -34.397 1.00 69.50 338 THR A C 1
ATOM 2693 O O . THR A 1 338 ? -1.332 -3.497 -34.122 1.00 69.50 338 THR A O 1
ATOM 2696 N N . SER A 1 339 ? 0.490 -2.171 -34.139 1.00 65.44 339 SER A N 1
ATOM 2697 C CA . SER A 1 339 ? -0.107 -0.971 -33.509 1.00 65.44 339 SER A CA 1
ATOM 2698 C C . SER A 1 339 ? -1.455 -0.570 -34.114 1.00 65.44 339 SER A C 1
ATOM 2700 O O . SER A 1 339 ? -2.388 -0.184 -33.412 1.00 65.44 339 SER A O 1
ATOM 2702 N N . ASP A 1 340 ? -1.563 -0.716 -35.432 1.00 68.25 340 ASP A N 1
ATOM 2703 C CA . ASP A 1 340 ? -2.699 -0.283 -36.236 1.00 68.25 340 ASP A CA 1
ATOM 2704 C C . ASP A 1 340 ? -3.916 -1.230 -36.091 1.00 68.25 340 ASP A C 1
ATOM 2706 O O . ASP A 1 340 ? -5.031 -0.860 -36.467 1.00 68.25 340 ASP A O 1
ATOM 2710 N N . ASN A 1 341 ? -3.750 -2.433 -35.512 1.00 78.38 341 ASN A N 1
ATOM 2711 C CA . ASN A 1 341 ? -4.832 -3.403 -35.316 1.00 78.38 341 ASN A CA 1
ATOM 2712 C C . ASN A 1 341 ? -5.441 -3.352 -33.902 1.00 78.38 341 ASN A C 1
ATOM 2714 O O . ASN A 1 341 ? -5.227 -4.219 -33.047 1.00 78.38 341 ASN A O 1
ATOM 2718 N N . LEU A 1 342 ? -6.314 -2.367 -33.684 1.00 80.75 342 LEU A N 1
ATOM 2719 C CA . LEU A 1 342 ? -7.042 -2.205 -32.422 1.00 80.75 342 LEU A CA 1
ATOM 2720 C C . LEU A 1 342 ? -7.939 -3.415 -32.057 1.00 80.75 342 LEU A C 1
ATOM 2722 O O . LEU A 1 342 ? -8.297 -3.566 -30.890 1.00 80.75 342 LEU A O 1
ATOM 2726 N N . TYR A 1 343 ? -8.317 -4.286 -33.003 1.00 84.12 343 TYR A N 1
ATOM 2727 C CA . TYR A 1 343 ? -9.090 -5.498 -32.693 1.00 84.12 343 TYR A CA 1
ATOM 2728 C C . TYR A 1 343 ? -8.227 -6.548 -31.978 1.00 84.12 343 TYR A C 1
ATOM 2730 O O . TYR A 1 343 ? -8.624 -7.043 -30.923 1.00 84.12 343 TYR A O 1
ATOM 2738 N N . GLU A 1 344 ? -7.024 -6.829 -32.488 1.00 86.00 344 GLU A N 1
ATOM 2739 C CA . GLU A 1 344 ? -6.063 -7.732 -31.834 1.00 86.00 344 GLU A CA 1
ATOM 2740 C C . GLU A 1 344 ? -5.636 -7.204 -30.460 1.00 86.00 344 GLU A C 1
ATOM 2742 O O . GLU A 1 344 ? -5.604 -7.963 -29.490 1.00 86.00 344 GLU A O 1
ATOM 2747 N N . ILE A 1 345 ? -5.391 -5.893 -30.349 1.00 83.19 345 ILE A N 1
ATOM 2748 C CA . ILE A 1 345 ? -5.039 -5.234 -29.082 1.00 83.19 345 ILE A CA 1
ATOM 2749 C C . ILE A 1 345 ? -6.164 -5.412 -28.042 1.00 83.19 345 ILE A C 1
ATOM 2751 O O . ILE A 1 345 ? -5.896 -5.798 -26.902 1.00 83.19 345 ILE A O 1
ATOM 2755 N N . LYS A 1 346 ? -7.438 -5.229 -28.428 1.00 88.31 346 LYS A N 1
ATOM 2756 C CA . LYS A 1 346 ? -8.595 -5.514 -27.553 1.00 88.31 346 LYS A CA 1
ATOM 2757 C C . LYS A 1 346 ? -8.696 -6.995 -27.181 1.00 88.31 346 LYS A C 1
ATOM 2759 O O . LYS A 1 346 ? -8.956 -7.303 -26.019 1.00 88.31 346 LYS A O 1
ATOM 2764 N N . GLN A 1 347 ? -8.491 -7.905 -28.136 1.00 90.31 347 GLN A N 1
ATOM 2765 C CA . GLN A 1 347 ? -8.537 -9.345 -27.873 1.00 90.31 347 GLN A CA 1
ATOM 2766 C C . GLN A 1 347 ? -7.451 -9.764 -26.875 1.00 90.31 347 GLN A C 1
ATOM 2768 O O . GLN A 1 347 ? -7.720 -10.546 -25.972 1.00 90.31 347 GLN A O 1
ATOM 2773 N N . ILE A 1 348 ? -6.243 -9.215 -26.981 1.00 89.06 348 ILE A N 1
ATOM 2774 C CA . ILE A 1 348 ? -5.133 -9.581 -26.097 1.00 89.06 348 ILE A CA 1
ATOM 2775 C C . ILE A 1 348 ? -5.261 -8.918 -24.720 1.00 89.06 348 ILE A C 1
ATOM 2777 O O . ILE A 1 348 ? -4.944 -9.556 -23.719 1.00 89.06 348 ILE A O 1
ATOM 2781 N N . ALA A 1 349 ? -5.847 -7.719 -24.614 1.00 88.81 349 ALA A N 1
ATOM 2782 C CA . ALA A 1 349 ? -6.281 -7.191 -23.317 1.00 88.81 349 ALA A CA 1
ATOM 2783 C C . ALA A 1 349 ? -7.320 -8.108 -22.642 1.00 88.81 349 ALA A C 1
ATOM 2785 O O . ALA A 1 349 ? -7.225 -8.366 -21.440 1.00 88.81 349 ALA A O 1
ATOM 2786 N N . ASN A 1 350 ? -8.255 -8.669 -23.418 1.00 92.12 350 ASN A N 1
ATOM 2787 C CA . ASN A 1 350 ? -9.193 -9.672 -22.920 1.00 92.12 350 ASN A CA 1
ATOM 2788 C C . ASN A 1 350 ? -8.474 -10.960 -22.469 1.00 92.12 350 ASN A C 1
ATOM 2790 O O . ASN A 1 350 ? -8.702 -11.401 -21.342 1.00 92.12 350 ASN A O 1
ATOM 2794 N N . ASP A 1 351 ? -7.577 -11.511 -23.298 1.00 90.31 351 ASP A N 1
ATOM 2795 C CA . ASP A 1 351 ? -6.781 -12.712 -22.995 1.00 90.31 351 ASP A CA 1
ATOM 2796 C C . ASP A 1 351 ? -5.936 -12.535 -21.708 1.00 90.31 351 ASP A C 1
ATOM 2798 O O . ASP A 1 351 ? -5.727 -13.499 -20.964 1.00 90.31 351 ASP A O 1
ATOM 2802 N N . LEU A 1 352 ? -5.459 -11.316 -21.413 1.00 87.06 352 LEU A N 1
ATOM 2803 C CA . LEU A 1 352 ? -4.720 -10.969 -20.187 1.00 87.06 352 LEU A CA 1
ATOM 2804 C C . LEU A 1 352 ? -5.624 -10.914 -18.944 1.00 87.06 352 LEU A C 1
ATOM 2806 O O . LEU A 1 352 ? -5.244 -11.450 -17.899 1.00 87.06 352 LEU A O 1
ATOM 2810 N N . ILE A 1 353 ? -6.823 -10.326 -19.050 1.00 89.94 353 ILE A N 1
ATOM 2811 C CA . ILE A 1 353 ? -7.833 -10.358 -17.977 1.00 89.94 353 ILE A CA 1
ATOM 2812 C C . ILE A 1 353 ? -8.250 -11.810 -17.688 1.00 89.94 353 ILE A C 1
ATOM 2814 O O . ILE A 1 353 ? -8.232 -12.224 -16.532 1.00 89.94 353 ILE A O 1
ATOM 2818 N N . ASP A 1 354 ? -8.538 -12.612 -18.719 1.00 90.12 354 ASP A N 1
ATOM 2819 C CA . ASP A 1 354 ? -8.943 -14.022 -18.561 1.00 90.12 354 ASP A CA 1
ATOM 2820 C C . ASP A 1 354 ? -7.803 -14.924 -18.066 1.00 90.12 354 ASP A C 1
ATOM 2822 O O . ASP A 1 354 ? -8.043 -15.945 -17.422 1.00 90.12 354 ASP A O 1
ATOM 2826 N N . SER A 1 355 ? -6.549 -14.524 -18.295 1.00 84.44 355 SER A N 1
ATOM 2827 C CA . SER A 1 355 ? -5.382 -15.158 -17.673 1.00 84.44 355 SER A CA 1
ATOM 2828 C C . SER A 1 355 ? -5.161 -14.724 -16.212 1.00 84.44 355 SER A C 1
ATOM 2830 O O . SER A 1 355 ? -4.312 -15.305 -15.538 1.00 84.44 355 SER A O 1
ATOM 2832 N N . GLY A 1 356 ? -5.928 -13.751 -15.698 1.00 82.94 356 GLY A N 1
ATOM 2833 C CA . GLY A 1 356 ? -6.128 -13.519 -14.263 1.00 82.94 356 GLY A CA 1
ATOM 2834 C C . GLY A 1 356 ? -5.926 -12.089 -13.739 1.00 82.94 356 GLY A C 1
ATOM 2835 O O . GLY A 1 356 ? -6.073 -11.894 -12.530 1.00 82.94 356 GLY A O 1
ATOM 2836 N N . VAL A 1 357 ? -5.581 -11.099 -14.577 1.00 81.75 357 VAL A N 1
ATOM 2837 C CA . VAL A 1 357 ? -5.295 -9.728 -14.091 1.00 81.75 357 VAL A CA 1
ATOM 2838 C C . VAL A 1 357 ? -6.518 -9.139 -13.383 1.00 81.75 357 VAL A C 1
ATOM 2840 O O . VAL A 1 357 ? -7.603 -9.035 -13.949 1.00 81.75 357 VAL A O 1
ATOM 2843 N N . ARG A 1 358 ? -6.347 -8.764 -12.108 1.00 79.12 358 ARG A N 1
ATOM 2844 C CA . ARG A 1 358 ? -7.472 -8.703 -11.158 1.00 79.12 358 ARG A CA 1
ATOM 2845 C C . ARG A 1 358 ? -8.401 -7.512 -11.329 1.00 79.12 358 ARG A C 1
ATOM 2847 O O . ARG A 1 358 ? -9.538 -7.599 -10.866 1.00 79.12 358 ARG A O 1
ATOM 2854 N N . LYS A 1 359 ? -7.924 -6.393 -11.886 1.00 77.56 359 LYS A N 1
ATOM 2855 C CA . LYS A 1 359 ? -8.695 -5.142 -11.996 1.00 77.56 359 LYS A CA 1
ATOM 2856 C C . LYS A 1 359 ? -8.596 -4.487 -13.362 1.00 77.56 359 LYS A C 1
ATOM 2858 O O . LYS A 1 359 ? -9.642 -4.194 -13.926 1.00 77.56 359 LYS A O 1
ATOM 2863 N N . THR A 1 360 ? -7.390 -4.230 -13.878 1.00 81.56 360 THR A N 1
ATOM 2864 C CA . THR A 1 360 ? -7.224 -3.558 -15.181 1.00 81.56 360 THR A CA 1
ATOM 2865 C C . THR A 1 360 ? -6.015 -4.050 -15.969 1.00 81.56 360 THR A C 1
ATOM 2867 O O . THR A 1 360 ? -4.933 -4.237 -15.410 1.00 81.56 360 THR A O 1
ATOM 2870 N N . VAL A 1 361 ? -6.177 -4.147 -17.285 1.00 81.25 361 VAL A N 1
ATOM 2871 C CA . VAL A 1 361 ? -5.099 -4.289 -18.267 1.00 81.25 361 VAL A CA 1
ATOM 2872 C C . VAL A 1 361 ? -5.099 -3.051 -19.151 1.00 81.25 361 VAL A C 1
ATOM 2874 O O . VAL A 1 361 ? -6.091 -2.768 -19.819 1.00 81.25 361 VAL A O 1
ATOM 2877 N N . THR A 1 362 ? -3.985 -2.332 -19.173 1.00 80.06 362 THR A N 1
ATOM 2878 C CA . THR A 1 362 ? -3.781 -1.157 -20.019 1.00 80.06 362 THR A CA 1
ATOM 2879 C C . THR A 1 362 ? -2.738 -1.485 -21.081 1.00 80.06 362 THR A C 1
ATOM 2881 O O . THR A 1 362 ? -1.601 -1.796 -20.732 1.00 80.06 362 THR A O 1
ATOM 2884 N N . ILE A 1 363 ? -3.109 -1.408 -22.362 1.00 77.44 363 ILE A N 1
ATOM 2885 C CA . ILE A 1 363 ? -2.184 -1.605 -23.489 1.00 77.44 363 ILE A CA 1
ATOM 2886 C C . ILE A 1 363 ? -2.028 -0.286 -24.240 1.00 77.44 363 ILE A C 1
ATOM 2888 O O . ILE A 1 363 ? -3.029 0.278 -24.679 1.00 77.44 363 ILE A O 1
ATOM 2892 N N . HIS A 1 364 ? -0.796 0.193 -24.406 1.00 73.69 364 HIS A N 1
ATOM 2893 C CA . HIS A 1 364 ? -0.487 1.372 -25.225 1.00 73.69 364 HIS A CA 1
ATOM 2894 C C . HIS A 1 364 ? 0.300 1.020 -26.491 1.00 73.69 364 HIS A C 1
ATOM 2896 O O . HIS A 1 364 ? 0.924 -0.034 -26.582 1.00 73.69 364 HIS A O 1
ATOM 2902 N N . PHE A 1 365 ? 0.206 1.915 -27.468 1.00 71.12 365 PHE A N 1
ATOM 2903 C CA . PHE A 1 365 ? 0.691 1.810 -28.846 1.00 71.12 365 PHE A CA 1
ATOM 2904 C C . PHE A 1 365 ? 0.862 3.243 -29.396 1.00 71.12 365 PHE A C 1
ATOM 2906 O O . PHE A 1 365 ? 0.462 4.206 -28.742 1.00 71.12 365 PHE A O 1
ATOM 2913 N N . THR A 1 366 ? 1.463 3.444 -30.573 1.00 67.06 366 THR A N 1
ATOM 2914 C CA . THR A 1 366 ? 1.788 4.802 -31.079 1.00 67.06 366 THR A CA 1
ATOM 2915 C C . THR A 1 366 ? 0.573 5.744 -31.157 1.00 67.06 366 THR A C 1
ATOM 2917 O O . THR A 1 366 ? 0.661 6.932 -30.833 1.00 67.06 366 THR A O 1
ATOM 2920 N N . GLU A 1 367 ? -0.585 5.226 -31.557 1.00 68.00 367 GLU A N 1
ATOM 2921 C CA . GLU A 1 367 ? -1.823 5.985 -31.731 1.00 68.00 367 GLU A CA 1
ATOM 2922 C C . GLU A 1 367 ? -2.611 6.237 -30.428 1.00 68.00 367 GLU A C 1
ATOM 2924 O O . GLU A 1 367 ? -3.517 7.077 -30.441 1.00 68.00 367 GLU A O 1
ATOM 2929 N N . GLY A 1 368 ? -2.279 5.577 -29.310 1.00 71.25 368 GLY A N 1
ATOM 2930 C CA . GLY A 1 368 ? -2.941 5.808 -28.023 1.00 71.25 368 GLY A CA 1
ATOM 2931 C C . GLY A 1 368 ? -2.782 4.680 -27.001 1.00 71.25 368 GLY A C 1
ATOM 2932 O O . GLY A 1 368 ? -1.775 3.978 -26.950 1.00 71.25 368 GLY A O 1
ATOM 2933 N N . ALA A 1 369 ? -3.794 4.504 -26.153 1.00 76.31 369 ALA A N 1
ATOM 2934 C CA . ALA A 1 369 ? -3.889 3.388 -25.221 1.00 76.31 369 ALA A CA 1
ATOM 2935 C C . ALA A 1 369 ? -5.333 2.923 -25.026 1.00 76.31 369 ALA A C 1
ATOM 2937 O O . ALA A 1 369 ? -6.261 3.732 -25.009 1.00 76.31 369 ALA A O 1
ATOM 2938 N N . ILE A 1 370 ? -5.517 1.622 -24.806 1.00 80.00 370 ILE A N 1
ATOM 2939 C CA . ILE A 1 370 ? -6.743 1.075 -24.224 1.00 80.00 370 ILE A CA 1
ATOM 2940 C C . ILE A 1 370 ? -6.539 0.745 -22.749 1.00 80.00 370 ILE A C 1
ATOM 2942 O O . ILE A 1 370 ? -5.450 0.342 -22.344 1.00 80.00 370 ILE A O 1
ATOM 2946 N N . LEU A 1 371 ? -7.614 0.834 -21.971 1.00 85.00 371 LEU A N 1
ATOM 2947 C CA . LEU A 1 371 ? -7.727 0.220 -20.651 1.00 85.00 371 LEU A CA 1
ATOM 2948 C C . LEU A 1 371 ? -8.949 -0.697 -20.663 1.00 85.00 371 LEU A C 1
ATOM 2950 O O . LEU A 1 371 ? -10.058 -0.249 -20.947 1.00 85.00 371 LEU A O 1
ATOM 2954 N N . MET A 1 372 ? -8.748 -1.973 -20.349 1.00 85.38 372 MET A N 1
ATOM 2955 C CA . MET A 1 372 ? -9.813 -2.945 -20.121 1.00 85.38 372 MET A CA 1
ATOM 2956 C C . MET A 1 372 ? -9.885 -3.286 -18.634 1.00 85.38 372 MET A C 1
ATOM 2958 O O . MET A 1 372 ? -8.864 -3.583 -18.012 1.00 85.38 372 MET A O 1
ATOM 2962 N N . THR A 1 373 ? -11.080 -3.251 -18.058 1.00 85.62 373 THR A N 1
ATOM 2963 C CA . THR A 1 373 ? -11.334 -3.661 -16.672 1.00 85.62 373 THR A CA 1
ATOM 2964 C C . THR A 1 373 ? -11.628 -5.163 -16.564 1.00 85.62 373 THR A C 1
ATOM 2966 O O . THR A 1 373 ? -11.880 -5.852 -17.553 1.00 85.62 373 THR A O 1
ATOM 2969 N N . ASN A 1 374 ? -11.620 -5.690 -15.340 1.00 85.56 374 ASN A N 1
ATOM 2970 C CA . ASN A 1 374 ? -11.977 -7.081 -15.044 1.00 85.56 374 ASN A CA 1
ATOM 2971 C C . ASN A 1 374 ? -13.438 -7.430 -15.396 1.00 85.56 374 ASN A C 1
ATOM 2973 O O . ASN A 1 374 ? -13.701 -8.542 -15.846 1.00 85.56 374 ASN A O 1
ATOM 2977 N N . ASP A 1 375 ? -14.360 -6.471 -15.280 1.00 88.62 375 ASP A N 1
ATOM 2978 C CA . ASP A 1 375 ? -15.749 -6.557 -15.755 1.00 88.62 375 ASP A CA 1
ATOM 2979 C C . ASP A 1 375 ? -15.912 -6.231 -17.258 1.00 88.62 375 ASP A C 1
ATOM 2981 O O . ASP A 1 375 ? -17.027 -6.064 -17.746 1.00 88.62 375 ASP A O 1
ATOM 2985 N N . LYS A 1 376 ? -14.796 -6.209 -18.005 1.00 87.88 376 LYS A N 1
ATOM 2986 C CA . LYS A 1 376 ? -14.702 -6.081 -19.471 1.00 87.88 376 LYS A CA 1
ATOM 2987 C C . LYS A 1 376 ? -15.174 -4.743 -20.056 1.00 87.88 376 LYS A C 1
ATOM 2989 O O . LYS A 1 376 ? -15.268 -4.624 -21.279 1.00 87.88 376 LYS A O 1
ATOM 2994 N N . ASN A 1 377 ? -15.389 -3.716 -19.232 1.00 83.06 377 ASN A N 1
ATOM 2995 C CA . ASN A 1 377 ? -15.517 -2.350 -19.738 1.00 83.06 377 ASN A CA 1
ATOM 2996 C C . ASN A 1 377 ? -14.210 -1.926 -20.425 1.00 83.06 377 ASN A C 1
ATOM 2998 O O . ASN A 1 377 ? -13.109 -2.231 -19.959 1.00 83.06 377 ASN A O 1
ATOM 3002 N N . LEU A 1 378 ? -14.339 -1.231 -21.555 1.00 82.06 378 LEU A N 1
ATOM 3003 C CA . LEU A 1 378 ? -13.222 -0.829 -22.401 1.00 82.06 378 LEU A CA 1
ATOM 3004 C C . LEU A 1 378 ? -13.207 0.687 -22.575 1.00 82.06 378 LEU A C 1
ATOM 3006 O O . LEU A 1 378 ? -14.150 1.271 -23.106 1.00 82.06 378 LEU A O 1
ATOM 3010 N N . PHE A 1 379 ? -12.083 1.288 -22.214 1.00 79.94 379 PHE A N 1
ATOM 3011 C CA . PHE A 1 379 ? -11.780 2.699 -22.398 1.00 79.94 379 PHE A CA 1
ATOM 3012 C C . PHE A 1 379 ? -10.680 2.837 -23.456 1.00 79.94 379 PHE A C 1
ATOM 3014 O O . PHE A 1 379 ? -9.801 1.979 -23.560 1.00 79.94 379 PHE A O 1
ATOM 3021 N N . LEU A 1 380 ? -10.728 3.910 -24.245 1.00 75.50 380 LEU A N 1
ATOM 3022 C CA . LEU A 1 380 ? -9.747 4.240 -25.279 1.00 75.50 380 LEU A CA 1
ATOM 3023 C C . LEU A 1 380 ? -9.331 5.702 -25.103 1.00 75.50 380 LEU A C 1
ATOM 3025 O O . LEU A 1 380 ? -10.188 6.578 -25.050 1.00 75.50 380 LEU A O 1
ATOM 3029 N N . GLN A 1 381 ? -8.027 5.948 -25.052 1.00 75.88 381 GLN A N 1
ATOM 3030 C CA . GLN A 1 381 ? -7.419 7.272 -25.010 1.00 75.88 381 GLN A CA 1
ATOM 3031 C C . GLN A 1 381 ? -6.530 7.438 -26.244 1.00 75.88 381 GLN A C 1
ATOM 3033 O O . GLN A 1 381 ? -5.645 6.618 -26.478 1.00 75.88 381 GLN A O 1
ATOM 3038 N N . GLY A 1 382 ? -6.746 8.489 -27.035 1.00 67.06 382 GLY A N 1
ATOM 3039 C CA . GLY A 1 382 ? -5.863 8.821 -28.157 1.00 67.06 382 GLY A CA 1
ATOM 3040 C C . GLY A 1 382 ? -4.553 9.463 -27.689 1.00 67.06 382 GLY A C 1
ATOM 3041 O O . GLY A 1 382 ? -4.536 10.164 -26.673 1.00 67.06 382 GLY A O 1
ATOM 3042 N N . SER A 1 383 ? -3.470 9.247 -28.440 1.00 64.31 383 SER A N 1
ATOM 3043 C CA . SER A 1 383 ? -2.224 10.011 -28.289 1.00 64.31 383 SER A CA 1
ATOM 3044 C C . SER A 1 383 ? -2.434 11.489 -28.615 1.00 64.31 383 SER A C 1
ATOM 3046 O O . SER A 1 383 ? -3.149 11.834 -29.557 1.00 64.31 383 SER A O 1
ATOM 3048 N N . ILE A 1 384 ? -1.736 12.357 -27.889 1.00 60.75 384 ILE A N 1
ATOM 3049 C CA . ILE A 1 384 ? -1.664 13.792 -28.175 1.00 60.75 384 ILE A CA 1
ATOM 3050 C C . ILE A 1 384 ? -0.638 14.021 -29.295 1.00 60.75 384 ILE A C 1
ATOM 3052 O O . ILE A 1 384 ? 0.393 13.344 -29.354 1.00 60.75 384 ILE A O 1
ATOM 3056 N N . ILE A 1 385 ? -0.920 14.962 -30.198 1.00 61.28 385 ILE A N 1
ATOM 3057 C CA . ILE A 1 385 ? 0.048 15.438 -31.196 1.00 61.28 385 ILE A CA 1
ATOM 3058 C C . ILE A 1 385 ? 0.987 16.424 -30.497 1.00 61.28 385 ILE A C 1
ATOM 3060 O O . ILE A 1 385 ? 0.519 17.383 -29.886 1.00 61.28 385 ILE A O 1
ATOM 3064 N N . LEU A 1 386 ? 2.295 16.185 -30.570 1.00 54.12 386 LEU A N 1
ATOM 3065 C CA . LEU A 1 386 ? 3.283 17.097 -29.994 1.00 54.12 386 LEU A CA 1
ATOM 3066 C C . LEU A 1 386 ? 3.375 18.403 -30.806 1.00 54.12 386 LEU A C 1
ATOM 3068 O O . LEU A 1 386 ? 3.381 18.334 -32.040 1.00 54.12 386 LEU A O 1
ATOM 3072 N N . PRO A 1 387 ? 3.516 19.566 -30.143 1.00 54.69 387 PRO A N 1
ATOM 3073 C CA . PRO A 1 387 ? 3.935 20.811 -30.785 1.00 54.69 387 PRO A CA 1
ATOM 3074 C C . PRO A 1 387 ? 5.274 20.671 -31.534 1.00 54.69 387 PRO A C 1
ATOM 3076 O O . PRO A 1 387 ? 6.100 19.823 -31.187 1.00 54.69 387 PRO A O 1
ATOM 3079 N N . GLU A 1 388 ? 5.496 21.488 -32.569 1.00 54.06 388 GLU A N 1
ATOM 3080 C CA . GLU A 1 388 ? 6.652 21.346 -33.473 1.00 54.06 388 GLU A CA 1
ATOM 3081 C C . GLU A 1 388 ? 8.008 21.589 -32.798 1.00 54.06 388 GLU A C 1
ATOM 3083 O O . GLU A 1 388 ? 9.034 21.131 -33.304 1.00 54.06 388 GLU A O 1
ATOM 3088 N N . GLU A 1 389 ? 8.038 22.299 -31.676 1.00 48.19 389 GLU A N 1
ATOM 3089 C CA . GLU A 1 389 ? 9.230 22.576 -30.879 1.00 48.19 389 GLU A CA 1
ATOM 3090 C C . GLU A 1 389 ? 9.774 21.345 -30.123 1.00 48.19 389 GLU A C 1
ATOM 3092 O O . GLU A 1 389 ? 10.925 21.352 -29.680 1.00 48.19 389 GLU A O 1
ATOM 3097 N N . PHE A 1 390 ? 9.005 20.253 -30.051 1.00 47.69 390 PHE A N 1
ATOM 3098 C CA . PHE A 1 390 ? 9.433 18.980 -29.470 1.00 47.69 390 PHE A CA 1
ATOM 3099 C C . PHE A 1 390 ? 9.801 17.953 -30.547 1.00 47.69 390 PHE A C 1
ATOM 3101 O O . PHE A 1 390 ? 9.095 17.783 -31.540 1.00 47.69 390 PHE A O 1
ATOM 3108 N N . GLU A 1 391 ? 10.911 17.237 -30.351 1.00 43.88 391 GLU A N 1
ATOM 3109 C CA . GLU A 1 391 ? 11.429 16.282 -31.346 1.00 43.88 391 GLU A CA 1
ATOM 3110 C C . GLU A 1 391 ? 11.074 14.815 -31.045 1.00 43.88 391 GLU A C 1
ATOM 3112 O O . GLU A 1 391 ? 11.195 13.947 -31.908 1.00 43.88 391 GLU A O 1
ATOM 3117 N N . GLY A 1 392 ? 10.570 14.525 -29.842 1.00 43.16 392 GLY A N 1
ATOM 3118 C CA . GLY A 1 392 ? 10.047 13.206 -29.491 1.00 43.16 392 GLY A CA 1
ATOM 3119 C C . GLY A 1 392 ? 9.774 13.038 -27.998 1.00 43.16 392 GLY A C 1
ATOM 3120 O O . GLY A 1 392 ? 9.914 13.972 -27.211 1.00 43.16 392 GLY A O 1
ATOM 3121 N N . VAL A 1 393 ? 9.407 11.817 -27.601 1.00 44.66 393 VAL A N 1
ATOM 3122 C CA . VAL A 1 393 ? 9.234 11.426 -26.194 1.00 44.66 393 VAL A CA 1
ATOM 3123 C C . VAL A 1 393 ? 10.135 10.239 -25.879 1.00 44.66 393 VAL A C 1
ATOM 3125 O O . VAL A 1 393 ? 10.117 9.236 -26.594 1.00 44.66 393 VAL A O 1
ATOM 3128 N N . MET A 1 394 ? 10.871 10.318 -24.773 1.00 42.69 394 MET A N 1
ATOM 3129 C CA . MET A 1 394 ? 11.446 9.145 -24.116 1.00 42.69 394 MET A CA 1
ATOM 3130 C C . MET A 1 394 ? 10.604 8.768 -22.902 1.00 42.69 394 MET A C 1
ATOM 3132 O O . MET A 1 394 ? 9.937 9.601 -22.292 1.00 42.69 394 MET A O 1
ATOM 3136 N N . ASP A 1 395 ? 10.584 7.475 -22.592 1.00 46.28 395 ASP A N 1
ATOM 3137 C CA . ASP A 1 395 ? 9.807 6.922 -21.488 1.00 46.28 395 ASP A CA 1
ATOM 3138 C C . ASP A 1 395 ? 8.325 7.359 -21.468 1.00 46.28 395 ASP A C 1
ATOM 3140 O O . ASP A 1 395 ? 7.702 7.522 -20.417 1.00 46.28 395 ASP A O 1
ATOM 3144 N N . VAL A 1 396 ? 7.698 7.280 -22.656 1.00 43.06 396 VAL A N 1
ATOM 3145 C CA . VAL A 1 396 ? 6.239 7.068 -22.909 1.00 43.06 396 VAL A CA 1
ATOM 3146 C C . VAL A 1 396 ? 5.642 5.859 -22.148 1.00 43.06 396 VAL A C 1
ATOM 3148 O O . VAL A 1 396 ? 4.491 5.471 -22.332 1.00 43.06 396 VAL A O 1
ATOM 3151 N N . GLY A 1 397 ? 6.491 5.214 -21.351 1.00 40.53 397 GLY A N 1
ATOM 3152 C CA . GLY A 1 397 ? 6.299 4.014 -20.579 1.00 40.53 397 GLY A CA 1
ATOM 3153 C C . GLY A 1 397 ? 6.709 4.137 -19.106 1.00 40.53 397 GLY A C 1
ATOM 3154 O O . GLY A 1 397 ? 6.727 3.143 -18.388 1.00 40.53 397 GLY A O 1
ATOM 3155 N N . VAL A 1 398 ? 7.068 5.330 -18.634 1.00 40.44 398 VAL A N 1
ATOM 3156 C CA . VAL A 1 398 ? 7.472 5.556 -17.233 1.00 40.44 398 VAL A CA 1
ATOM 3157 C C . VAL A 1 398 ? 7.058 6.945 -16.708 1.00 40.44 398 VAL A C 1
ATOM 3159 O O . VAL A 1 398 ? 7.153 7.252 -15.521 1.00 40.44 398 VAL A O 1
ATOM 3162 N N . GLY A 1 399 ? 6.548 7.789 -17.597 1.00 37.09 399 GLY A N 1
ATOM 3163 C CA . GLY A 1 399 ? 6.118 9.154 -17.337 1.00 37.09 399 GLY A CA 1
ATOM 3164 C C . GLY A 1 399 ? 6.775 10.032 -18.386 1.00 37.09 399 GLY A C 1
ATOM 3165 O O . GLY A 1 399 ? 7.997 10.024 -18.537 1.00 37.09 399 GLY A O 1
ATOM 3166 N N . VAL A 1 400 ? 5.931 10.713 -19.156 1.00 33.72 400 VAL A N 1
ATOM 3167 C CA . VAL A 1 400 ? 6.294 11.387 -20.405 1.00 33.72 400 VAL A CA 1
ATOM 3168 C C . VAL A 1 400 ? 7.461 12.349 -20.190 1.00 33.72 400 VAL A C 1
ATOM 3170 O O . VAL A 1 400 ? 7.297 13.399 -19.576 1.00 33.72 400 VAL A O 1
ATOM 3173 N N . SER A 1 401 ? 8.625 11.998 -20.740 1.00 35.50 401 SER A N 1
ATOM 3174 C CA . SER A 1 401 ? 9.790 12.879 -20.821 1.00 35.50 401 SER A CA 1
ATOM 3175 C C . SER A 1 401 ? 9.901 13.374 -22.260 1.00 35.50 401 SER A C 1
ATOM 3177 O O . SER A 1 401 ? 10.366 12.649 -23.144 1.00 35.50 401 SER A O 1
ATOM 3179 N N . VAL A 1 402 ? 9.391 14.577 -22.522 1.00 35.72 402 VAL A N 1
ATOM 3180 C CA . VAL A 1 402 ? 9.424 15.185 -23.861 1.00 35.72 402 VAL A CA 1
ATOM 3181 C C . VAL A 1 402 ? 10.807 15.794 -24.112 1.00 35.72 402 VAL A C 1
ATOM 3183 O O . VAL A 1 402 ? 11.356 16.432 -23.220 1.00 35.72 402 VAL A O 1
ATOM 3186 N N . ILE A 1 403 ? 11.366 15.601 -25.308 1.00 37.06 403 ILE A N 1
ATOM 3187 C CA . ILE A 1 403 ? 12.630 16.222 -25.737 1.00 37.06 403 ILE A CA 1
ATOM 3188 C C . ILE A 1 403 ? 12.307 17.507 -26.502 1.00 37.06 403 ILE A C 1
ATOM 3190 O O . ILE A 1 403 ? 11.622 17.440 -27.528 1.00 37.06 403 ILE A O 1
ATOM 3194 N N . HIS A 1 404 ? 12.807 18.656 -26.047 1.00 40.06 404 HIS A N 1
ATOM 3195 C CA . HIS A 1 404 ? 12.676 19.922 -26.766 1.00 40.06 404 HIS A CA 1
ATOM 3196 C C . HIS A 1 404 ? 13.859 20.120 -27.728 1.00 40.06 404 HIS A C 1
ATOM 3198 O O . HIS A 1 404 ? 14.974 19.657 -27.485 1.00 40.06 404 HIS A O 1
ATOM 3204 N N . LYS A 1 405 ? 13.642 20.805 -28.856 1.00 37.56 405 LYS A N 1
ATOM 3205 C CA . LYS A 1 405 ? 14.660 20.945 -29.918 1.00 37.56 405 LYS A CA 1
ATOM 3206 C C . LYS A 1 405 ? 15.915 21.726 -29.505 1.00 37.56 405 LYS A C 1
ATOM 3208 O O . LYS A 1 405 ? 16.946 21.593 -30.161 1.00 37.56 405 LYS A O 1
ATOM 3213 N N . SER A 1 406 ? 15.867 22.502 -28.419 1.00 33.59 406 SER A N 1
ATOM 3214 C CA . SER A 1 406 ? 17.059 23.130 -27.821 1.00 33.59 406 SER A CA 1
ATOM 3215 C C . SER A 1 406 ? 18.044 22.123 -27.234 1.00 33.59 406 SER A C 1
ATOM 3217 O O . SER A 1 406 ? 19.252 22.354 -27.256 1.00 33.59 406 SER A O 1
ATOM 3219 N N . ASP A 1 407 ? 17.540 21.003 -26.721 1.00 37.12 407 ASP A N 1
ATOM 3220 C CA . ASP A 1 407 ? 18.266 20.123 -25.794 1.00 37.12 407 ASP A CA 1
ATOM 3221 C C . ASP A 1 407 ? 19.296 19.245 -26.528 1.00 37.12 407 ASP A C 1
ATOM 3223 O O . ASP A 1 407 ? 20.132 18.575 -25.926 1.00 37.12 407 ASP A O 1
ATOM 3227 N N . LEU A 1 408 ? 19.240 19.285 -27.861 1.00 32.94 408 LEU A N 1
ATOM 3228 C CA . LEU A 1 408 ? 20.124 18.611 -28.805 1.00 32.94 408 LEU A CA 1
ATOM 3229 C C . LEU A 1 408 ? 21.399 19.422 -29.111 1.00 32.94 408 LEU A C 1
ATOM 3231 O O . LEU A 1 408 ? 22.298 18.916 -29.787 1.00 32.94 408 LEU A O 1
ATOM 3235 N N . HIS A 1 409 ? 21.520 20.664 -28.621 1.00 25.80 409 HIS A N 1
ATOM 3236 C CA . HIS A 1 409 ? 22.760 21.433 -28.750 1.00 25.80 409 HIS A CA 1
ATOM 3237 C C . HIS A 1 409 ? 23.859 20.910 -27.795 1.00 25.80 409 HIS A C 1
ATOM 3239 O O . HIS A 1 409 ? 23.560 20.604 -26.640 1.00 25.80 409 HIS A O 1
ATOM 3245 N N . PRO A 1 410 ? 25.157 20.899 -28.185 1.00 29.83 410 PRO A N 1
ATOM 3246 C CA . PRO A 1 410 ? 26.252 20.304 -27.389 1.00 29.83 410 PRO A CA 1
ATOM 3247 C C . PRO A 1 410 ? 26.580 20.967 -26.035 1.00 29.83 410 PRO A C 1
ATOM 3249 O O . PRO A 1 410 ? 27.599 20.641 -25.419 1.00 29.83 410 PRO A O 1
ATOM 3252 N N . HIS A 1 411 ? 25.767 21.928 -25.595 1.00 27.22 411 HIS A N 1
ATOM 3253 C CA . HIS A 1 411 ? 25.968 22.744 -24.397 1.00 27.22 411 HIS A CA 1
ATOM 3254 C C . HIS A 1 411 ? 24.776 22.728 -23.430 1.00 27.22 411 HIS A C 1
ATOM 3256 O O . HIS A 1 411 ? 24.861 23.373 -22.392 1.00 27.22 411 HIS A O 1
ATOM 3262 N N . ALA A 1 412 ? 23.706 21.977 -23.719 1.00 26.09 412 ALA A N 1
ATOM 3263 C CA . ALA A 1 412 ? 22.651 21.733 -22.740 1.00 26.09 412 ALA A CA 1
ATOM 3264 C C . ALA A 1 412 ? 23.213 20.888 -21.581 1.00 26.09 412 ALA A C 1
ATOM 3266 O O . ALA A 1 412 ? 23.470 19.689 -21.736 1.00 26.09 412 ALA A O 1
ATOM 3267 N N . HIS A 1 413 ? 23.445 21.499 -20.415 1.00 26.70 413 HIS A N 1
ATOM 3268 C CA . HIS A 1 413 ? 23.736 20.729 -19.212 1.00 26.70 413 HIS A CA 1
ATOM 3269 C C . HIS A 1 413 ? 22.437 20.090 -18.713 1.00 26.70 413 HIS A C 1
ATOM 3271 O O . HIS A 1 413 ? 21.392 20.735 -18.687 1.00 26.70 413 HIS A O 1
ATOM 3277 N N . SER A 1 414 ? 22.497 18.857 -18.198 1.00 30.80 414 SER A N 1
ATOM 3278 C CA . SER A 1 414 ? 21.364 18.179 -17.536 1.00 30.80 414 SER A CA 1
ATOM 3279 C C . SER A 1 414 ? 21.025 18.761 -16.146 1.00 30.80 414 SER A C 1
ATOM 3281 O O . SER A 1 414 ? 20.681 18.042 -15.207 1.00 30.80 414 SER A O 1
ATOM 3283 N N . GLN A 1 415 ? 21.185 20.077 -16.009 1.00 29.64 415 GLN A N 1
ATOM 3284 C CA . GLN A 1 415 ? 20.913 20.913 -14.840 1.00 29.64 415 GLN A CA 1
ATOM 3285 C C . GLN A 1 415 ? 20.224 22.233 -15.234 1.00 29.64 415 GLN A C 1
ATOM 3287 O O . GLN A 1 415 ? 19.652 22.882 -14.361 1.00 29.64 415 GLN A O 1
ATOM 3292 N N . ASP A 1 416 ? 20.228 22.606 -16.520 1.00 23.53 416 ASP A N 1
ATOM 3293 C CA . ASP A 1 416 ? 19.622 23.844 -17.007 1.00 23.53 416 ASP A CA 1
ATOM 3294 C C . ASP A 1 416 ? 18.111 23.663 -17.208 1.00 23.53 416 ASP A C 1
ATOM 3296 O O . ASP A 1 416 ? 17.627 23.411 -18.305 1.00 23.53 416 ASP A O 1
ATOM 3300 N N . LEU A 1 417 ? 17.390 23.793 -16.092 1.00 28.86 417 LEU A N 1
ATOM 3301 C CA . LEU A 1 417 ? 16.033 24.336 -16.000 1.00 28.86 417 LEU A CA 1
ATOM 3302 C C . LEU A 1 417 ? 14.992 23.825 -17.024 1.00 28.86 417 LEU A C 1
ATOM 3304 O O . LEU A 1 417 ? 14.810 24.391 -18.100 1.00 28.86 417 LEU A O 1
ATOM 3308 N N . LEU A 1 418 ? 14.092 22.953 -16.544 1.00 28.98 418 LEU A N 1
ATOM 3309 C CA . LEU A 1 418 ? 12.679 23.325 -16.697 1.00 28.98 418 LEU A CA 1
ATOM 3310 C C . LEU A 1 418 ? 12.539 24.716 -16.050 1.00 28.98 418 LEU A C 1
ATOM 3312 O O . LEU A 1 418 ? 12.934 24.844 -14.885 1.00 28.98 418 LEU A O 1
ATOM 3316 N N . PRO A 1 419 ? 12.064 25.753 -16.762 1.00 27.36 419 PRO A N 1
ATOM 3317 C CA . PRO A 1 419 ? 11.930 27.076 -16.170 1.00 27.36 419 PRO A CA 1
ATOM 3318 C C . PRO A 1 419 ? 10.985 27.019 -14.966 1.00 27.36 419 PRO A C 1
ATOM 3320 O O . PRO A 1 419 ? 10.056 26.212 -14.931 1.00 27.36 419 PRO A O 1
ATOM 3323 N N . GLU A 1 420 ? 11.199 27.900 -13.987 1.00 34.22 420 GLU A N 1
ATOM 3324 C CA . GLU A 1 420 ? 10.334 28.010 -12.799 1.00 34.22 420 GLU A CA 1
ATOM 3325 C C . GLU A 1 420 ? 8.927 28.563 -13.129 1.00 34.22 420 GLU A C 1
ATOM 3327 O O . GLU A 1 420 ? 8.092 28.711 -12.239 1.00 34.22 420 GLU A O 1
ATOM 3332 N N . ASP A 1 421 ? 8.646 28.822 -14.412 1.00 30.12 421 ASP A N 1
ATOM 3333 C CA . ASP A 1 421 ? 7.334 29.165 -14.951 1.00 30.12 421 ASP A CA 1
ATOM 3334 C C . ASP A 1 421 ? 6.313 28.040 -14.710 1.00 30.12 421 ASP A C 1
ATOM 3336 O O . ASP A 1 421 ? 6.256 27.040 -15.435 1.00 30.12 421 ASP A O 1
ATOM 3340 N N . GLU A 1 422 ? 5.419 28.259 -13.743 1.00 32.00 422 GLU A N 1
ATOM 3341 C CA . GLU A 1 422 ? 4.297 27.360 -13.429 1.00 32.00 422 GLU A CA 1
ATOM 3342 C C . GLU A 1 422 ? 3.433 27.049 -14.672 1.00 32.00 422 GLU A C 1
ATOM 3344 O O . GLU A 1 422 ? 2.896 25.946 -14.792 1.00 32.00 422 GLU A O 1
ATOM 3349 N N . THR A 1 423 ? 3.429 27.956 -15.660 1.00 29.17 423 THR A N 1
ATOM 3350 C CA . THR A 1 423 ? 2.675 27.889 -16.925 1.00 29.17 423 THR A CA 1
ATOM 3351 C C . THR A 1 423 ? 2.828 26.587 -17.724 1.00 29.17 423 THR A C 1
ATOM 3353 O O . THR A 1 423 ? 1.894 26.194 -18.426 1.00 29.17 423 THR A O 1
ATOM 3356 N N . VAL A 1 424 ? 3.965 25.881 -17.642 1.00 30.11 424 VAL A N 1
ATOM 3357 C CA . VAL A 1 424 ? 4.155 24.601 -18.362 1.00 30.11 424 VAL A CA 1
ATOM 3358 C C . VAL A 1 424 ? 3.402 23.463 -17.668 1.00 30.11 424 VAL A C 1
ATOM 3360 O O . VAL A 1 424 ? 2.783 22.630 -18.333 1.00 30.11 424 VAL A O 1
ATOM 3363 N N . LEU A 1 425 ? 3.397 23.446 -16.332 1.00 27.98 425 LEU A N 1
ATOM 3364 C CA . LEU A 1 425 ? 2.593 22.509 -15.547 1.00 27.98 425 LEU A CA 1
ATOM 3365 C C . LEU A 1 425 ? 1.106 22.879 -15.599 1.00 27.98 425 LEU A C 1
ATOM 3367 O O . LEU A 1 425 ? 0.271 21.987 -15.736 1.00 27.98 425 LEU A O 1
ATOM 3371 N N . GLU A 1 426 ? 0.772 24.171 -15.566 1.00 26.52 426 GLU A N 1
ATOM 3372 C CA . GLU A 1 426 ? -0.603 24.653 -15.721 1.00 26.52 426 GLU A CA 1
ATOM 3373 C C . GLU A 1 426 ? -1.191 24.256 -17.078 1.00 26.52 426 GLU A C 1
ATOM 3375 O O . GLU A 1 426 ? -2.270 23.674 -17.105 1.00 26.52 426 GLU A O 1
ATOM 3380 N N . ARG A 1 427 ? -0.461 24.411 -18.192 1.00 28.52 427 ARG A N 1
ATOM 3381 C CA . ARG A 1 427 ? -0.912 23.948 -19.522 1.00 28.52 427 ARG A CA 1
ATOM 3382 C C . ARG A 1 427 ? -1.171 22.440 -19.598 1.00 28.52 427 ARG A C 1
ATOM 3384 O O . ARG A 1 427 ? -2.060 22.007 -20.327 1.00 28.52 427 ARG A O 1
ATOM 3391 N N . ILE A 1 428 ? -0.437 21.628 -18.835 1.00 28.31 428 ILE A N 1
ATOM 3392 C CA . ILE A 1 428 ? -0.691 20.180 -18.719 1.00 28.31 428 ILE A CA 1
ATOM 3393 C C . ILE A 1 428 ? -1.939 19.899 -17.852 1.00 28.31 428 ILE A C 1
ATOM 3395 O O . ILE A 1 428 ? -2.598 18.873 -18.032 1.00 28.31 428 ILE A O 1
ATOM 3399 N N . VAL A 1 429 ? -2.310 20.811 -16.948 1.00 26.36 429 VAL A N 1
ATOM 3400 C CA . VAL A 1 429 ? -3.525 20.735 -16.118 1.00 26.36 429 VAL A CA 1
ATOM 3401 C C . VAL A 1 429 ? -4.770 21.278 -16.842 1.00 26.36 429 VAL A C 1
ATOM 3403 O O . VAL A 1 429 ? -5.840 20.684 -16.693 1.00 26.36 429 VAL A O 1
ATOM 3406 N N . GLU A 1 430 ? -4.648 22.333 -17.655 1.00 25.06 430 GLU A N 1
ATOM 3407 C CA . GLU A 1 430 ? -5.731 22.926 -18.466 1.00 25.06 430 GLU A CA 1
ATOM 3408 C C . GLU A 1 430 ? -6.297 21.952 -19.513 1.00 25.06 430 GLU A C 1
ATOM 3410 O O . GLU A 1 430 ? -7.490 21.986 -19.823 1.00 25.06 430 GLU A O 1
ATOM 3415 N N . LEU A 1 431 ? -5.485 21.002 -19.995 1.00 29.25 431 LEU A N 1
ATOM 3416 C CA . LEU A 1 431 ? -5.899 19.942 -20.930 1.00 29.25 431 LEU A CA 1
ATOM 3417 C C . LEU A 1 431 ? -6.965 18.967 -20.373 1.00 29.25 431 LEU A C 1
ATOM 3419 O O . LEU A 1 431 ? -7.333 18.007 -21.049 1.00 29.25 431 LEU A O 1
ATOM 3423 N N . LYS A 1 432 ? -7.502 19.209 -19.171 1.00 25.56 432 LYS A N 1
ATOM 3424 C CA . LYS A 1 432 ? -8.659 18.493 -18.611 1.00 25.56 432 LYS A CA 1
ATOM 3425 C C . LYS A 1 432 ? -10.018 18.901 -19.192 1.00 25.56 432 LYS A C 1
ATOM 3427 O O . LYS A 1 432 ? -10.943 18.103 -19.074 1.00 25.56 432 LYS A O 1
ATOM 3432 N N . GLU A 1 433 ? -10.172 20.097 -19.772 1.00 26.36 433 GLU A N 1
ATOM 3433 C CA . GLU A 1 433 ? -11.511 20.640 -20.097 1.00 26.36 433 GLU A CA 1
ATOM 3434 C C . GLU A 1 433 ? -11.884 20.693 -21.593 1.00 26.36 433 GLU A C 1
ATOM 3436 O O . GLU A 1 433 ? -13.023 21.023 -21.921 1.00 26.36 433 GLU A O 1
ATOM 3441 N N . ILE A 1 434 ? -10.988 20.341 -22.524 1.00 25.11 434 ILE A N 1
ATOM 3442 C CA . ILE A 1 434 ? -11.227 20.543 -23.969 1.00 25.11 434 ILE A CA 1
ATOM 3443 C C . ILE A 1 434 ? -11.449 19.214 -24.713 1.00 25.11 434 ILE A C 1
ATOM 3445 O O . ILE A 1 434 ? -10.526 18.621 -25.267 1.00 25.11 434 ILE A O 1
ATOM 3449 N N . PHE A 1 435 ? -12.717 18.787 -24.784 1.00 32.59 435 PHE A N 1
ATOM 3450 C CA . PHE A 1 435 ? -13.203 17.738 -25.695 1.00 32.59 435 PHE A CA 1
ATOM 3451 C C . PHE A 1 435 ? -14.024 18.332 -26.857 1.00 32.59 435 PHE A C 1
ATOM 3453 O O . PHE A 1 435 ? -15.162 18.756 -26.652 1.00 32.59 435 PHE A O 1
ATOM 3460 N N . PRO A 1 436 ? -13.491 18.305 -28.091 1.00 25.44 436 PRO A N 1
ATOM 3461 C CA . PRO A 1 436 ? -14.314 18.258 -29.304 1.00 25.44 436 PRO A CA 1
ATOM 3462 C C . PRO A 1 436 ? -13.943 17.066 -30.210 1.00 25.44 436 PRO A C 1
ATOM 3464 O O . PRO A 1 436 ? -12.769 16.759 -30.417 1.00 25.44 436 PRO A O 1
ATOM 3467 N N . GLU A 1 437 ? -14.941 16.424 -30.823 1.00 32.91 437 GLU A N 1
ATOM 3468 C CA . GLU A 1 437 ? -14.761 15.297 -31.758 1.00 32.91 437 GLU A CA 1
ATOM 3469 C C . GLU A 1 437 ? -14.238 15.721 -33.154 1.00 32.91 437 GLU A C 1
ATOM 3471 O O . GLU A 1 437 ? -14.897 15.480 -34.165 1.00 32.91 437 GLU A O 1
ATOM 3476 N N . SER A 1 438 ? -13.056 16.347 -33.268 1.00 33.03 438 SER A N 1
ATOM 3477 C CA . SER A 1 438 ? -12.489 16.653 -34.599 1.00 33.03 438 SER A CA 1
ATOM 3478 C C . SER A 1 438 ? -10.977 16.941 -34.660 1.00 33.03 438 SER A C 1
ATOM 3480 O O . SER A 1 438 ? -10.579 18.094 -34.813 1.00 33.03 438 SER A O 1
ATOM 3482 N N . VAL A 1 439 ? -10.126 15.903 -34.693 1.00 29.50 439 VAL A N 1
ATOM 3483 C CA . VAL A 1 439 ? -8.809 15.980 -35.375 1.00 29.50 439 VAL A CA 1
ATOM 3484 C C . VAL A 1 439 ? -8.491 14.670 -36.114 1.00 29.50 439 VAL A C 1
ATOM 3486 O O . VAL A 1 439 ? -7.766 13.805 -35.626 1.00 29.50 439 VAL A O 1
ATOM 3489 N N . GLN A 1 440 ? -8.994 14.537 -37.344 1.00 31.89 440 GLN A N 1
ATOM 3490 C CA . GLN A 1 440 ? -8.393 13.656 -38.350 1.00 31.89 440 GLN A CA 1
ATOM 3491 C C . GLN A 1 440 ? -7.770 14.516 -39.454 1.00 31.89 440 GLN A C 1
ATOM 3493 O O . GLN A 1 440 ? -8.503 15.011 -40.307 1.00 31.89 440 GLN A O 1
ATOM 3498 N N . ASN A 1 441 ? -6.440 14.692 -39.436 1.00 28.55 441 ASN A N 1
ATOM 3499 C CA . ASN A 1 441 ? -5.533 14.437 -40.575 1.00 28.55 441 ASN A CA 1
ATOM 3500 C C . ASN A 1 441 ? -4.094 14.963 -40.356 1.00 28.55 441 ASN A C 1
ATOM 3502 O O . ASN A 1 441 ? -3.834 15.804 -39.503 1.00 28.55 441 ASN A O 1
ATOM 3506 N N . SER A 1 442 ? -3.172 14.429 -41.168 1.00 29.69 442 SER A N 1
ATOM 3507 C CA . SER A 1 442 ? -1.891 15.037 -41.586 1.00 29.69 442 SER A CA 1
ATOM 3508 C C . SER A 1 442 ? -0.941 15.627 -40.524 1.00 29.69 442 SER A C 1
ATOM 3510 O O . SER A 1 442 ? -0.535 16.779 -40.636 1.00 29.69 442 SER A O 1
ATOM 3512 N N . VAL A 1 443 ? -0.460 14.791 -39.597 1.00 27.41 443 VAL A N 1
ATOM 3513 C CA . VAL A 1 443 ? 0.904 14.898 -39.028 1.00 27.41 443 VAL A CA 1
ATOM 3514 C C . VAL A 1 443 ? 1.525 13.491 -39.034 1.00 27.41 443 VAL A C 1
ATOM 3516 O O . VAL A 1 443 ? 0.802 12.503 -38.883 1.00 27.41 443 VAL A O 1
ATOM 3519 N N . GLY A 1 444 ? 2.837 13.377 -39.268 1.00 31.69 444 GLY A N 1
ATOM 3520 C CA . GLY A 1 444 ? 3.539 12.090 -39.391 1.00 31.69 444 GLY A CA 1
ATOM 3521 C C . GLY A 1 444 ? 3.492 11.224 -38.120 1.00 31.69 444 GLY A C 1
ATOM 3522 O O . GLY A 1 444 ? 3.403 11.748 -37.009 1.00 31.69 444 GLY A O 1
ATOM 3523 N N . LYS A 1 445 ? 3.594 9.890 -38.277 1.00 35.00 445 LYS A N 1
ATOM 3524 C CA . LYS A 1 445 ? 3.498 8.910 -37.167 1.00 35.00 445 LYS A CA 1
ATOM 3525 C C . LYS A 1 445 ? 4.499 9.135 -36.014 1.00 35.00 445 LYS A C 1
ATOM 3527 O O . LYS A 1 445 ? 4.268 8.621 -34.927 1.00 35.00 445 LYS A O 1
ATOM 3532 N N . SER A 1 446 ? 5.579 9.886 -36.227 1.00 35.00 446 SER A N 1
ATOM 3533 C CA . SER A 1 446 ? 6.630 10.171 -35.237 1.00 35.00 446 SER A CA 1
ATOM 3534 C C . SER A 1 446 ? 6.226 11.140 -34.118 1.00 35.00 446 SER A C 1
ATOM 3536 O O . SER A 1 446 ? 6.744 11.029 -33.012 1.00 35.00 446 SER A O 1
ATOM 3538 N N . ASN A 1 447 ? 5.315 12.085 -34.370 1.00 33.88 447 ASN A N 1
ATOM 3539 C CA . ASN A 1 447 ? 5.096 13.242 -33.485 1.00 33.88 447 ASN A CA 1
ATOM 3540 C C . ASN A 1 447 ? 3.899 13.041 -32.536 1.00 33.88 447 ASN A C 1
ATOM 3542 O O . ASN A 1 447 ? 3.084 13.945 -32.341 1.00 33.88 447 ASN A O 1
ATOM 3546 N N . ARG A 1 448 ? 3.750 11.833 -31.978 1.00 34.94 448 ARG A N 1
ATOM 3547 C CA . ARG A 1 448 ? 2.625 11.458 -31.104 1.00 34.94 448 ARG A CA 1
ATOM 3548 C C . ARG A 1 448 ? 3.103 10.966 -29.744 1.00 34.94 448 ARG A C 1
ATOM 3550 O O . ARG A 1 448 ? 3.996 10.130 -29.658 1.00 34.94 448 ARG A O 1
ATOM 3557 N N . ALA A 1 449 ? 2.462 11.463 -28.691 1.00 30.42 449 ALA A N 1
ATOM 3558 C CA . ALA A 1 449 ? 2.744 11.120 -27.306 1.00 30.42 449 ALA A CA 1
ATOM 3559 C C . ALA A 1 449 ? 1.526 10.459 -26.648 1.00 30.42 449 ALA A C 1
ATOM 3561 O O . ALA A 1 449 ? 0.457 11.066 -26.551 1.00 30.42 449 ALA A O 1
ATOM 3562 N N . VAL A 1 450 ? 1.696 9.240 -26.131 1.00 29.50 450 VAL A N 1
ATOM 3563 C CA . VAL A 1 450 ? 0.755 8.678 -25.153 1.00 29.50 450 VAL A CA 1
ATOM 3564 C C . VAL A 1 450 ? 1.133 9.235 -23.779 1.00 29.50 450 VAL A C 1
ATOM 3566 O O . VAL A 1 450 ? 2.271 9.058 -23.346 1.00 29.50 450 VAL A O 1
ATOM 3569 N N . ILE A 1 451 ? 0.203 9.859 -23.051 1.00 31.17 451 ILE A N 1
ATOM 3570 C CA . ILE A 1 451 ? 0.423 10.149 -21.625 1.00 31.17 451 ILE A CA 1
ATOM 3571 C C . ILE A 1 451 ? 0.120 8.877 -20.820 1.00 31.17 451 ILE A C 1
ATOM 3573 O O . ILE A 1 451 ? -1.001 8.670 -20.365 1.00 31.17 451 ILE A O 1
ATOM 3577 N N . ASN A 1 452 ? 1.111 7.984 -20.706 1.00 31.66 452 ASN A N 1
ATOM 3578 C CA . ASN A 1 452 ? 0.999 6.707 -19.987 1.00 31.66 452 ASN A CA 1
ATOM 3579 C C . ASN A 1 452 ? 2.364 6.206 -19.449 1.00 31.66 452 ASN A C 1
ATOM 3581 O O . ASN A 1 452 ? 3.403 6.825 -19.690 1.00 31.66 452 ASN A O 1
ATOM 3585 N N . THR A 1 453 ? 2.355 5.113 -18.673 1.00 30.27 453 THR A N 1
ATOM 3586 C CA . THR A 1 453 ? 3.492 4.639 -17.864 1.00 30.27 453 THR A CA 1
ATOM 3587 C C . THR A 1 453 ? 3.706 3.107 -17.859 1.00 30.27 453 THR A C 1
ATOM 3589 O O . THR A 1 453 ? 3.745 2.477 -16.801 1.00 30.27 453 THR A O 1
ATOM 3592 N N . SER A 1 454 ? 3.939 2.486 -19.024 1.00 34.19 454 SER A N 1
ATOM 3593 C CA . SER A 1 454 ? 4.645 1.182 -19.085 1.00 34.19 454 SER A CA 1
ATOM 3594 C C . SER A 1 454 ? 5.749 1.006 -20.128 1.00 34.19 454 SER A C 1
ATOM 3596 O O . SER A 1 454 ? 5.592 1.278 -21.311 1.00 34.19 454 SER A O 1
ATOM 3598 N N . LYS A 1 455 ? 6.837 0.376 -19.698 1.00 30.41 455 LYS A N 1
ATOM 3599 C CA . LYS A 1 455 ? 7.649 -0.505 -20.542 1.00 30.41 455 LYS A CA 1
ATOM 3600 C C . LYS A 1 455 ? 7.753 -1.832 -19.790 1.00 30.41 455 LYS A C 1
ATOM 3602 O O . LYS A 1 455 ? 8.817 -2.174 -19.301 1.00 30.41 455 LYS A O 1
ATOM 3607 N N . PHE A 1 456 ? 6.585 -2.438 -19.542 1.00 33.62 456 PHE A N 1
ATOM 3608 C CA . PHE A 1 456 ? 6.119 -3.125 -18.318 1.00 33.62 456 PHE A CA 1
ATOM 3609 C C . PHE A 1 456 ? 5.888 -2.266 -17.053 1.00 33.62 456 PHE A C 1
ATOM 3611 O O . PHE A 1 456 ? 6.771 -1.559 -16.560 1.00 33.62 456 PHE A O 1
ATOM 3618 N N . ALA A 1 457 ? 4.698 -2.434 -16.463 1.00 36.44 457 ALA A N 1
ATOM 3619 C CA . ALA A 1 457 ? 4.361 -2.055 -15.093 1.00 36.44 457 ALA A CA 1
ATOM 3620 C C . ALA A 1 457 ? 3.519 -3.143 -14.404 1.00 36.44 457 ALA A C 1
ATOM 3622 O O . ALA A 1 457 ? 2.394 -3.434 -14.821 1.00 36.44 457 ALA A O 1
ATOM 3623 N N . TYR A 1 458 ? 4.042 -3.698 -13.309 1.00 45.22 458 TYR A N 1
ATOM 3624 C CA . TYR A 1 458 ? 3.326 -4.646 -12.454 1.00 45.22 458 TYR A CA 1
ATOM 3625 C C . TYR A 1 458 ? 2.903 -3.957 -11.158 1.00 45.22 458 TYR A C 1
ATOM 3627 O O . TYR A 1 458 ? 3.705 -3.850 -10.230 1.00 45.22 458 TYR A O 1
ATOM 3635 N N . ILE A 1 459 ? 1.655 -3.480 -11.088 1.00 44.28 459 ILE A N 1
ATOM 3636 C CA . ILE A 1 459 ? 1.139 -2.768 -9.912 1.00 44.28 459 ILE A CA 1
ATOM 3637 C C . ILE A 1 459 ? 0.221 -3.685 -9.101 1.00 44.28 459 ILE A C 1
ATOM 3639 O O . ILE A 1 459 ? -0.793 -4.187 -9.599 1.00 44.28 459 ILE A O 1
ATOM 3643 N N . LYS A 1 460 ? 0.547 -3.861 -7.815 1.00 40.16 460 LYS A N 1
ATOM 3644 C CA . LYS A 1 460 ? -0.285 -4.600 -6.855 1.00 40.16 460 LYS A CA 1
ATOM 3645 C C . LYS A 1 460 ? -0.838 -3.709 -5.742 1.00 40.16 460 LYS A C 1
ATOM 3647 O O . LYS A 1 460 ? -0.088 -2.983 -5.091 1.00 40.16 460 LYS A O 1
ATOM 3652 N N . GLY A 1 461 ? -2.140 -3.833 -5.475 1.00 34.25 461 GLY A N 1
ATOM 3653 C CA . GLY A 1 461 ? -2.806 -3.284 -4.295 1.00 34.25 461 GLY A CA 1
ATOM 3654 C C . GLY A 1 461 ? -2.793 -4.304 -3.155 1.00 34.25 461 GLY A C 1
ATOM 3655 O O . GLY A 1 461 ? -3.370 -5.385 -3.262 1.00 34.25 461 GLY A O 1
ATOM 3656 N N . ARG A 1 462 ? -2.111 -3.989 -2.050 1.00 35.31 462 ARG A N 1
ATOM 3657 C CA . ARG A 1 462 ? -1.787 -4.986 -1.015 1.00 35.31 462 ARG A CA 1
ATOM 3658 C C . ARG A 1 462 ? -2.795 -4.994 0.146 1.00 35.31 462 ARG A C 1
ATOM 3660 O O . ARG A 1 462 ? -2.572 -4.352 1.174 1.00 35.31 462 ARG A O 1
ATOM 3667 N N . THR A 1 463 ? -3.869 -5.768 0.005 1.00 25.16 463 THR A N 1
ATOM 3668 C CA . THR A 1 463 ? -4.723 -6.189 1.135 1.00 25.16 463 THR A CA 1
ATOM 3669 C C . THR A 1 463 ? -4.047 -7.335 1.896 1.00 25.16 463 THR A C 1
ATOM 3671 O O . THR A 1 463 ? -3.441 -8.209 1.276 1.00 25.16 463 THR A O 1
ATOM 3674 N N . ILE A 1 464 ? -4.141 -7.328 3.225 1.00 24.33 464 ILE A N 1
ATOM 3675 C CA . ILE A 1 464 ? -3.769 -8.436 4.118 1.00 24.33 464 ILE A CA 1
ATOM 3676 C C . ILE A 1 464 ? -5.028 -8.755 4.941 1.00 24.33 464 ILE A C 1
ATOM 3678 O O . ILE A 1 464 ? -5.812 -7.836 5.193 1.00 24.33 464 ILE A O 1
ATOM 3682 N N . ALA A 1 465 ? -5.247 -10.033 5.253 1.00 22.80 465 ALA A N 1
ATOM 3683 C CA . ALA A 1 465 ? -6.359 -10.514 6.078 1.00 22.80 465 ALA A CA 1
ATOM 3684 C C . ALA A 1 465 ? -6.016 -10.451 7.575 1.00 22.80 465 ALA A C 1
ATOM 3686 O O . ALA A 1 465 ? -4.812 -10.596 7.888 1.00 22.80 465 ALA A O 1
#